Protein AF-A0A916MTS3-F1 (afdb_monomer_lite)

Sequence (561 aa):
MRMVRFGIGLVCAVTLMAALLPLQSATAQEANACLALAAEAISVASEACAGLESGKACLGYGTVADVEGLQNPGDKVALEALTSITSAGAAPAEGTWGVVSLNIHTAEGDLTGILFGAAKVQSLLRPELLAVQTLPVTPNDILAVLLRTGASTNFPQVIRLNPGKEGAADARNEAGTWVRVRYEEWVGWANADQLTITGDAQSLPVLAETDIIPLYRFPAPMQAFSFATGDEAACAEAGSGLLLESLAENPVRVLVNGVEIVLSKGITLLRGALKTNLEVHNLSGTVTVKALGKAQEIAVGEMVRVRLGGADGMTAAAAPRAPELYGFAALQGIPAGLLPEPLSCVVGITAGDARTAAKATPGAARNLFYLQPAAIYPVVGAYTDSSEVKWWKLADASERWVEQAGVRTAGACETVAVVEPSETTPAKASSGGTGGGSSSAGGVPGGGGFAPASRTIWNAEISSDQMSGTCSAALNYCAHLVALSPQGNAVTWKGQELKTYTLARIRENTYSYVGRNGLGDGKIEMLLVFTSPTTFTMTQTVTYDAEPGCQHTHTLAGTIR

Foldseek 3Di:
DDDDDDDDDDDDDDDPPPPPDPDPPPPVVLQVLLQVLLVVLLVQLLVLCPPPDAQKKFWRFFDKPPDPQHGDRNTMDGLVRHQKIFAAADDSVVSGKTWMWHWWQDPQGTKIKIFIHGKMKGWPADLVQLPFDWWKKFFPDQDWWFFFLFADPPGDGLDTRGHPHIWTFAAAAPVNQWTWTHDPPWIGITGVVRMDTHDDSVSHHHDHRNDGQPCNNQNTRSLEIEMAGDDNVSHLLLPGWMKMFDQGCGWRWGHYLNKIKTFRGFIWTWHHHQQAWTKIAGQDHWIWIFHSHDIAIADHQKIWIFGADDPRSRHGPDTIDHIDGAFPSVQRSDSQVSDPDWRAKKKADAPPADWWFKDQAPPDPAGQDTGDRSGIFGFQAWEQDPVRFIWTFTDDPGGIITTPVRIDMGIDPVPHYHDDRPPPVPPPPPDDDPDDDPDDADDPPDDPFLQDPAKFKKFKQKDWKDKDFDDPDTDDDHTWIWIWGDDRQWIWIDTPFQDIFTFGHPDRQKTKDWDAGSVNQWIKIKIWGAPHNFKIKMWIWIAGPVHNRMIIIMIIIIGTD

Structure (mmCIF, N/CA/C/O backbone):
data_AF-A0A916MTS3-F1
#
_entry.id   AF-A0A916MTS3-F1
#
loop_
_atom_site.group_PDB
_atom_site.id
_atom_site.type_symbol
_atom_site.label_atom_id
_atom_site.label_alt_id
_atom_site.label_comp_id
_atom_site.label_asym_id
_atom_site.label_entity_id
_atom_site.label_seq_id
_atom_site.pdbx_PDB_ins_code
_atom_site.Cartn_x
_atom_site.Cartn_y
_atom_site.Cartn_z
_atom_site.occupancy
_atom_site.B_iso_or_equiv
_atom_site.auth_seq_id
_atom_site.auth_comp_id
_atom_site.auth_asym_id
_atom_site.auth_atom_id
_atom_site.pdbx_PDB_model_num
ATOM 1 N N . MET A 1 1 ? 4.113 -83.463 -64.786 1.00 36.47 1 MET A N 1
ATOM 2 C CA . MET A 1 1 ? 4.799 -82.604 -65.776 1.00 36.47 1 MET A CA 1
ATOM 3 C C . MET A 1 1 ? 4.416 -81.154 -65.476 1.00 36.47 1 MET A C 1
ATOM 5 O O . MET A 1 1 ? 3.225 -80.897 -65.449 1.00 36.47 1 MET A O 1
ATOM 9 N N . ARG A 1 2 ? 5.418 -80.282 -65.243 1.00 36.34 2 ARG A N 1
ATOM 10 C CA . ARG A 1 2 ? 5.408 -78.796 -65.081 1.00 36.34 2 ARG A CA 1
ATOM 11 C C . ARG A 1 2 ? 4.625 -78.206 -63.881 1.00 36.34 2 ARG A C 1
ATOM 13 O O . ARG A 1 2 ? 3.431 -78.418 -63.791 1.00 36.34 2 ARG A O 1
ATOM 20 N N . MET A 1 3 ? 5.234 -77.613 -62.840 1.00 37.78 3 MET A N 1
ATOM 21 C CA . MET A 1 3 ? 6.131 -76.434 -62.663 1.00 37.78 3 MET A CA 1
ATOM 22 C C . MET A 1 3 ? 5.445 -75.043 -62.612 1.00 37.78 3 MET A C 1
ATOM 24 O O . MET A 1 3 ? 4.978 -74.584 -63.647 1.00 37.78 3 MET A O 1
ATOM 28 N N . VAL A 1 4 ? 5.638 -74.354 -61.457 1.00 41.88 4 VAL A N 1
ATOM 29 C CA . VAL A 1 4 ? 6.032 -72.917 -61.275 1.00 41.88 4 VAL A CA 1
ATOM 30 C C . VAL A 1 4 ? 4.871 -71.874 -61.383 1.00 41.88 4 VAL A C 1
ATOM 32 O O . VAL A 1 4 ? 4.037 -72.026 -62.258 1.00 41.88 4 VAL A O 1
ATOM 35 N N . ARG A 1 5 ? 4.673 -70.814 -60.553 1.00 44.12 5 ARG A N 1
ATOM 36 C CA . ARG A 1 5 ? 5.566 -69.779 -59.953 1.00 44.12 5 ARG A CA 1
ATOM 37 C C . ARG A 1 5 ? 4.888 -68.945 -58.819 1.00 44.12 5 ARG A C 1
ATOM 39 O O . ARG A 1 5 ? 3.671 -68.914 -58.711 1.00 44.12 5 ARG A O 1
ATOM 46 N N . PHE A 1 6 ? 5.737 -68.239 -58.062 1.00 47.56 6 PHE A N 1
ATOM 47 C CA . PHE A 1 6 ? 5.577 -67.307 -56.919 1.00 47.56 6 PHE A CA 1
ATOM 48 C C . PHE A 1 6 ? 4.893 -65.935 -57.169 1.00 47.56 6 PHE A C 1
ATOM 50 O O . PHE A 1 6 ? 4.952 -65.424 -58.284 1.00 47.56 6 PHE A O 1
ATOM 57 N N . GLY A 1 7 ? 4.457 -65.283 -56.069 1.00 36.62 7 GLY A N 1
ATOM 58 C CA . GLY A 1 7 ? 4.324 -63.815 -55.869 1.00 36.62 7 GLY A CA 1
ATOM 59 C C . GLY A 1 7 ? 3.498 -63.478 -54.606 1.00 36.62 7 GLY A C 1
ATOM 60 O O . GLY A 1 7 ? 2.292 -63.671 -54.618 1.00 36.62 7 GLY A O 1
ATOM 61 N N . ILE A 1 8 ? 4.078 -63.295 -53.408 1.00 48.06 8 ILE A N 1
ATOM 62 C CA . ILE A 1 8 ? 4.564 -62.050 -52.754 1.00 48.06 8 ILE A CA 1
ATOM 63 C C . ILE A 1 8 ? 3.635 -60.828 -52.902 1.00 48.06 8 ILE A C 1
ATOM 65 O O . ILE A 1 8 ? 3.600 -60.192 -53.949 1.00 48.06 8 ILE A O 1
ATOM 69 N N . GLY A 1 9 ? 2.988 -60.453 -51.792 1.00 41.19 9 GLY A N 1
ATOM 70 C CA . GLY A 1 9 ? 2.339 -59.161 -51.558 1.00 41.19 9 GLY A CA 1
ATOM 71 C C . GLY A 1 9 ? 2.316 -58.852 -50.056 1.00 41.19 9 GLY A C 1
ATOM 72 O O . GLY A 1 9 ? 1.409 -59.274 -49.349 1.00 41.19 9 GLY A O 1
ATOM 73 N N . LEU A 1 10 ? 3.362 -58.177 -49.570 1.00 50.16 10 LEU A N 1
ATOM 74 C CA . LEU A 1 10 ? 3.529 -57.698 -48.195 1.00 50.16 10 LEU A CA 1
ATOM 75 C C . LEU A 1 10 ? 2.939 -56.279 -48.105 1.00 50.16 10 LEU A C 1
ATOM 77 O O . LEU A 1 10 ? 3.483 -55.355 -48.703 1.00 50.16 10 LEU A O 1
ATOM 81 N N . VAL A 1 11 ? 1.834 -56.104 -47.377 1.00 51.91 11 VAL A N 1
ATOM 82 C CA . VAL A 1 11 ? 1.250 -54.788 -47.071 1.00 51.91 11 VAL A CA 1
ATOM 83 C C . VAL A 1 11 ? 1.647 -54.416 -45.642 1.00 51.91 11 VAL A C 1
ATOM 85 O O . VAL A 1 11 ? 1.085 -54.930 -44.678 1.00 51.91 11 VAL A O 1
ATOM 88 N N . CYS A 1 12 ? 2.650 -53.545 -45.510 1.00 42.88 12 CYS A N 1
ATOM 89 C CA . CYS A 1 12 ? 3.012 -52.891 -44.253 1.00 42.88 12 CYS A CA 1
ATOM 90 C C . CYS A 1 12 ? 2.013 -51.765 -43.956 1.00 42.88 12 CYS A C 1
ATOM 92 O O . CYS A 1 12 ? 2.027 -50.730 -44.620 1.00 42.88 12 CYS A O 1
ATOM 94 N N . ALA A 1 13 ? 1.170 -51.951 -42.942 1.00 48.66 13 ALA A N 1
ATOM 95 C CA . ALA A 1 13 ? 0.385 -50.878 -42.346 1.00 48.66 13 ALA A CA 1
ATOM 96 C C . ALA A 1 13 ? 1.274 -50.088 -41.369 1.00 48.66 13 ALA A C 1
ATOM 98 O O . ALA A 1 13 ? 1.593 -50.562 -40.281 1.00 48.66 13 ALA A O 1
ATOM 99 N N . VAL A 1 14 ? 1.702 -48.893 -41.778 1.00 50.41 14 VAL A N 1
ATOM 100 C CA . VAL A 1 14 ? 2.376 -47.911 -40.918 1.00 50.41 14 VAL A CA 1
ATOM 101 C C . VAL A 1 14 ? 1.296 -47.032 -40.286 1.00 50.41 14 VAL A C 1
ATOM 103 O O . VAL A 1 14 ? 0.770 -46.121 -40.919 1.00 50.41 14 VAL A O 1
ATOM 106 N N . THR A 1 15 ? 0.930 -47.323 -39.039 1.00 49.16 15 THR A N 1
ATOM 107 C CA . THR A 1 15 ? 0.119 -46.437 -38.193 1.00 49.16 15 THR A CA 1
ATOM 108 C C . THR A 1 15 ? 0.961 -45.237 -37.760 1.00 49.16 15 THR A C 1
ATOM 110 O O . THR A 1 15 ? 1.838 -45.354 -36.905 1.00 49.16 15 THR A O 1
ATOM 113 N N . LEU A 1 16 ? 0.696 -44.084 -38.377 1.00 47.53 16 LEU A N 1
ATOM 114 C CA . LEU A 1 16 ? 1.285 -42.785 -38.061 1.00 47.53 16 LEU A CA 1
ATOM 115 C C . LEU A 1 16 ? 0.687 -42.268 -36.736 1.00 47.53 16 LEU A C 1
ATOM 117 O O . LEU A 1 16 ? -0.396 -41.689 -36.709 1.00 47.53 16 LEU A O 1
ATOM 121 N N . MET A 1 17 ? 1.370 -42.521 -35.620 1.00 46.97 17 MET A N 1
ATOM 122 C CA . MET A 1 17 ? 1.031 -41.966 -34.306 1.00 46.97 17 MET A CA 1
ATOM 123 C C . MET A 1 17 ? 1.534 -40.515 -34.258 1.00 46.97 17 MET A C 1
ATOM 125 O O . MET A 1 17 ? 2.657 -40.238 -33.842 1.00 46.97 17 MET A O 1
ATOM 129 N N . ALA A 1 18 ? 0.726 -39.583 -34.767 1.00 50.16 18 ALA A N 1
ATOM 130 C CA . ALA A 1 18 ? 0.946 -38.153 -34.585 1.00 50.16 18 ALA A CA 1
ATOM 131 C C . ALA A 1 18 ? 0.706 -37.812 -33.106 1.00 50.16 18 ALA A C 1
ATOM 133 O O . ALA A 1 18 ? -0.430 -37.646 -32.665 1.00 50.16 18 ALA A O 1
ATOM 134 N N . ALA A 1 19 ? 1.784 -37.776 -32.324 1.00 47.06 19 ALA A N 1
ATOM 135 C CA . ALA A 1 19 ? 1.767 -37.271 -30.962 1.00 47.06 19 ALA A CA 1
ATOM 136 C C . ALA A 1 19 ? 1.402 -35.777 -30.992 1.00 47.06 19 ALA A C 1
ATOM 138 O O . ALA A 1 19 ? 2.213 -34.931 -31.366 1.00 47.06 19 ALA A O 1
ATOM 139 N N . LEU A 1 20 ? 0.155 -35.474 -30.628 1.00 46.41 20 LEU A N 1
ATOM 140 C CA . LEU A 1 20 ? -0.325 -34.137 -30.290 1.00 46.41 20 LEU A CA 1
ATOM 141 C C . LEU A 1 20 ? 0.437 -33.653 -29.050 1.00 46.41 20 LEU A C 1
ATOM 143 O O . LEU A 1 20 ? 0.039 -33.920 -27.919 1.00 46.41 20 LEU A O 1
ATOM 147 N N . LEU A 1 21 ? 1.562 -32.976 -29.264 1.00 50.41 21 LEU A N 1
ATOM 148 C CA . LEU A 1 21 ? 2.186 -32.158 -28.232 1.00 50.41 21 LEU A CA 1
ATOM 149 C C . LEU A 1 21 ? 1.272 -30.943 -27.997 1.00 50.41 21 LEU A C 1
ATOM 151 O O . LEU A 1 21 ? 1.005 -30.210 -28.954 1.00 50.41 21 LEU A O 1
ATOM 155 N N . PRO A 1 22 ? 0.757 -30.717 -26.775 1.00 49.16 22 PRO A N 1
ATOM 156 C CA . PRO A 1 22 ? -0.013 -29.518 -26.481 1.00 49.16 22 PRO A CA 1
ATOM 157 C C . PRO A 1 22 ? 0.893 -28.288 -26.635 1.00 49.16 22 PRO A C 1
ATOM 159 O O . PRO A 1 22 ? 1.917 -28.163 -25.965 1.00 49.16 22 PRO A O 1
ATOM 162 N N . LEU A 1 23 ? 0.521 -27.394 -27.552 1.00 45.94 23 LEU A N 1
ATOM 163 C CA . LEU A 1 23 ? 1.147 -26.088 -27.752 1.00 45.94 23 LEU A CA 1
ATOM 164 C C . LEU A 1 23 ? 0.997 -25.256 -26.466 1.00 45.94 23 LEU A C 1
ATOM 166 O O . LEU A 1 23 ? -0.110 -24.878 -26.097 1.00 45.94 23 LEU A O 1
ATOM 170 N N . GLN A 1 24 ? 2.107 -24.955 -25.789 1.00 49.25 24 GLN A N 1
ATOM 171 C CA . GLN A 1 24 ? 2.160 -24.165 -24.546 1.00 49.25 24 GLN A CA 1
ATOM 172 C C . GLN A 1 24 ? 2.021 -22.639 -24.769 1.00 49.25 24 GLN A C 1
ATOM 174 O O . GLN A 1 24 ? 2.553 -21.845 -24.002 1.00 49.25 24 GLN A O 1
ATOM 179 N N . SER A 1 25 ? 1.318 -22.195 -25.812 1.00 55.47 25 SER A N 1
ATOM 180 C CA . SER A 1 25 ? 1.255 -20.773 -26.199 1.00 55.47 25 SER A CA 1
ATOM 181 C C . SER A 1 25 ? 0.133 -19.962 -25.525 1.00 55.47 25 SER A C 1
ATOM 183 O O . SER A 1 25 ? -0.049 -18.800 -25.870 1.00 55.47 25 SER A O 1
ATOM 185 N N . ALA A 1 26 ? -0.623 -20.537 -24.582 1.00 61.31 26 ALA A N 1
ATOM 186 C CA . ALA A 1 26 ? -1.824 -19.897 -24.029 1.00 61.31 26 ALA A CA 1
ATOM 187 C C . ALA A 1 26 ? -1.549 -18.753 -23.025 1.00 61.31 26 ALA A C 1
ATOM 189 O O . ALA A 1 26 ? -2.324 -17.805 -22.961 1.00 61.31 26 ALA A O 1
ATOM 190 N N . THR A 1 27 ? -0.434 -18.776 -22.288 1.00 65.94 27 THR A N 1
ATOM 191 C CA . THR A 1 27 ? -0.238 -17.870 -21.135 1.00 65.94 27 THR A CA 1
ATOM 192 C C . THR A 1 27 ? 0.041 -16.411 -21.513 1.00 65.94 27 THR A C 1
ATOM 194 O O . THR A 1 27 ? -0.362 -15.500 -20.797 1.00 65.94 27 THR A O 1
ATOM 197 N N . ALA A 1 28 ? 0.695 -16.151 -22.650 1.00 65.06 28 ALA A N 1
ATOM 198 C CA . ALA A 1 28 ? 1.026 -14.782 -23.066 1.00 65.06 28 ALA A CA 1
ATOM 199 C C . ALA A 1 28 ? -0.182 -14.012 -23.632 1.00 65.06 28 ALA A C 1
ATOM 201 O O . ALA A 1 28 ? -0.237 -12.785 -23.545 1.00 65.06 28 ALA A O 1
ATOM 202 N N . GLN A 1 29 ? -1.151 -14.717 -24.225 1.00 72.38 29 GLN A N 1
ATOM 203 C CA . GLN A 1 29 ? -2.351 -14.090 -24.778 1.00 72.38 29 GLN A CA 1
ATOM 204 C C . GLN A 1 29 ? -3.316 -13.650 -23.668 1.00 72.38 29 GLN A C 1
ATOM 206 O O . GLN A 1 29 ? -3.936 -12.595 -23.788 1.00 72.38 29 GLN A O 1
ATOM 211 N N . GLU A 1 30 ? -3.395 -14.416 -22.577 1.00 78.38 30 GLU A N 1
ATOM 212 C CA . GLU A 1 30 ? -4.234 -14.094 -21.417 1.00 78.38 30 GLU A CA 1
ATOM 213 C C . GLU A 1 30 ? -3.740 -12.841 -20.680 1.00 78.38 30 GLU A C 1
ATOM 215 O O . GLU A 1 30 ? -4.534 -11.931 -20.449 1.00 78.38 30 GLU A O 1
ATOM 220 N N . ALA A 1 31 ? -2.431 -12.711 -20.429 1.00 80.12 31 ALA A N 1
ATOM 221 C CA . ALA A 1 31 ? -1.864 -11.533 -19.759 1.00 80.12 31 ALA A CA 1
ATOM 222 C C . ALA A 1 31 ? -2.170 -10.215 -20.502 1.00 80.12 31 ALA A C 1
ATOM 224 O O . ALA A 1 31 ? -2.521 -9.201 -19.893 1.00 80.12 31 ALA A O 1
ATOM 225 N N . ASN A 1 32 ? -2.099 -10.231 -21.839 1.00 86.44 32 ASN A N 1
ATOM 226 C CA . ASN A 1 32 ? -2.455 -9.069 -22.657 1.00 86.44 32 ASN A CA 1
ATOM 227 C C . ASN A 1 32 ? -3.955 -8.746 -22.586 1.00 86.44 32 ASN A C 1
ATOM 229 O O . ASN A 1 32 ? -4.322 -7.571 -22.584 1.00 86.44 32 ASN A O 1
ATOM 233 N N . ALA A 1 33 ? -4.819 -9.762 -22.501 1.00 92.06 33 ALA A N 1
ATOM 234 C CA . ALA A 1 33 ? -6.258 -9.565 -22.348 1.00 92.06 33 ALA A CA 1
ATOM 235 C C . ALA A 1 33 ? -6.612 -8.961 -20.977 1.00 92.06 33 ALA A C 1
ATOM 237 O O . ALA A 1 33 ? -7.448 -8.063 -20.915 1.00 92.06 33 ALA A O 1
ATOM 238 N N . CYS A 1 34 ? -5.942 -9.383 -19.898 1.00 92.12 34 CYS A N 1
ATOM 239 C CA . CYS A 1 34 ? -6.130 -8.811 -18.560 1.00 92.12 34 CYS A CA 1
ATOM 240 C C . CYS A 1 34 ? -5.757 -7.319 -18.517 1.00 92.12 34 CYS A C 1
ATOM 242 O O . CYS A 1 34 ? -6.510 -6.505 -17.986 1.00 92.12 34 CYS A O 1
ATOM 244 N N . LEU A 1 35 ? -4.615 -6.946 -19.107 1.00 89.94 35 LEU A N 1
ATOM 245 C CA . LEU A 1 35 ? -4.176 -5.548 -19.166 1.00 89.94 35 LEU A CA 1
ATOM 246 C C . LEU A 1 35 ? -5.106 -4.682 -20.025 1.00 89.94 35 LEU A C 1
ATOM 248 O O . LEU A 1 35 ? -5.401 -3.550 -19.649 1.00 89.94 35 LEU A O 1
ATOM 252 N N . ALA A 1 36 ? -5.584 -5.213 -21.154 1.00 92.94 36 ALA A N 1
ATOM 253 C CA . ALA A 1 36 ? -6.549 -4.518 -22.003 1.00 92.94 36 ALA A CA 1
ATOM 254 C C . ALA A 1 36 ? -7.881 -4.280 -21.273 1.00 92.94 36 ALA A C 1
ATOM 256 O O . ALA A 1 36 ? -8.393 -3.163 -21.301 1.00 92.94 36 ALA A O 1
ATOM 257 N N . LEU A 1 37 ? -8.389 -5.295 -20.565 1.00 94.94 37 LEU A N 1
ATOM 258 C CA . LEU A 1 37 ? -9.598 -5.184 -19.748 1.00 94.94 37 LEU A CA 1
ATOM 259 C C . LEU A 1 37 ? -9.444 -4.125 -18.648 1.00 94.94 37 LEU A C 1
ATOM 261 O O . LEU A 1 37 ? -10.324 -3.286 -18.481 1.00 94.94 37 LEU A O 1
ATOM 265 N N . ALA A 1 38 ? -8.325 -4.139 -17.918 1.00 94.44 38 ALA A N 1
ATOM 266 C CA . ALA A 1 38 ? -8.072 -3.156 -16.868 1.00 94.44 38 ALA A CA 1
ATOM 267 C C . ALA A 1 38 ? -8.020 -1.725 -17.433 1.00 94.44 38 ALA A C 1
ATOM 269 O O . ALA A 1 38 ? -8.620 -0.813 -16.866 1.00 94.44 38 ALA A O 1
ATOM 270 N N . ALA A 1 39 ? -7.360 -1.526 -18.578 1.00 93.50 39 ALA A N 1
ATOM 271 C CA . ALA A 1 39 ? -7.293 -0.223 -19.237 1.00 93.50 39 ALA A CA 1
ATOM 272 C C . ALA A 1 39 ? -8.675 0.283 -19.693 1.00 93.50 39 ALA A C 1
ATOM 274 O O . ALA A 1 39 ? -9.002 1.449 -19.466 1.00 93.50 39 ALA A O 1
ATOM 275 N N . GLU A 1 40 ? -9.499 -0.585 -20.290 1.00 95.75 40 GLU A N 1
ATOM 276 C CA . GLU A 1 40 ? -10.878 -0.258 -20.676 1.00 95.75 40 GLU A CA 1
ATOM 277 C C . GLU A 1 40 ? -11.713 0.142 -19.456 1.00 95.75 40 GLU A C 1
ATOM 279 O O . GLU A 1 40 ? -12.338 1.203 -19.441 1.00 95.75 40 GLU A O 1
ATOM 284 N N . ALA A 1 41 ? -11.673 -0.676 -18.408 1.00 96.69 41 ALA A N 1
ATOM 285 C CA . ALA A 1 41 ? -12.427 -0.445 -17.190 1.00 96.69 41 ALA A CA 1
ATOM 286 C C . ALA A 1 41 ? -12.036 0.858 -16.481 1.00 96.69 41 ALA A C 1
ATOM 288 O O . ALA A 1 41 ? -12.915 1.582 -16.019 1.00 96.69 41 ALA A O 1
ATOM 289 N N . ILE A 1 42 ? -10.739 1.195 -16.434 1.00 96.00 42 ILE A N 1
ATOM 290 C CA . ILE A 1 42 ? -10.257 2.482 -15.907 1.00 96.00 42 ILE A CA 1
ATOM 291 C C . ILE A 1 42 ? -10.818 3.637 -16.737 1.00 96.00 42 ILE A C 1
ATOM 293 O O . ILE A 1 42 ? -11.320 4.606 -16.171 1.00 96.00 42 ILE A O 1
ATOM 297 N N . SER A 1 43 ? -10.767 3.534 -18.067 1.00 95.75 43 SER A N 1
ATOM 298 C CA . SER A 1 43 ? -11.298 4.571 -18.955 1.00 95.75 43 SER A CA 1
ATOM 299 C C . SER A 1 43 ? -12.789 4.804 -18.704 1.00 95.75 43 SER A C 1
ATOM 301 O O . SER A 1 43 ? -13.195 5.937 -18.454 1.00 95.75 43 SER A O 1
ATOM 303 N N . VAL A 1 44 ? -13.597 3.740 -18.693 1.00 97.56 44 VAL A N 1
ATOM 304 C CA . VAL A 1 44 ? -15.047 3.828 -18.459 1.00 97.56 44 VAL A CA 1
ATOM 305 C C . VAL A 1 44 ? -15.356 4.359 -17.057 1.00 97.56 44 VAL A C 1
ATOM 307 O O . VAL A 1 44 ? -16.185 5.256 -16.910 1.00 97.56 44 VAL A O 1
ATOM 310 N N . ALA A 1 45 ? -14.664 3.866 -16.027 1.00 97.94 45 ALA A N 1
ATOM 311 C CA . ALA A 1 45 ? -14.866 4.304 -14.650 1.00 97.94 45 ALA A CA 1
ATOM 312 C C . ALA A 1 45 ? -14.537 5.795 -14.451 1.00 97.94 45 ALA A C 1
ATOM 314 O O . ALA A 1 45 ? -15.225 6.470 -13.682 1.00 97.94 45 ALA A O 1
ATOM 315 N N . SER A 1 46 ? -13.524 6.317 -15.157 1.00 96.38 46 SER A N 1
ATOM 316 C CA . SER A 1 46 ? -13.119 7.729 -15.080 1.00 96.38 46 SER A CA 1
ATOM 317 C C . SER A 1 46 ? -14.228 8.667 -15.551 1.00 96.38 46 SER A C 1
ATOM 319 O O . SER A 1 46 ? -14.492 9.687 -14.916 1.00 96.38 46 SER A O 1
ATOM 321 N N . GLU A 1 47 ? -14.937 8.281 -16.612 1.00 97.25 47 GLU A N 1
ATOM 322 C CA . GLU A 1 47 ? -16.062 9.036 -17.155 1.00 97.25 47 GLU A CA 1
ATOM 323 C C . GLU A 1 47 ? -17.311 8.851 -16.288 1.00 97.25 47 GLU A C 1
ATOM 325 O O . GLU A 1 47 ? -17.969 9.824 -15.916 1.00 97.25 47 GLU A O 1
ATOM 330 N N . ALA A 1 48 ? -17.616 7.604 -15.919 1.00 98.06 48 ALA A N 1
ATOM 331 C CA . ALA A 1 48 ? -18.823 7.244 -15.184 1.00 98.06 48 ALA A CA 1
ATOM 332 C C . ALA A 1 48 ? -18.866 7.845 -13.769 1.00 98.06 48 ALA A C 1
ATOM 334 O O . ALA A 1 48 ? -19.916 8.306 -13.314 1.00 98.06 48 ALA A O 1
ATOM 335 N N . CYS A 1 49 ? -17.723 7.875 -13.079 1.00 98.12 49 CYS A N 1
ATOM 336 C CA . CYS A 1 49 ? -17.618 8.356 -11.703 1.00 98.12 49 CYS A CA 1
ATOM 337 C C . CYS A 1 49 ? -17.012 9.758 -11.576 1.00 98.12 49 CYS A C 1
ATOM 339 O O . CYS A 1 49 ? -16.693 10.186 -10.463 1.00 98.12 49 CYS A O 1
ATOM 341 N N . ALA A 1 50 ? -16.906 10.505 -12.679 1.00 96.75 50 ALA A N 1
ATOM 342 C CA . ALA A 1 50 ? -16.481 11.899 -12.652 1.00 96.75 50 ALA A CA 1
ATOM 343 C C . ALA A 1 50 ? -17.355 12.737 -11.695 1.00 96.75 50 ALA A C 1
ATOM 345 O O . ALA A 1 50 ? -18.588 12.620 -11.661 1.00 96.75 50 ALA A O 1
ATOM 346 N N . GLY A 1 51 ? -16.708 13.596 -10.901 1.00 95.25 51 GLY A N 1
ATOM 347 C CA . GLY A 1 51 ? -17.394 14.479 -9.953 1.00 95.25 51 GLY A CA 1
ATOM 348 C C . GLY A 1 51 ? -18.171 13.729 -8.867 1.00 95.25 51 GLY A C 1
ATOM 349 O O . GLY A 1 51 ? -19.302 14.100 -8.549 1.00 95.25 51 GLY A O 1
ATOM 350 N N . LEU A 1 52 ? -17.616 12.635 -8.336 1.00 98.00 52 LEU A N 1
ATOM 351 C CA . LEU A 1 52 ? -18.208 11.928 -7.202 1.00 98.00 52 LEU A CA 1
ATOM 352 C C . LEU A 1 52 ? -18.301 12.848 -5.974 1.00 98.00 52 LEU A C 1
ATOM 354 O O . LEU A 1 52 ? -17.291 13.297 -5.435 1.00 98.00 52 LEU A O 1
ATOM 358 N N . GLU A 1 53 ? -19.529 13.114 -5.534 1.00 98.00 53 GLU A N 1
ATOM 359 C CA . GLU A 1 53 ? -19.806 13.942 -4.359 1.00 98.00 53 GLU A CA 1
ATOM 360 C C . GLU A 1 53 ? -19.284 13.284 -3.075 1.00 98.00 53 GLU A C 1
ATOM 362 O O . GLU A 1 53 ? -19.267 12.057 -2.952 1.00 98.00 53 GLU A O 1
ATOM 367 N N . SER A 1 54 ? -18.912 14.117 -2.104 1.00 97.69 54 SER A N 1
ATOM 368 C CA . SER A 1 54 ? -18.500 13.671 -0.773 1.00 97.69 54 SER A CA 1
ATOM 369 C C . SER A 1 54 ? -19.601 12.846 -0.092 1.00 97.69 54 SER A C 1
ATOM 371 O O . SER A 1 54 ? -20.791 13.154 -0.199 1.00 97.69 54 SER A O 1
ATOM 373 N N . GLY A 1 55 ? -19.213 11.755 0.570 1.00 97.94 55 GLY A N 1
ATOM 374 C CA . GLY A 1 55 ? -20.123 10.821 1.234 1.00 97.94 55 GLY A CA 1
ATOM 375 C C . GLY A 1 55 ? -20.813 9.809 0.310 1.00 97.94 55 GLY A C 1
ATOM 376 O O . GLY A 1 55 ? -21.787 9.179 0.735 1.00 97.94 55 GLY A O 1
ATOM 377 N N . LYS A 1 56 ? -20.354 9.623 -0.936 1.00 98.56 56 LYS A N 1
ATOM 378 C CA . LYS A 1 56 ? -20.951 8.673 -1.898 1.00 98.56 56 LYS A CA 1
ATOM 379 C C . LYS A 1 56 ? -19.969 7.619 -2.413 1.00 98.56 56 LYS A C 1
ATOM 381 O O . LYS A 1 56 ? -18.758 7.815 -2.419 1.00 98.56 56 LYS A O 1
ATOM 386 N N . ALA A 1 57 ? -20.528 6.502 -2.870 1.00 98.50 57 ALA A N 1
ATOM 387 C CA . ALA A 1 57 ? -19.870 5.506 -3.708 1.00 98.50 57 ALA A CA 1
ATOM 388 C C . ALA A 1 57 ? -20.431 5.565 -5.133 1.00 98.50 57 ALA A C 1
ATOM 390 O O . ALA A 1 57 ? -21.594 5.928 -5.319 1.00 98.50 57 ALA A O 1
ATOM 391 N N . CYS A 1 58 ? -19.624 5.178 -6.116 1.00 98.69 58 CYS A N 1
ATOM 392 C CA . CYS A 1 58 ? -19.997 5.075 -7.519 1.00 98.69 58 CYS A CA 1
ATOM 393 C C . CYS A 1 58 ? -19.443 3.790 -8.133 1.00 98.69 58 CYS A C 1
ATOM 395 O O . CYS A 1 58 ? -18.253 3.504 -7.990 1.00 98.69 58 CYS A O 1
ATOM 397 N N . LEU A 1 59 ? -20.288 3.030 -8.830 1.00 98.62 59 LEU A N 1
ATOM 398 C CA . LEU A 1 59 ? -19.836 1.893 -9.629 1.00 98.62 59 LEU A CA 1
ATOM 399 C C . LEU A 1 59 ? -19.199 2.420 -10.917 1.00 98.62 59 LEU A C 1
ATOM 401 O O . LEU A 1 59 ? -19.872 3.057 -11.717 1.00 98.62 59 LEU A O 1
ATOM 405 N N . GLY A 1 60 ? -17.909 2.167 -11.119 1.00 98.25 60 GLY A N 1
ATOM 406 C CA . GLY A 1 60 ? -17.178 2.612 -12.304 1.00 98.25 60 GLY A CA 1
ATOM 407 C C . GLY A 1 60 ? -17.219 1.600 -13.445 1.00 98.25 60 GLY A C 1
ATOM 408 O O . GLY A 1 60 ? -17.494 1.965 -14.583 1.00 98.25 60 GLY A O 1
ATOM 409 N N . TYR A 1 61 ? -16.962 0.325 -13.147 1.00 98.06 61 TYR A N 1
ATOM 410 C CA . TYR A 1 61 ? -16.971 -0.760 -14.133 1.00 98.06 61 TYR A CA 1
ATOM 411 C C . TYR A 1 61 ? -17.247 -2.116 -13.473 1.00 98.06 61 TYR A C 1
ATOM 413 O O . TYR A 1 61 ? -17.020 -2.301 -12.273 1.00 98.06 61 TYR A O 1
ATOM 421 N N . GLY A 1 62 ? -17.702 -3.078 -14.276 1.00 95.75 62 GLY A N 1
ATOM 422 C CA . GLY A 1 62 ? -17.928 -4.456 -13.854 1.00 95.75 62 GLY A CA 1
ATOM 423 C C . GLY A 1 62 ? -19.147 -4.611 -12.946 1.00 95.75 62 GLY A C 1
ATOM 424 O O . GLY A 1 62 ? -20.120 -3.868 -13.043 1.00 95.75 62 GLY A O 1
ATOM 425 N N . THR A 1 63 ? -19.099 -5.616 -12.075 1.00 95.12 63 THR A N 1
ATOM 426 C CA . THR A 1 63 ? -20.194 -5.955 -11.160 1.00 95.12 63 THR A CA 1
ATOM 427 C C . THR A 1 63 ? -19.739 -5.887 -9.712 1.00 95.12 63 THR A C 1
ATOM 429 O O . THR A 1 63 ? -18.600 -6.243 -9.388 1.00 95.12 63 THR A O 1
ATOM 432 N N . VAL A 1 64 ? -20.663 -5.504 -8.836 1.00 96.50 64 VAL A N 1
ATOM 433 C CA . VAL A 1 64 ? -20.490 -5.529 -7.383 1.00 96.50 64 VAL A CA 1
ATOM 434 C C . VAL A 1 64 ? -21.573 -6.379 -6.727 1.00 96.50 64 VAL A C 1
ATOM 436 O O . VAL A 1 64 ? -22.667 -6.537 -7.265 1.00 96.50 64 VAL A O 1
ATOM 439 N N . ALA A 1 65 ? -21.260 -6.928 -5.559 1.00 96.81 65 ALA A N 1
ATOM 440 C CA . ALA A 1 65 ? -22.198 -7.628 -4.691 1.00 96.81 65 ALA A CA 1
ATOM 441 C C . ALA A 1 65 ? -22.343 -6.903 -3.343 1.00 96.81 65 ALA A C 1
ATOM 443 O O . ALA A 1 65 ? -21.548 -6.020 -3.009 1.00 96.81 65 ALA A O 1
ATOM 444 N N . ASP A 1 66 ? -23.350 -7.315 -2.568 1.00 93.56 66 ASP A N 1
ATOM 445 C CA . ASP A 1 66 ? -23.670 -6.821 -1.217 1.00 93.56 66 ASP A CA 1
ATOM 446 C C . ASP A 1 66 ? -24.188 -5.369 -1.141 1.00 93.56 66 ASP A C 1
ATOM 448 O O . ASP A 1 66 ? -24.263 -4.792 -0.057 1.00 93.56 66 ASP A O 1
ATOM 452 N N . VAL A 1 67 ? -24.593 -4.789 -2.276 1.00 94.69 67 VAL A N 1
ATOM 453 C CA . VAL A 1 67 ? -25.083 -3.408 -2.373 1.00 94.69 67 VAL A CA 1
ATOM 454 C C . VAL A 1 67 ? -26.260 -3.293 -3.343 1.00 94.69 67 VAL A C 1
ATOM 456 O O . VAL A 1 67 ? -26.197 -3.747 -4.485 1.00 94.69 67 VAL A O 1
ATOM 459 N N . GLU A 1 68 ? -27.344 -2.659 -2.897 1.00 95.88 68 GLU A N 1
ATOM 460 C CA . GLU A 1 68 ? -28.454 -2.266 -3.766 1.00 95.88 68 GLU A CA 1
ATOM 461 C C . GLU A 1 68 ? -28.191 -0.886 -4.383 1.00 95.88 68 GLU A C 1
ATOM 463 O O . GLU A 1 68 ? -27.655 0.009 -3.730 1.00 95.88 68 GLU A O 1
ATOM 468 N N . GLY A 1 69 ? -28.593 -0.701 -5.643 1.00 95.69 69 GLY A N 1
ATOM 469 C CA . GLY A 1 69 ? -28.489 0.588 -6.334 1.00 95.69 69 GLY A CA 1
ATOM 470 C C . GLY A 1 69 ? -27.138 0.864 -6.997 1.00 95.69 69 GLY A C 1
ATOM 471 O O . GLY A 1 69 ? -26.920 1.993 -7.415 1.00 95.69 69 GLY A O 1
ATOM 472 N N . LEU A 1 70 ? -26.252 -0.136 -7.090 1.00 97.62 70 LEU A N 1
ATOM 473 C CA . LEU A 1 70 ? -25.032 -0.113 -7.907 1.00 97.62 70 LEU A CA 1
ATOM 474 C C . LEU A 1 70 ? -25.084 -1.254 -8.934 1.00 97.62 70 LEU A C 1
ATOM 476 O O . LEU A 1 70 ? -24.446 -2.289 -8.746 1.00 97.62 70 LEU A O 1
ATOM 480 N N . GLN A 1 71 ? -25.896 -1.109 -9.985 1.00 96.69 71 GLN A N 1
ATOM 481 C CA . GLN A 1 71 ? -26.057 -2.146 -11.014 1.00 96.69 71 GLN A CA 1
ATOM 482 C C . GLN A 1 71 ? -25.341 -1.812 -12.325 1.00 96.69 71 GLN A C 1
ATOM 484 O O . GLN A 1 71 ? -24.914 -2.725 -13.029 1.00 96.69 71 GLN A O 1
ATOM 489 N N . ASN A 1 72 ? -25.209 -0.527 -12.651 1.00 97.38 72 ASN A N 1
ATOM 490 C CA . ASN A 1 72 ? -24.619 -0.034 -13.889 1.00 97.38 72 ASN A CA 1
ATOM 491 C C . ASN A 1 72 ? -23.495 0.976 -13.600 1.00 97.38 72 ASN A C 1
ATOM 493 O O . ASN A 1 72 ? -23.561 1.704 -12.606 1.00 97.38 72 ASN A O 1
ATOM 497 N N . PRO A 1 73 ? -22.482 1.076 -14.480 1.00 98.06 73 PRO A N 1
ATOM 498 C CA . PRO A 1 73 ? -21.510 2.161 -14.440 1.00 98.06 73 PRO A CA 1
ATOM 499 C C . PRO A 1 73 ? -22.172 3.542 -14.318 1.00 98.06 73 PRO A C 1
ATOM 501 O O . PRO A 1 73 ? -23.057 3.887 -15.100 1.00 98.06 73 PRO A O 1
ATOM 504 N N . GLY A 1 74 ? -21.732 4.331 -13.339 1.00 98.12 74 GLY A N 1
ATOM 505 C CA . GLY A 1 74 ? -22.236 5.670 -13.033 1.00 98.12 74 GLY A CA 1
ATOM 506 C C . GLY A 1 74 ? -23.330 5.705 -11.966 1.00 98.12 74 GLY A C 1
ATOM 507 O O . GLY A 1 74 ? -23.650 6.793 -11.479 1.00 98.12 74 GLY A O 1
ATOM 508 N N . ASP A 1 75 ? -23.872 4.553 -11.561 1.00 98.50 75 ASP A N 1
ATOM 509 C CA . ASP A 1 75 ? -24.782 4.468 -10.422 1.00 98.50 75 ASP A CA 1
ATOM 510 C C . ASP A 1 75 ? -24.073 4.940 -9.144 1.00 98.50 75 ASP A C 1
ATOM 512 O O . ASP A 1 75 ? -22.904 4.618 -8.912 1.00 98.50 75 ASP A O 1
ATOM 516 N N . LYS A 1 76 ? -24.783 5.712 -8.308 1.00 98.31 76 LYS A N 1
ATOM 517 C CA . LYS A 1 76 ? -24.249 6.312 -7.076 1.00 98.31 76 LYS A CA 1
ATOM 518 C C . LYS A 1 76 ? -25.135 5.990 -5.880 1.00 98.31 76 LYS A C 1
ATOM 520 O O . LYS A 1 76 ? -26.355 6.118 -5.954 1.00 98.31 76 LYS A O 1
ATOM 525 N N . VAL A 1 77 ? -24.516 5.687 -4.744 1.00 98.38 77 VAL A N 1
ATOM 526 C CA . VAL A 1 77 ? -25.201 5.404 -3.472 1.00 98.38 77 VAL A CA 1
ATOM 527 C C . VAL A 1 77 ? -24.507 6.127 -2.319 1.00 98.38 77 VAL A C 1
ATOM 529 O O . VAL A 1 77 ? -23.304 6.376 -2.368 1.00 98.38 77 VAL A O 1
ATOM 532 N N . ALA A 1 78 ? -25.258 6.515 -1.288 1.00 98.12 78 ALA A N 1
ATOM 533 C CA . ALA A 1 78 ? -24.686 7.135 -0.094 1.00 98.12 78 ALA A CA 1
ATOM 534 C C . ALA A 1 78 ? -23.870 6.113 0.712 1.00 98.12 78 ALA A C 1
ATOM 536 O O . ALA A 1 78 ? -24.339 4.998 0.942 1.00 98.12 78 ALA A O 1
ATOM 537 N N . LEU A 1 79 ? -22.688 6.503 1.202 1.00 97.69 79 LEU A N 1
ATOM 538 C CA . LEU A 1 79 ? -21.842 5.635 2.033 1.00 97.69 79 LEU A CA 1
ATOM 539 C C . LEU A 1 79 ? -22.525 5.241 3.350 1.00 97.69 79 LEU A C 1
ATOM 541 O O . LEU A 1 79 ? -22.266 4.162 3.870 1.00 97.69 79 LEU A O 1
ATOM 545 N N . GLU A 1 80 ? -23.429 6.078 3.862 1.00 96.69 80 GLU A N 1
ATOM 546 C CA . GLU A 1 80 ? -24.255 5.787 5.044 1.00 96.69 80 GLU A CA 1
ATOM 547 C C . GLU A 1 80 ? -25.162 4.564 4.862 1.00 96.69 80 GLU A C 1
ATOM 549 O O . GLU A 1 80 ? -25.459 3.870 5.831 1.00 96.69 80 GLU A O 1
ATOM 554 N N . ALA A 1 81 ? -25.592 4.286 3.628 1.00 96.12 81 ALA A N 1
ATOM 555 C CA . ALA A 1 81 ? -26.429 3.132 3.312 1.00 96.12 81 ALA A CA 1
ATOM 556 C C . ALA A 1 81 ? -25.607 1.849 3.093 1.00 96.12 81 ALA A C 1
ATOM 558 O O . ALA A 1 81 ? -26.174 0.760 2.997 1.00 96.12 81 ALA A O 1
ATOM 559 N N . LEU A 1 82 ? -24.276 1.954 3.009 1.00 97.00 82 LEU A N 1
ATOM 560 C CA . LEU A 1 82 ? -23.408 0.821 2.720 1.00 97.00 82 LEU A CA 1
ATOM 561 C C . LEU A 1 82 ? -22.976 0.105 3.995 1.00 97.00 82 LEU A C 1
ATOM 563 O O . LEU A 1 82 ? -22.250 0.638 4.833 1.00 97.00 82 LEU A O 1
ATOM 567 N N . THR A 1 83 ? -23.349 -1.170 4.087 1.00 97.06 83 THR A N 1
ATOM 568 C CA . THR A 1 83 ? -22.781 -2.081 5.090 1.00 97.06 83 THR A CA 1
ATOM 569 C C . THR A 1 83 ? -21.540 -2.779 4.544 1.00 97.06 83 THR A C 1
ATOM 571 O O . THR A 1 83 ? -20.532 -2.898 5.239 1.00 97.06 83 THR A O 1
ATOM 574 N N . SER A 1 84 ? -21.581 -3.221 3.287 1.00 97.81 84 SER A N 1
ATOM 575 C CA . SER A 1 84 ? -20.457 -3.852 2.605 1.00 97.81 84 SER A CA 1
ATOM 576 C C . SER A 1 84 ? -20.539 -3.621 1.102 1.00 97.81 84 SER A C 1
ATOM 578 O O . SER A 1 84 ? -21.600 -3.300 0.578 1.00 97.81 84 SER A O 1
ATOM 580 N N . ILE A 1 85 ? -19.408 -3.767 0.425 1.00 98.19 85 ILE A N 1
ATOM 581 C CA . ILE A 1 85 ? -19.314 -3.807 -1.024 1.00 98.19 85 ILE A CA 1
ATOM 582 C C . ILE A 1 85 ? -18.214 -4.788 -1.420 1.00 98.19 85 ILE A C 1
ATOM 584 O O . ILE A 1 85 ? -17.110 -4.747 -0.868 1.00 98.19 85 ILE A O 1
ATOM 588 N N . THR A 1 86 ? -18.527 -5.671 -2.364 1.00 98.06 86 THR A N 1
ATOM 589 C CA . THR A 1 86 ? -17.589 -6.660 -2.904 1.00 98.06 86 THR A CA 1
ATOM 590 C C . THR A 1 86 ? -17.471 -6.455 -4.412 1.00 98.06 86 THR A C 1
ATOM 592 O O . THR A 1 86 ? -18.459 -6.615 -5.125 1.00 98.06 86 THR A O 1
ATOM 595 N N . SER A 1 87 ? -16.288 -6.096 -4.908 1.00 97.50 87 SER A N 1
ATOM 596 C CA . SER A 1 87 ? -15.993 -5.955 -6.336 1.00 97.50 87 SER A CA 1
ATOM 597 C C . SER A 1 87 ? -15.540 -7.286 -6.946 1.00 97.50 87 SER A C 1
ATOM 599 O O . SER A 1 87 ? -14.900 -8.111 -6.287 1.00 97.50 87 SER A O 1
ATOM 601 N N . ALA A 1 88 ? -15.907 -7.519 -8.209 1.00 96.31 88 ALA A N 1
ATOM 602 C CA . ALA A 1 88 ? -15.540 -8.731 -8.936 1.00 96.31 88 ALA A CA 1
ATOM 603 C C . ALA A 1 88 ? -14.059 -8.744 -9.361 1.00 96.31 88 ALA A C 1
ATOM 605 O O . ALA A 1 88 ? -13.503 -7.727 -9.773 1.00 96.31 88 ALA A O 1
ATOM 606 N N . GLY A 1 89 ? -13.437 -9.924 -9.321 1.00 95.44 89 GLY A N 1
ATOM 607 C CA . GLY A 1 89 ? -12.112 -10.152 -9.905 1.00 95.44 89 GLY A CA 1
ATOM 608 C C . GLY A 1 89 ? -12.097 -9.994 -11.425 1.00 95.44 89 GLY A C 1
ATOM 609 O O . GLY A 1 89 ? -13.147 -9.948 -12.060 1.00 95.44 89 GLY A O 1
ATOM 610 N N . ALA A 1 90 ? -10.898 -9.915 -12.003 1.00 94.81 90 ALA A N 1
ATOM 611 C CA . ALA A 1 90 ? -10.737 -9.853 -13.451 1.00 94.81 90 ALA A CA 1
ATOM 612 C C . ALA A 1 90 ? -11.052 -11.214 -14.098 1.00 94.81 90 ALA A C 1
ATOM 614 O O . ALA A 1 90 ? -10.388 -12.211 -13.808 1.00 94.81 90 ALA A O 1
ATOM 615 N N . ALA A 1 91 ? -12.027 -11.237 -15.007 1.00 94.62 91 ALA A N 1
ATOM 616 C CA . ALA A 1 91 ? -12.355 -12.365 -15.870 1.00 94.62 91 ALA A CA 1
ATOM 617 C C . ALA A 1 91 ? -12.514 -11.875 -17.327 1.00 94.62 91 ALA A C 1
ATOM 619 O O . ALA A 1 91 ? -13.611 -11.510 -17.752 1.00 94.62 91 ALA A O 1
ATOM 620 N N . PRO A 1 92 ? -11.433 -11.882 -18.134 1.00 93.44 92 PRO A N 1
ATOM 621 C CA . PRO A 1 92 ? -11.445 -11.375 -19.511 1.00 93.44 92 PRO A CA 1
ATOM 622 C C . PRO A 1 92 ? -12.451 -12.061 -20.429 1.00 93.44 92 PRO A C 1
ATOM 624 O O . PRO A 1 92 ? -13.003 -11.418 -21.313 1.00 93.44 92 PRO A O 1
ATOM 627 N N . ALA A 1 93 ? -12.727 -13.349 -20.205 1.00 92.75 93 ALA A N 1
ATOM 628 C CA . ALA A 1 93 ? -13.737 -14.081 -20.967 1.00 92.75 93 ALA A CA 1
ATOM 629 C C . ALA A 1 93 ? -15.165 -13.558 -20.726 1.00 92.75 93 ALA A C 1
ATOM 631 O O . ALA A 1 93 ? -16.019 -13.679 -21.601 1.00 92.75 93 ALA A O 1
ATOM 632 N N . GLU A 1 94 ? -15.411 -12.977 -19.553 1.00 93.50 94 GLU A N 1
ATOM 633 C CA . GLU A 1 94 ? -16.697 -12.400 -19.155 1.00 93.50 94 GLU A CA 1
ATOM 634 C C . GLU A 1 94 ? -16.715 -10.871 -19.313 1.00 93.50 94 GLU A C 1
ATOM 636 O O . GLU A 1 94 ? -17.773 -10.259 -19.197 1.00 93.50 94 GLU A O 1
ATOM 641 N N . GLY A 1 95 ? -15.558 -10.252 -19.581 1.00 93.94 95 GLY A N 1
ATOM 642 C CA . GLY A 1 95 ? -15.404 -8.798 -19.621 1.00 93.94 95 GLY A CA 1
ATOM 643 C C . GLY A 1 95 ? -15.623 -8.136 -18.258 1.00 93.94 95 GLY A C 1
ATOM 644 O O . GLY A 1 95 ? -16.071 -6.996 -18.197 1.00 93.94 95 GLY A O 1
ATOM 645 N N . THR A 1 96 ? -15.366 -8.841 -17.153 1.00 94.31 96 THR A N 1
ATOM 646 C CA . THR A 1 96 ? -15.643 -8.336 -15.801 1.00 94.31 96 THR A CA 1
ATOM 647 C C . THR A 1 96 ? -14.354 -8.022 -15.049 1.00 94.31 96 THR A C 1
ATOM 649 O O . THR A 1 96 ? -13.432 -8.827 -15.009 1.00 94.31 96 THR A O 1
ATOM 652 N N . TRP A 1 97 ? -14.277 -6.836 -14.447 1.00 96.00 97 TRP A N 1
ATOM 653 C CA . TRP A 1 97 ? -13.288 -6.456 -13.432 1.00 96.00 97 TRP A CA 1
ATOM 654 C C . TRP A 1 97 ? -13.896 -5.308 -12.629 1.00 96.00 97 TRP A C 1
ATOM 656 O O . TRP A 1 97 ? -14.151 -4.236 -13.165 1.00 96.00 97 TRP A O 1
ATOM 666 N N . GLY A 1 98 ? -14.258 -5.552 -11.375 1.00 96.94 98 GLY A N 1
ATOM 667 C CA . GLY A 1 98 ? -15.012 -4.584 -10.586 1.00 96.94 98 GLY A CA 1
ATOM 668 C C . GLY A 1 98 ? -14.158 -3.373 -10.229 1.00 96.94 98 GLY A C 1
ATOM 669 O O . GLY A 1 98 ? -13.058 -3.541 -9.710 1.00 96.94 98 GLY A O 1
ATOM 670 N N . VAL A 1 99 ? -14.683 -2.169 -10.465 1.00 98.31 99 VAL A N 1
ATOM 671 C CA . VAL A 1 99 ? -14.066 -0.899 -10.059 1.00 98.31 99 VAL A CA 1
ATOM 672 C C . VAL A 1 99 ? -15.125 -0.014 -9.413 1.00 98.31 99 VAL A C 1
ATOM 674 O O . VAL A 1 99 ? -16.157 0.265 -10.024 1.00 98.31 99 VAL A O 1
ATOM 677 N N . VAL A 1 100 ? -14.874 0.444 -8.187 1.00 98.62 100 VAL A N 1
ATOM 678 C CA . VAL A 1 100 ? -15.779 1.315 -7.426 1.00 98.62 100 VAL A CA 1
ATOM 679 C C . VAL A 1 100 ? -15.004 2.493 -6.858 1.00 98.62 100 VAL A C 1
ATOM 681 O O . VAL A 1 100 ? -14.021 2.302 -6.142 1.00 98.62 100 VAL A O 1
ATOM 684 N N . SER A 1 101 ? -15.494 3.703 -7.108 1.00 98.62 101 SER A N 1
ATOM 685 C CA . SER A 1 101 ? -14.984 4.922 -6.482 1.00 98.62 101 SER A CA 1
ATOM 686 C C . SER A 1 101 ? -15.779 5.252 -5.218 1.00 98.62 101 SER A C 1
ATOM 688 O O . SER A 1 101 ? -17.002 5.152 -5.192 1.00 98.62 101 SER A O 1
ATOM 690 N N . LEU A 1 102 ? -15.089 5.672 -4.168 1.00 98.69 102 LEU A N 1
ATOM 691 C CA . LEU A 1 102 ? -15.602 6.052 -2.856 1.00 98.69 102 LEU A CA 1
ATOM 692 C C . LEU A 1 102 ? -15.100 7.468 -2.561 1.00 98.69 102 LEU A C 1
ATOM 694 O O . LEU A 1 102 ? -13.926 7.754 -2.780 1.00 98.69 102 LEU A O 1
ATOM 698 N N . ASN A 1 103 ? -15.951 8.339 -2.032 1.00 98.50 103 ASN A N 1
ATOM 699 C CA . ASN A 1 103 ? -15.534 9.630 -1.493 1.00 98.50 103 ASN A CA 1
ATOM 700 C C . ASN A 1 103 ? -15.964 9.706 -0.023 1.00 98.50 103 ASN A C 1
ATOM 702 O O . ASN A 1 103 ? -17.133 9.935 0.285 1.00 98.50 103 ASN A O 1
ATOM 706 N N . ILE A 1 104 ? -15.032 9.410 0.882 1.00 98.31 104 ILE A N 1
ATOM 707 C CA . ILE A 1 104 ? -15.255 9.312 2.325 1.00 98.31 104 ILE A CA 1
ATOM 708 C C . ILE A 1 104 ? -15.044 10.694 2.942 1.00 98.31 104 ILE A C 1
ATOM 710 O O . ILE A 1 104 ? -13.932 11.214 2.939 1.00 98.31 104 ILE A O 1
ATOM 714 N N . HIS A 1 105 ? -16.097 11.267 3.518 1.00 97.62 105 HIS A N 1
ATOM 715 C CA . HIS A 1 105 ? -16.014 12.546 4.220 1.00 97.62 105 HIS A CA 1
ATOM 716 C C . HIS A 1 105 ? -15.523 12.346 5.655 1.00 97.62 105 HIS A C 1
ATOM 718 O O . HIS A 1 105 ? -16.220 11.702 6.435 1.00 97.62 105 HIS A O 1
ATOM 724 N N . THR A 1 106 ? -14.375 12.901 6.044 1.00 96.56 106 THR A N 1
ATOM 725 C CA . THR A 1 106 ? -13.925 12.910 7.448 1.00 96.56 106 THR A CA 1
ATOM 726 C C . THR A 1 106 ? -13.913 14.326 8.019 1.00 96.56 106 THR A C 1
ATOM 728 O O . THR A 1 106 ? -14.066 15.313 7.304 1.00 96.56 106 THR A O 1
ATOM 731 N N . ALA A 1 107 ? -13.720 14.446 9.336 1.00 95.62 107 ALA A N 1
ATOM 732 C CA . ALA A 1 107 ? -13.588 15.752 9.983 1.00 95.62 107 ALA A CA 1
ATOM 733 C C . ALA A 1 107 ? -12.339 16.524 9.509 1.00 95.62 107 ALA A C 1
ATOM 735 O O . ALA A 1 107 ? -12.298 17.750 9.589 1.00 95.62 107 ALA A O 1
ATOM 736 N N . GLU A 1 108 ? -11.315 15.806 9.046 1.00 96.81 108 GLU A N 1
ATOM 737 C CA . GLU A 1 108 ? -10.053 16.359 8.557 1.00 96.81 108 GLU A CA 1
ATOM 738 C C . GLU A 1 108 ? -10.090 16.718 7.064 1.00 96.81 108 GLU A C 1
ATOM 740 O O . GLU A 1 108 ? -9.309 17.570 6.635 1.00 96.81 108 GLU A O 1
ATOM 745 N N . GLY A 1 109 ? -10.997 16.110 6.295 1.00 96.88 109 GLY A N 1
ATOM 746 C CA . GLY A 1 109 ? -11.202 16.364 4.872 1.00 96.88 109 GLY A CA 1
ATOM 747 C C . GLY A 1 109 ? -11.786 15.158 4.135 1.00 96.88 109 GLY A C 1
ATOM 748 O O . GLY A 1 109 ? -12.120 14.141 4.738 1.00 96.88 109 GLY A O 1
ATOM 749 N N . ASP A 1 110 ? -11.906 15.276 2.815 1.00 97.69 110 ASP A N 1
ATOM 750 C CA . ASP A 1 110 ? -12.348 14.172 1.963 1.00 97.69 110 ASP A CA 1
ATOM 751 C C . ASP A 1 110 ? -11.190 13.199 1.677 1.00 97.69 110 ASP A C 1
ATOM 753 O O . ASP A 1 110 ? -10.047 13.605 1.443 1.00 97.69 110 ASP A O 1
ATOM 757 N N . LEU A 1 111 ? -11.507 11.905 1.668 1.00 98.25 111 LEU A N 1
ATOM 758 C CA . LEU A 1 111 ? -10.621 10.813 1.281 1.00 98.25 111 LEU A CA 1
ATOM 759 C C . LEU A 1 111 ? -11.227 10.075 0.091 1.00 98.25 111 LEU A C 1
ATOM 761 O O . LEU A 1 111 ? -12.295 9.470 0.196 1.00 98.25 111 LEU A O 1
ATOM 765 N N . THR A 1 112 ? -10.517 10.072 -1.030 1.00 98.62 112 THR A N 1
ATOM 766 C CA . THR A 1 112 ? -10.923 9.290 -2.198 1.00 98.62 112 THR A CA 1
ATOM 767 C C . THR A 1 112 ? -10.434 7.858 -2.043 1.00 98.62 112 THR A C 1
ATOM 769 O O . THR A 1 112 ? -9.272 7.632 -1.718 1.00 98.62 112 THR A O 1
ATOM 772 N N . GLY A 1 113 ? -11.308 6.882 -2.274 1.00 98.50 113 GLY A N 1
ATOM 773 C CA . GLY A 1 113 ? -10.969 5.465 -2.292 1.00 98.50 113 GLY A CA 1
ATOM 774 C C . GLY A 1 113 ? -11.357 4.813 -3.613 1.00 98.50 113 GLY A C 1
ATOM 775 O O . GLY A 1 113 ? -12.460 5.037 -4.090 1.00 98.50 113 GLY A O 1
ATOM 776 N N . ILE A 1 114 ? -10.494 3.985 -4.197 1.00 98.62 114 ILE A N 1
ATOM 777 C CA . ILE A 1 114 ? -10.810 3.201 -5.398 1.00 98.62 114 ILE A CA 1
ATOM 778 C C . ILE A 1 114 ? -10.663 1.723 -5.060 1.00 98.62 114 ILE A C 1
ATOM 780 O O . ILE A 1 114 ? -9.544 1.235 -4.898 1.00 98.62 114 ILE A O 1
ATOM 784 N N . LEU A 1 115 ? -11.786 1.021 -4.926 1.00 98.56 115 LEU A N 1
ATOM 785 C CA . LEU A 1 115 ? -11.831 -0.427 -4.736 1.00 98.56 115 LEU A CA 1
ATOM 786 C C . LEU A 1 115 ? -11.801 -1.100 -6.108 1.00 98.56 115 LEU A C 1
ATOM 788 O O . LEU A 1 115 ? -12.622 -0.769 -6.963 1.00 98.56 115 LEU A O 1
ATOM 792 N N . PHE A 1 116 ? -10.876 -2.031 -6.327 1.00 98.06 116 PHE A N 1
ATOM 793 C CA . PHE A 1 116 ? -10.725 -2.680 -7.627 1.00 98.06 116 PHE A CA 1
ATOM 794 C C . PHE A 1 116 ? -10.354 -4.157 -7.523 1.00 98.06 116 PHE A C 1
ATOM 796 O O . PHE A 1 116 ? -9.766 -4.606 -6.534 1.00 98.06 116 PHE A O 1
ATOM 803 N N . GLY A 1 117 ? -10.685 -4.905 -8.575 1.00 96.75 117 GLY A N 1
ATOM 804 C CA . GLY A 1 117 ? -10.457 -6.343 -8.652 1.00 96.75 117 GLY A CA 1
ATOM 805 C C . GLY A 1 117 ? -11.295 -7.120 -7.645 1.00 96.75 117 GLY A C 1
ATOM 806 O O . GLY A 1 117 ? -12.346 -6.659 -7.202 1.00 96.75 117 GLY A O 1
ATOM 807 N N . ALA A 1 118 ? -10.841 -8.317 -7.278 1.00 96.62 118 ALA A N 1
ATOM 808 C CA . ALA A 1 118 ? -11.509 -9.131 -6.274 1.00 96.62 118 ALA A CA 1
ATOM 809 C C . ALA A 1 118 ? -11.217 -8.522 -4.903 1.00 96.62 118 ALA A C 1
ATOM 811 O O . ALA A 1 118 ? -10.202 -8.834 -4.283 1.00 96.62 118 ALA A O 1
ATOM 812 N N . ALA A 1 119 ? -12.070 -7.622 -4.432 1.00 97.50 119 ALA A N 1
ATOM 813 C CA . ALA A 1 119 ? -11.845 -6.919 -3.182 1.00 97.50 119 ALA A CA 1
ATOM 814 C C . ALA A 1 119 ? -13.161 -6.658 -2.454 1.00 97.50 119 ALA A C 1
ATOM 816 O O . ALA A 1 119 ? -14.224 -6.538 -3.057 1.00 97.50 119 ALA A O 1
ATOM 817 N N . LYS A 1 120 ? -13.094 -6.602 -1.128 1.00 98.12 120 LYS A N 1
ATOM 818 C CA . LYS A 1 120 ? -14.246 -6.397 -0.259 1.00 98.12 120 LYS A CA 1
ATOM 819 C C . LYS A 1 120 ? -13.930 -5.347 0.781 1.00 98.12 120 LYS A C 1
ATOM 821 O O . LYS A 1 120 ? -12.909 -5.440 1.458 1.00 98.12 120 LYS A O 1
ATOM 826 N N . VAL A 1 121 ? -14.852 -4.407 0.949 1.00 98.12 121 VAL A N 1
ATOM 827 C CA . VAL A 1 121 ? -14.881 -3.459 2.062 1.00 98.12 121 VAL A CA 1
ATOM 828 C C . VAL A 1 121 ? -16.163 -3.689 2.854 1.00 98.12 121 VAL A C 1
ATOM 830 O O . VAL A 1 121 ? -17.243 -3.866 2.287 1.00 98.12 121 VAL A O 1
ATOM 833 N N . GLN A 1 122 ? -16.062 -3.711 4.177 1.00 97.88 122 GLN A N 1
ATOM 834 C CA . GLN A 1 122 ? -17.217 -3.791 5.067 1.00 97.88 122 GLN A CA 1
ATOM 835 C C . GLN A 1 122 ? -17.079 -2.758 6.174 1.00 97.88 122 GLN A C 1
ATOM 837 O O . GLN A 1 122 ? -16.104 -2.780 6.925 1.00 97.88 122 GLN A O 1
ATOM 842 N N . SER A 1 123 ? -18.073 -1.882 6.282 1.00 97.25 123 SER A N 1
ATOM 843 C CA . SER A 1 123 ? -18.126 -0.841 7.301 1.00 97.25 123 SER A CA 1
ATOM 844 C C . SER A 1 123 ? -18.073 -1.458 8.698 1.00 97.25 123 SER A C 1
ATOM 846 O O . SER A 1 123 ? -18.768 -2.430 8.995 1.00 97.25 123 SER A O 1
ATOM 848 N N . LEU A 1 124 ? -17.242 -0.880 9.564 1.00 95.75 124 LEU A N 1
ATOM 849 C CA . LEU A 1 124 ? -17.218 -1.172 11.000 1.00 95.75 124 LEU A CA 1
ATOM 850 C C . LEU A 1 124 ? -18.027 -0.140 11.795 1.00 95.75 124 LEU A C 1
ATOM 852 O O . LEU A 1 124 ? -18.034 -0.186 13.029 1.00 95.75 124 LEU A O 1
ATOM 856 N N . LEU A 1 125 ? -18.679 0.804 11.108 1.00 94.12 125 LEU A N 1
ATOM 857 C CA . LEU A 1 125 ? -19.482 1.831 11.747 1.00 94.12 125 LEU A CA 1
ATOM 858 C C . LEU A 1 125 ? -20.650 1.187 12.497 1.00 94.12 125 LEU A C 1
ATOM 860 O O . LEU A 1 125 ? -21.435 0.426 11.938 1.00 94.12 125 LEU A O 1
ATOM 864 N N . ARG A 1 126 ? -20.764 1.546 13.772 1.00 91.19 126 ARG A N 1
ATOM 865 C CA . ARG A 1 126 ? -21.860 1.173 14.665 1.00 91.19 126 ARG A CA 1
ATOM 866 C C . ARG A 1 126 ? -22.484 2.463 15.184 1.00 91.19 126 ARG A C 1
ATOM 868 O O . ARG A 1 126 ? -21.967 3.006 16.167 1.00 91.19 126 ARG A O 1
ATOM 875 N N . PRO A 1 127 ? -23.504 3.021 14.501 1.00 89.44 127 PRO A N 1
ATOM 876 C CA . PRO A 1 127 ? -24.108 4.300 14.876 1.00 89.44 127 PRO A CA 1
ATOM 877 C C . PRO A 1 127 ? -24.566 4.333 16.338 1.00 89.44 127 PRO A C 1
ATOM 879 O O . PRO A 1 127 ? -24.421 5.347 17.020 1.00 89.44 127 PRO A O 1
ATOM 882 N N . GLU A 1 128 ? -25.027 3.194 16.852 1.00 88.06 128 GLU A N 1
ATOM 883 C CA . GLU A 1 128 ? -25.425 3.011 18.241 1.00 88.06 128 GLU A CA 1
ATOM 884 C C . GLU A 1 128 ? -24.285 3.257 19.234 1.00 88.06 128 GLU A C 1
ATOM 886 O O . GLU A 1 128 ? -24.561 3.673 20.353 1.00 88.06 128 GLU A O 1
ATOM 891 N N . LEU A 1 129 ? -23.019 3.063 18.836 1.00 86.69 129 LEU A N 1
ATOM 892 C CA . LEU A 1 129 ? -21.842 3.302 19.680 1.00 86.69 129 LEU A CA 1
ATOM 893 C C . LEU A 1 129 ? -21.309 4.736 19.617 1.00 86.69 129 LEU A C 1
ATOM 895 O O . LEU A 1 129 ? -20.563 5.152 20.510 1.00 86.69 129 LEU A O 1
ATOM 899 N N . LEU A 1 130 ? -21.683 5.498 18.588 1.00 87.38 130 LEU A N 1
ATOM 900 C CA . LEU A 1 130 ? -21.294 6.903 18.457 1.00 87.38 130 LEU A CA 1
ATOM 901 C C . LEU A 1 130 ? -22.100 7.813 19.384 1.00 87.38 130 LEU A C 1
ATOM 903 O O . LEU A 1 130 ? -21.568 8.799 19.886 1.00 87.38 130 LEU A O 1
ATOM 907 N N . ALA A 1 131 ? -23.359 7.457 19.645 1.00 87.75 131 ALA A N 1
ATOM 908 C CA . ALA A 1 131 ? -24.256 8.210 20.518 1.00 87.75 131 ALA A CA 1
ATOM 909 C C . ALA A 1 131 ? -24.194 7.775 21.997 1.00 87.75 131 ALA A C 1
ATOM 911 O O . ALA A 1 131 ? -24.970 8.273 22.813 1.00 87.75 131 ALA A O 1
ATOM 912 N N . VAL A 1 132 ? -23.303 6.843 22.360 1.00 89.19 132 VAL A N 1
ATOM 913 C CA . VAL A 1 132 ? -23.225 6.323 23.734 1.00 89.19 132 VAL A CA 1
ATOM 914 C C . VAL A 1 132 ? -22.778 7.418 24.687 1.00 89.19 132 VAL A C 1
ATOM 916 O O . VAL A 1 132 ? -21.703 8.002 24.534 1.00 89.19 132 VAL A O 1
ATOM 919 N N . GLN A 1 133 ? -23.586 7.636 25.722 1.00 92.38 133 GLN A N 1
ATOM 920 C CA . GLN A 1 133 ? -23.184 8.428 26.870 1.00 92.38 133 GLN A CA 1
ATOM 921 C C . GLN A 1 133 ? -22.025 7.727 27.581 1.00 92.38 133 GLN A C 1
ATOM 923 O O . GLN A 1 133 ? -22.164 6.609 28.073 1.00 92.38 133 GLN A O 1
ATOM 928 N N . THR A 1 134 ? -20.879 8.393 27.650 1.00 96.81 134 THR A N 1
ATOM 929 C CA . THR A 1 134 ? -19.738 7.885 28.407 1.00 96.81 134 THR A CA 1
ATOM 930 C C . THR A 1 134 ? -19.866 8.228 29.886 1.00 96.81 134 THR A C 1
ATOM 932 O O . THR A 1 134 ? -20.316 9.324 30.229 1.00 96.81 134 THR A O 1
ATOM 935 N N . LEU A 1 135 ? -19.402 7.337 30.759 1.00 98.12 135 LEU A N 1
ATOM 936 C CA . LEU A 1 135 ? -19.326 7.572 32.201 1.00 98.12 135 LEU A CA 1
ATOM 937 C C . LEU A 1 135 ? -17.889 7.937 32.603 1.00 98.12 135 LEU A C 1
ATOM 939 O O . LEU A 1 135 ? -16.970 7.204 32.232 1.00 98.12 135 LEU A O 1
ATOM 943 N N . PRO A 1 136 ? -17.658 9.021 33.366 1.00 98.25 136 PRO A N 1
ATOM 944 C CA . PRO A 1 136 ? -16.333 9.332 33.895 1.00 98.25 136 PRO A CA 1
ATOM 945 C C . PRO A 1 136 ? -15.813 8.198 34.779 1.00 98.25 136 PRO A C 1
ATOM 947 O O . PRO A 1 136 ? -16.541 7.706 35.651 1.00 98.25 136 PRO A O 1
ATOM 950 N N . VAL A 1 137 ? -14.554 7.800 34.578 1.00 98.38 137 VAL A N 1
ATOM 951 C CA . VAL A 1 137 ? -13.884 6.792 35.407 1.00 98.38 137 VAL A CA 1
ATOM 952 C C . VAL A 1 137 ? -12.522 7.257 35.895 1.00 98.38 137 VAL A C 1
ATOM 954 O O . VAL A 1 137 ? -11.740 7.845 35.149 1.00 98.38 137 VAL A O 1
ATOM 957 N N . THR A 1 138 ? -12.206 6.933 37.144 1.00 98.06 138 THR A N 1
ATOM 958 C CA . THR A 1 138 ? -10.881 7.135 37.745 1.00 98.06 138 THR A CA 1
ATOM 959 C C . THR A 1 138 ? -10.451 5.871 38.489 1.00 98.06 138 THR A C 1
ATOM 961 O O . THR A 1 138 ? -11.311 5.119 38.947 1.00 98.06 138 THR A O 1
ATOM 964 N N . PRO A 1 139 ? -9.145 5.588 38.635 1.00 98.25 139 PRO A N 1
ATOM 965 C CA . PRO A 1 139 ? -8.679 4.558 39.563 1.00 98.25 139 PRO A CA 1
ATOM 966 C C . PRO A 1 139 ? -9.217 4.816 40.976 1.00 98.25 139 PRO A C 1
ATOM 968 O O . PRO A 1 139 ? -9.165 5.952 41.450 1.00 98.25 139 PRO A O 1
ATOM 971 N N . ASN A 1 140 ? -9.739 3.788 41.650 1.00 96.44 140 ASN A N 1
ATOM 972 C CA . ASN A 1 140 ? -10.281 3.932 43.010 1.00 96.44 140 ASN A CA 1
ATOM 973 C C . ASN A 1 140 ? -9.218 3.902 44.126 1.00 96.44 140 ASN A C 1
ATOM 975 O O . ASN A 1 140 ? -9.551 4.134 45.287 1.00 96.44 140 ASN A O 1
ATOM 979 N N . ASP A 1 141 ? -7.954 3.654 43.778 1.00 93.81 141 ASP A N 1
ATOM 980 C CA . ASP A 1 141 ? -6.814 3.592 44.695 1.00 93.81 141 ASP A CA 1
ATOM 981 C C . ASP A 1 141 ? -5.601 4.364 44.126 1.00 93.81 141 ASP A C 1
ATOM 983 O O . ASP A 1 141 ? -5.613 4.871 43.002 1.00 93.81 141 ASP A O 1
ATOM 987 N N . ILE A 1 142 ? -4.512 4.435 44.893 1.00 93.31 142 ILE A N 1
ATOM 988 C CA . ILE A 1 142 ? -3.218 5.016 44.512 1.00 93.31 142 ILE A CA 1
ATOM 989 C C . ILE A 1 142 ? -2.451 4.181 43.476 1.00 93.31 142 ILE A C 1
ATOM 991 O O . ILE A 1 142 ? -1.334 4.539 43.098 1.00 93.31 142 ILE A O 1
ATOM 995 N N . LEU A 1 143 ? -3.005 3.051 43.036 1.00 95.19 143 LEU A N 1
ATOM 996 C CA . LEU A 1 143 ? -2.401 2.180 42.036 1.00 95.19 143 LEU A CA 1
ATOM 997 C C . LEU A 1 143 ? -2.998 2.447 40.655 1.00 95.19 143 LEU A C 1
ATOM 999 O O . LEU A 1 143 ? -4.191 2.689 40.499 1.00 95.19 143 LEU A O 1
ATOM 1003 N N . ALA A 1 144 ? -2.152 2.381 39.630 1.00 96.94 144 ALA A N 1
ATOM 1004 C CA . ALA A 1 144 ? -2.606 2.514 38.254 1.00 96.94 144 ALA A CA 1
ATOM 1005 C C . ALA A 1 144 ? -3.440 1.296 37.826 1.00 96.94 144 ALA A C 1
ATOM 1007 O O . ALA A 1 144 ? -3.067 0.151 38.099 1.00 96.94 144 ALA A O 1
ATOM 1008 N N . VAL A 1 145 ? -4.520 1.541 37.083 1.00 98.12 145 VAL A N 1
ATOM 1009 C CA . VAL A 1 145 ? -5.360 0.487 36.500 1.00 98.12 145 VAL A CA 1
ATOM 1010 C C . VAL A 1 145 ? -4.816 0.099 35.133 1.00 98.12 145 VAL A C 1
ATOM 1012 O O . VAL A 1 145 ? -4.471 0.950 34.312 1.00 98.12 145 VAL A O 1
ATOM 1015 N N . LEU A 1 146 ? -4.716 -1.204 34.877 1.00 97.69 146 LEU A N 1
ATOM 1016 C CA . LEU A 1 146 ? -4.222 -1.726 33.606 1.00 97.69 146 LEU A CA 1
ATOM 1017 C C . LEU A 1 146 ? -5.370 -1.793 32.597 1.00 97.69 146 LEU A C 1
ATOM 1019 O O . LEU A 1 146 ? -6.303 -2.568 32.797 1.00 97.69 146 LEU A O 1
ATOM 1023 N N . LEU A 1 147 ? -5.272 -1.039 31.500 1.00 97.19 147 LEU A N 1
ATOM 1024 C CA . LEU A 1 147 ? -6.181 -1.181 30.363 1.00 97.19 147 LEU A CA 1
ATOM 1025 C C . LEU A 1 147 ? -5.666 -2.303 29.463 1.00 97.19 147 LEU A C 1
ATOM 1027 O O . LEU A 1 147 ? -4.488 -2.317 29.097 1.00 97.19 147 LEU A O 1
ATOM 1031 N N . ARG A 1 148 ? -6.527 -3.260 29.119 1.00 95.50 148 ARG A N 1
ATOM 1032 C CA . ARG A 1 148 ? -6.153 -4.499 28.419 1.00 95.50 148 ARG A CA 1
ATOM 1033 C C . ARG A 1 148 ? -6.810 -4.618 27.052 1.00 95.50 148 ARG A C 1
ATOM 1035 O O . ARG A 1 148 ? -7.833 -3.998 26.785 1.00 95.50 148 ARG A O 1
ATOM 1042 N N . THR A 1 149 ? -6.237 -5.471 26.208 1.00 90.75 149 THR A N 1
ATOM 1043 C CA . THR A 1 149 ? -6.800 -5.814 24.886 1.00 90.75 149 THR A CA 1
ATOM 1044 C C . THR A 1 149 ? -8.081 -6.655 24.960 1.00 90.75 149 THR A C 1
ATOM 1046 O O . THR A 1 149 ? -8.706 -6.899 23.934 1.00 90.75 149 THR A O 1
ATOM 1049 N N . GLY A 1 150 ? -8.490 -7.074 26.161 1.00 94.88 150 GLY A N 1
ATOM 1050 C CA . GLY A 1 150 ? -9.773 -7.720 26.391 1.00 94.88 150 GLY A CA 1
ATOM 1051 C C . GLY A 1 150 ? -10.170 -7.795 27.867 1.00 94.88 150 GLY A C 1
ATOM 1052 O O . GLY A 1 150 ? -9.353 -7.516 28.750 1.00 94.88 150 GLY A O 1
ATOM 1053 N N . ALA A 1 151 ? -11.421 -8.174 28.129 1.00 97.44 151 ALA A N 1
ATOM 1054 C CA . ALA A 1 151 ? -12.080 -8.194 29.440 1.00 97.44 151 ALA A CA 1
ATOM 1055 C C . ALA A 1 151 ? -11.645 -9.369 30.346 1.00 97.44 151 ALA A C 1
ATOM 1057 O O . ALA A 1 151 ? -12.458 -10.095 30.910 1.00 97.44 151 ALA A O 1
ATOM 1058 N N . SER A 1 152 ? -10.337 -9.590 30.482 1.00 96.94 152 SER A N 1
ATOM 1059 C CA . SER A 1 152 ? -9.763 -10.606 31.370 1.00 96.94 152 SER A CA 1
ATOM 1060 C C . SER A 1 152 ? -8.317 -10.268 31.724 1.00 96.94 152 SER A C 1
ATOM 1062 O O . SER A 1 152 ? -7.595 -9.622 30.964 1.00 96.94 152 SER A O 1
ATOM 1064 N N . THR A 1 153 ? -7.841 -10.763 32.867 1.00 96.19 153 THR A N 1
ATOM 1065 C CA . THR A 1 153 ? -6.440 -10.624 33.295 1.00 96.19 153 THR A CA 1
ATOM 1066 C C . THR A 1 153 ? -5.450 -11.371 32.395 1.00 96.19 153 THR A C 1
ATOM 1068 O O . THR A 1 153 ? -4.255 -11.072 32.447 1.00 96.19 153 THR A O 1
ATOM 1071 N N . ASN A 1 154 ? -5.936 -12.279 31.542 1.00 94.69 154 ASN A N 1
ATOM 1072 C CA . ASN A 1 154 ? -5.132 -13.027 30.572 1.00 94.69 154 ASN A CA 1
ATOM 1073 C C . ASN A 1 154 ? -4.802 -12.227 29.301 1.00 94.69 154 ASN A C 1
ATOM 1075 O O . ASN A 1 154 ? -3.890 -12.601 28.566 1.00 94.69 154 ASN A O 1
ATOM 1079 N N . PHE A 1 155 ? -5.514 -11.128 29.034 1.00 91.81 155 PHE A N 1
ATOM 1080 C CA . PHE A 1 155 ? -5.216 -10.274 27.887 1.00 91.81 155 PHE A CA 1
ATOM 1081 C C . PHE A 1 155 ? -4.027 -9.349 28.176 1.00 91.81 155 PHE A C 1
ATOM 1083 O O . PHE A 1 155 ? -3.918 -8.814 29.290 1.00 91.81 155 PHE A O 1
ATOM 1090 N N . PRO A 1 156 ? -3.142 -9.110 27.188 1.00 88.88 156 PRO A N 1
ATOM 1091 C CA . PRO A 1 156 ? -2.029 -8.187 27.351 1.00 88.88 156 PRO A CA 1
ATOM 1092 C C . PRO A 1 156 ? -2.516 -6.759 27.622 1.00 88.88 156 PRO A C 1
ATOM 1094 O O . PRO A 1 156 ? -3.574 -6.333 27.144 1.00 88.88 156 PRO A O 1
ATOM 1097 N N . GLN A 1 157 ? -1.715 -6.028 28.397 1.00 93.12 157 GLN A N 1
ATOM 1098 C CA . GLN A 1 157 ? -1.914 -4.614 28.704 1.00 93.12 157 GLN A CA 1
ATOM 1099 C C . GLN A 1 157 ? -1.647 -3.756 27.456 1.00 93.12 157 GLN A C 1
ATOM 1101 O O . GLN A 1 157 ? -0.641 -3.953 26.779 1.00 93.12 157 GLN A O 1
ATOM 1106 N N . VAL A 1 158 ? -2.518 -2.780 27.203 1.00 88.62 158 VAL A N 1
ATOM 1107 C CA . VAL A 1 158 ? -2.351 -1.724 26.194 1.00 88.62 158 VAL A CA 1
ATOM 1108 C C . VAL A 1 158 ? -1.668 -0.508 26.824 1.00 88.62 158 VAL A C 1
ATOM 1110 O O . VAL A 1 158 ? -0.588 -0.110 26.404 1.00 88.62 158 VAL A O 1
ATOM 1113 N N . ILE A 1 159 ? -2.266 0.044 27.886 1.00 94.69 159 ILE A N 1
ATOM 1114 C CA . ILE A 1 159 ? -1.797 1.244 28.597 1.00 94.69 159 ILE A CA 1
ATOM 1115 C C . ILE A 1 159 ? -2.195 1.176 30.083 1.00 94.69 159 ILE A C 1
ATOM 1117 O O . ILE A 1 159 ? -2.841 0.220 30.519 1.00 94.69 159 ILE A O 1
ATOM 1121 N N . ARG A 1 160 ? -1.768 2.155 30.886 1.00 96.88 160 ARG A N 1
ATOM 1122 C CA . ARG A 1 160 ? -2.151 2.309 32.294 1.00 96.88 160 ARG A CA 1
ATOM 1123 C C . ARG A 1 160 ? -2.922 3.607 32.495 1.00 96.88 160 ARG A C 1
ATOM 1125 O O . ARG A 1 160 ? -2.446 4.659 32.080 1.00 96.88 160 ARG A O 1
ATOM 1132 N N . LEU A 1 161 ? -4.050 3.527 33.190 1.00 97.81 161 LEU A N 1
ATOM 1133 C CA . LEU A 1 161 ? -4.753 4.687 33.720 1.00 97.81 161 LEU A CA 1
ATOM 1134 C C . LEU A 1 161 ? -4.162 5.008 35.098 1.00 97.81 161 LEU A C 1
ATOM 1136 O O . LEU A 1 161 ? -4.393 4.285 36.068 1.00 97.81 161 LEU A O 1
ATOM 1140 N N . ASN A 1 162 ? -3.326 6.044 35.163 1.00 97.69 162 ASN A N 1
ATOM 1141 C CA . ASN A 1 162 ? -2.628 6.419 36.394 1.00 97.69 162 ASN A CA 1
ATOM 1142 C C . ASN A 1 162 ? -3.578 7.085 37.412 1.00 97.69 162 ASN A C 1
ATOM 1144 O O . ASN A 1 162 ? -4.548 7.726 37.005 1.00 97.69 162 ASN A O 1
ATOM 1148 N N . PRO A 1 163 ? -3.291 6.999 38.724 1.00 97.31 163 PRO A N 1
ATOM 1149 C CA . PRO A 1 163 ? -4.075 7.684 39.752 1.00 97.31 163 PRO A CA 1
ATOM 1150 C C . PRO A 1 163 ? -4.197 9.186 39.478 1.00 97.31 163 PRO A C 1
ATOM 1152 O O . PRO A 1 163 ? -3.236 9.834 39.056 1.00 97.31 163 PRO A O 1
ATOM 1155 N N . GLY A 1 164 ? -5.387 9.740 39.710 1.00 95.31 164 GLY A N 1
ATOM 1156 C CA . GLY A 1 164 ? -5.694 11.147 39.430 1.00 95.31 164 GLY A CA 1
ATOM 1157 C C . GLY A 1 164 ? -5.863 11.487 37.944 1.00 95.31 164 GLY A C 1
ATOM 1158 O O . GLY A 1 164 ? -6.094 12.650 37.618 1.00 95.31 164 GLY A O 1
ATOM 1159 N N . LYS A 1 165 ? -5.752 10.506 37.038 1.00 98.06 165 LYS A N 1
ATOM 1160 C CA . LYS A 1 165 ? -6.164 10.643 35.637 1.00 98.06 165 LYS A CA 1
ATOM 1161 C C . LYS A 1 165 ? -7.573 10.100 35.452 1.00 98.06 165 LYS A C 1
ATOM 1163 O O . LYS A 1 165 ? -7.972 9.136 36.103 1.00 98.06 165 LYS A O 1
ATOM 1168 N N . GLU A 1 166 ? -8.299 10.739 34.548 1.00 97.94 166 GLU A N 1
ATOM 1169 C CA . GLU A 1 166 ? -9.676 10.408 34.209 1.00 97.94 166 GLU A CA 1
ATOM 1170 C C . GLU A 1 166 ? -9.726 9.778 32.816 1.00 97.94 166 GLU A C 1
ATOM 1172 O O . GLU A 1 166 ? -9.031 10.218 31.897 1.00 97.94 166 GLU A O 1
ATOM 1177 N N . GLY A 1 167 ? -10.527 8.726 32.679 1.00 97.62 167 GLY A N 1
ATOM 1178 C CA . GLY A 1 167 ? -10.936 8.150 31.404 1.00 97.62 167 GLY A CA 1
ATOM 1179 C C . GLY A 1 167 ? -12.457 8.174 31.273 1.00 97.62 167 GLY A C 1
ATOM 1180 O O . GLY A 1 167 ? -13.166 8.622 32.173 1.00 97.62 167 GLY A O 1
ATOM 1181 N N . ALA A 1 168 ? -12.970 7.651 30.165 1.00 98.00 168 ALA A N 1
ATOM 1182 C CA . ALA A 1 168 ? -14.403 7.599 29.904 1.00 98.00 168 ALA A CA 1
ATOM 1183 C C . ALA A 1 168 ? -14.829 6.161 29.577 1.00 98.00 168 ALA A C 1
ATOM 1185 O O . ALA A 1 168 ? -14.414 5.611 28.557 1.00 98.00 168 ALA A O 1
ATOM 1186 N N . ALA A 1 169 ? -15.629 5.537 30.442 1.00 98.00 169 ALA A N 1
ATOM 1187 C CA . ALA A 1 169 ? -16.196 4.222 30.174 1.00 98.00 169 ALA A CA 1
ATOM 1188 C C . ALA A 1 169 ? -17.341 4.329 29.166 1.00 98.00 169 ALA A C 1
ATOM 1190 O O . ALA A 1 169 ? -18.220 5.176 29.315 1.00 98.00 169 ALA A O 1
ATOM 1191 N N . ASP A 1 170 ? -17.328 3.479 28.144 1.00 97.00 170 ASP A N 1
ATOM 1192 C CA . ASP A 1 170 ? -18.276 3.550 27.027 1.00 97.00 170 ASP A CA 1
ATOM 1193 C C . ASP A 1 170 ? -18.919 2.208 26.658 1.00 97.00 170 ASP A C 1
ATOM 1195 O O . ASP A 1 170 ? -19.764 2.155 25.771 1.00 97.00 170 ASP A O 1
ATOM 1199 N N . ALA A 1 171 ? -18.520 1.128 27.322 1.00 97.19 171 ALA A N 1
ATOM 1200 C CA . ALA A 1 171 ? -19.137 -0.184 27.205 1.00 97.19 171 ALA A CA 1
ATOM 1201 C C . ALA A 1 171 ? -18.797 -1.043 28.427 1.00 97.19 171 ALA A C 1
ATOM 1203 O O . ALA A 1 171 ? -17.919 -0.706 29.226 1.00 97.19 171 ALA A O 1
ATOM 1204 N N . ARG A 1 172 ? -19.463 -2.190 28.541 1.00 98.06 172 ARG A N 1
ATOM 1205 C CA . ARG A 1 172 ? -19.169 -3.235 29.525 1.00 98.06 172 ARG A CA 1
ATOM 1206 C C . ARG A 1 172 ? -19.193 -4.618 28.888 1.00 98.06 172 ARG A C 1
ATOM 1208 O O . ARG A 1 172 ? -19.736 -4.794 27.799 1.00 98.06 172 ARG A O 1
ATOM 1215 N N . ASN A 1 173 ? -18.619 -5.606 29.565 1.00 98.06 173 ASN A N 1
ATOM 1216 C CA . ASN A 1 173 ? -18.859 -6.997 29.200 1.00 98.06 173 ASN A CA 1
ATOM 1217 C C . ASN A 1 173 ? -20.232 -7.442 29.734 1.00 98.06 173 ASN A C 1
ATOM 1219 O O . ASN A 1 173 ? -20.878 -6.741 30.524 1.00 98.06 173 ASN A O 1
ATOM 1223 N N . GLU A 1 174 ? -20.685 -8.621 29.316 1.00 97.69 174 GLU A N 1
ATOM 1224 C CA . GLU A 1 174 ? -22.015 -9.138 29.663 1.00 97.69 174 GLU A CA 1
ATOM 1225 C C . GLU A 1 174 ? -22.234 -9.223 31.183 1.00 97.69 174 GLU A C 1
ATOM 1227 O O . GLU A 1 174 ? -23.272 -8.792 31.688 1.00 97.69 174 GLU A O 1
ATOM 1232 N N . ALA A 1 175 ? -21.212 -9.663 31.923 1.00 97.75 175 ALA A N 1
ATOM 1233 C CA . ALA A 1 175 ? -21.242 -9.768 33.381 1.00 97.75 175 ALA A CA 1
ATOM 1234 C C . ALA A 1 175 ? -21.131 -8.418 34.119 1.00 97.75 175 ALA A C 1
ATOM 1236 O O . ALA A 1 175 ? -21.361 -8.365 35.324 1.00 97.75 175 ALA A O 1
ATOM 1237 N N . GLY A 1 176 ? -20.740 -7.336 33.436 1.00 97.81 176 GLY A N 1
ATOM 1238 C CA . GLY A 1 176 ? -20.494 -6.026 34.049 1.00 97.81 176 GLY A CA 1
ATOM 1239 C C . GLY A 1 176 ? -19.269 -5.967 34.971 1.00 97.81 176 GLY A C 1
ATOM 1240 O O . GLY A 1 176 ? -19.080 -4.973 35.663 1.00 97.81 176 GLY A O 1
ATOM 1241 N N . THR A 1 177 ? -18.432 -7.008 34.984 1.00 98.25 177 THR A N 1
ATOM 1242 C CA . THR A 1 177 ? -17.196 -7.081 35.784 1.00 98.25 177 THR A CA 1
ATOM 1243 C C . THR A 1 177 ? -16.029 -6.337 35.134 1.00 98.25 177 THR A C 1
ATOM 1245 O O . THR A 1 177 ? -15.031 -6.033 35.791 1.00 98.25 177 THR A O 1
ATOM 1248 N N . TRP A 1 178 ? -16.153 -6.015 33.846 1.00 98.62 178 TRP A N 1
ATOM 1249 C CA . TRP A 1 178 ? -15.198 -5.214 33.094 1.00 98.62 178 TRP A CA 1
ATOM 1250 C C . TRP A 1 178 ? -15.913 -4.102 32.338 1.00 98.62 178 TRP A C 1
ATOM 1252 O O . TRP A 1 178 ? -16.986 -4.310 31.768 1.00 98.62 178 TRP A O 1
ATOM 1262 N N . VAL A 1 179 ? -15.269 -2.941 32.280 1.00 98.50 179 VAL A N 1
ATOM 1263 C CA . VAL A 1 179 ? -15.706 -1.799 31.475 1.00 98.50 179 VAL A CA 1
ATOM 1264 C C . VAL A 1 179 ? -14.653 -1.455 30.436 1.00 98.50 179 VAL A C 1
ATOM 1266 O O . VAL A 1 179 ? -13.448 -1.543 30.690 1.00 98.50 179 VAL A O 1
ATOM 1269 N N . ARG A 1 180 ? -15.107 -1.074 29.246 1.00 97.94 180 ARG A N 1
ATOM 1270 C CA . ARG A 1 180 ? -14.246 -0.542 28.198 1.00 97.94 180 ARG A CA 1
ATOM 1271 C C . ARG A 1 180 ? -14.045 0.941 28.463 1.00 97.94 180 ARG A C 1
ATOM 1273 O O . ARG A 1 180 ? -15.016 1.672 28.626 1.00 97.94 180 ARG A O 1
ATOM 1280 N N . VAL A 1 181 ? -12.789 1.362 28.538 1.00 97.81 181 VAL A N 1
ATOM 1281 C CA . VAL A 1 181 ? -12.378 2.720 28.896 1.00 97.81 181 VAL A CA 1
ATOM 1282 C C . VAL A 1 181 ? -11.664 3.361 27.714 1.00 97.81 181 VAL A C 1
ATOM 1284 O O . VAL A 1 181 ? -10.688 2.811 27.197 1.00 97.81 181 VAL A O 1
ATOM 1287 N N . ARG A 1 182 ? -12.137 4.545 27.322 1.00 96.38 182 ARG A N 1
ATOM 1288 C CA . ARG A 1 182 ? -11.446 5.493 26.443 1.00 96.38 182 ARG A CA 1
ATOM 1289 C C . ARG A 1 182 ? -10.480 6.315 27.293 1.00 96.38 182 ARG A C 1
ATOM 1291 O O . ARG A 1 182 ? -10.898 6.943 28.268 1.00 96.38 182 ARG A O 1
ATOM 1298 N N . TYR A 1 183 ? -9.204 6.319 26.937 1.00 96.12 183 TYR A N 1
ATOM 1299 C CA . TYR A 1 183 ? -8.187 7.124 27.607 1.00 96.12 183 TYR A CA 1
ATOM 1300 C C . TYR A 1 183 ? -7.201 7.662 26.572 1.00 96.12 183 TYR A C 1
ATOM 1302 O O . TYR A 1 183 ? -6.456 6.896 25.962 1.00 96.12 183 TYR A O 1
ATOM 1310 N N . GLU A 1 184 ? -7.211 8.982 26.371 1.00 92.38 184 GLU A N 1
ATOM 1311 C CA . GLU A 1 184 ? -6.456 9.650 25.303 1.00 92.38 184 GLU A CA 1
ATOM 1312 C C . GLU A 1 184 ? -6.799 9.039 23.921 1.00 92.38 184 GLU A C 1
ATOM 1314 O O . GLU A 1 184 ? -7.964 9.022 23.514 1.00 92.38 184 GLU A O 1
ATOM 1319 N N . GLU A 1 185 ? -5.804 8.523 23.197 1.00 89.06 185 GLU A N 1
ATOM 1320 C CA . GLU A 1 185 ? -5.976 7.848 21.902 1.00 89.06 185 GLU A CA 1
ATOM 1321 C C . GLU A 1 185 ? -6.251 6.337 22.019 1.00 89.06 185 GLU A C 1
ATOM 1323 O O . GLU A 1 185 ? -6.427 5.664 20.999 1.00 89.06 185 GLU A O 1
ATOM 1328 N N . TRP A 1 186 ? -6.295 5.805 23.245 1.00 91.19 186 TRP A N 1
ATOM 1329 C CA . TRP A 1 186 ? -6.356 4.376 23.529 1.00 91.19 186 TRP A CA 1
ATOM 1330 C C . TRP A 1 186 ? -7.731 3.930 24.004 1.00 91.19 186 TRP A C 1
ATOM 1332 O O . TRP A 1 186 ? -8.451 4.639 24.708 1.00 91.19 186 TRP A O 1
ATOM 1342 N N . VAL A 1 187 ? -8.043 2.679 23.679 1.00 94.69 187 VAL A N 1
ATOM 1343 C CA . VAL A 1 187 ? -9.196 1.954 24.201 1.00 94.69 187 VAL A CA 1
ATOM 1344 C C . VAL A 1 187 ? -8.709 0.648 24.794 1.00 94.69 187 VAL A C 1
ATOM 1346 O O . VAL A 1 187 ? -7.899 -0.059 24.193 1.00 94.69 187 VAL A O 1
ATOM 1349 N N . GLY A 1 188 ? -9.205 0.319 25.979 1.00 96.12 188 GLY A N 1
ATOM 1350 C CA . GLY A 1 188 ? -8.946 -0.976 26.582 1.00 96.12 188 GLY A CA 1
ATOM 1351 C C . GLY A 1 188 ? -9.938 -1.315 27.676 1.00 96.12 188 GLY A C 1
ATOM 1352 O O . GLY A 1 188 ? -10.710 -0.478 28.134 1.00 96.12 188 GLY A O 1
ATOM 1353 N N . TRP A 1 189 ? -9.904 -2.569 28.094 1.00 98.31 189 TRP A N 1
ATOM 1354 C CA . TRP A 1 189 ? -10.762 -3.103 29.137 1.00 98.31 189 TRP A CA 1
ATOM 1355 C C . TRP A 1 189 ? -10.098 -2.971 30.503 1.00 98.31 189 TRP A C 1
ATOM 1357 O O . TRP A 1 189 ? -8.938 -3.352 30.675 1.00 98.31 189 TRP A O 1
ATOM 1367 N N . ALA A 1 190 ? -10.845 -2.449 31.469 1.00 98.38 190 ALA A N 1
ATOM 1368 C CA . ALA A 1 190 ? -10.455 -2.322 32.865 1.00 98.38 190 ALA A CA 1
ATOM 1369 C C . ALA A 1 190 ? -11.413 -3.119 33.750 1.00 98.38 190 ALA A C 1
ATOM 1371 O O . ALA A 1 190 ? -12.611 -3.196 33.471 1.00 98.38 190 ALA A O 1
ATOM 1372 N N . ASN A 1 191 ? -10.887 -3.704 34.823 1.00 98.25 191 ASN A N 1
ATOM 1373 C CA . ASN A 1 191 ? -11.720 -4.363 35.817 1.00 98.25 191 ASN A CA 1
ATOM 1374 C C . ASN A 1 191 ? -12.516 -3.290 36.579 1.00 98.25 191 ASN A C 1
ATOM 1376 O O . ASN A 1 191 ? -11.928 -2.325 37.075 1.00 98.25 191 ASN A O 1
ATOM 1380 N N . ALA A 1 192 ? -13.839 -3.450 36.640 1.00 98.12 192 ALA A N 1
ATOM 1381 C CA . ALA A 1 192 ? -14.735 -2.450 37.213 1.00 98.12 192 ALA A CA 1
ATOM 1382 C C . ALA A 1 192 ? -14.465 -2.206 38.710 1.00 98.12 192 ALA A C 1
ATOM 1384 O O . ALA A 1 192 ? -14.552 -1.066 39.157 1.00 98.12 192 ALA A O 1
ATOM 1385 N N . ASP A 1 193 ? -14.031 -3.228 39.457 1.00 97.69 193 ASP A N 1
ATOM 1386 C CA . ASP A 1 193 ? -13.732 -3.134 40.895 1.00 97.69 193 ASP A CA 1
ATOM 1387 C C . ASP A 1 193 ? -12.473 -2.304 41.197 1.00 97.69 193 ASP A C 1
ATOM 1389 O O . ASP A 1 193 ? -12.203 -1.983 42.353 1.00 97.69 193 ASP A O 1
ATOM 1393 N N . GLN A 1 194 ? -11.679 -1.960 40.178 1.00 97.94 194 GLN A N 1
ATOM 1394 C CA . GLN A 1 194 ? -10.496 -1.098 40.308 1.00 97.94 194 GLN A CA 1
ATOM 1395 C C . GLN A 1 194 ? -10.790 0.365 39.944 1.00 97.94 194 GLN A C 1
ATOM 1397 O O . GLN A 1 194 ? -9.891 1.209 39.960 1.00 97.94 194 GLN A O 1
ATOM 1402 N N . LEU A 1 195 ? -12.035 0.672 39.577 1.00 98.38 195 LEU A N 1
ATOM 1403 C CA . LEU A 1 195 ? -12.452 1.983 39.107 1.00 98.38 195 LEU A CA 1
ATOM 1404 C C . LEU A 1 195 ? -13.529 2.578 40.011 1.00 98.38 195 LEU A C 1
ATOM 1406 O O . LEU A 1 195 ? -14.416 1.894 40.514 1.00 98.38 195 LEU A O 1
ATOM 1410 N N . THR A 1 196 ? -13.479 3.893 40.160 1.00 98.19 196 THR A N 1
ATOM 1411 C CA . THR A 1 196 ? -14.617 4.707 40.572 1.00 98.19 196 THR A CA 1
ATOM 1412 C C . THR A 1 196 ? -15.336 5.146 39.303 1.00 98.19 196 THR A C 1
ATOM 1414 O O . THR A 1 196 ? -14.776 5.908 38.516 1.00 98.19 196 THR A O 1
ATOM 1417 N N . ILE A 1 197 ? -16.561 4.661 39.089 1.00 98.38 197 ILE A N 1
ATOM 1418 C CA . ILE A 1 197 ? -17.389 4.994 37.921 1.00 98.38 197 ILE A CA 1
ATOM 1419 C C . ILE A 1 197 ? -18.478 5.975 38.355 1.00 98.38 197 ILE A C 1
ATOM 1421 O O . ILE A 1 197 ? -19.265 5.677 39.253 1.00 98.38 197 ILE A O 1
ATOM 1425 N N . THR A 1 198 ? -18.539 7.144 37.719 1.00 98.19 198 THR A N 1
ATOM 1426 C CA . THR A 1 198 ? -19.568 8.150 38.016 1.00 98.19 198 THR A CA 1
ATOM 1427 C C . THR A 1 198 ? -20.795 7.923 37.133 1.00 98.19 198 THR A C 1
ATOM 1429 O O . THR A 1 198 ? -20.814 8.334 35.976 1.00 98.19 198 THR A O 1
ATOM 1432 N N . GLY A 1 199 ? -21.821 7.267 37.682 1.00 97.19 199 GLY A N 1
ATOM 1433 C CA . GLY A 1 199 ? -23.087 6.960 37.003 1.00 97.19 199 GLY A CA 1
ATOM 1434 C C . GLY A 1 199 ? -23.496 5.491 37.146 1.00 97.19 199 GLY A C 1
ATOM 1435 O O . GLY A 1 199 ? -22.913 4.756 37.941 1.00 97.19 199 GLY A O 1
ATOM 1436 N N . ASP A 1 200 ? -24.504 5.059 36.382 1.00 97.12 200 ASP A N 1
ATOM 1437 C CA . ASP A 1 200 ? -24.939 3.658 36.356 1.00 97.12 200 ASP A CA 1
ATOM 1438 C C . ASP A 1 200 ? -24.178 2.865 35.287 1.00 97.12 200 ASP A C 1
ATOM 1440 O O . ASP A 1 200 ? -24.507 2.919 34.101 1.00 97.12 200 ASP A O 1
ATOM 1444 N N . ALA A 1 201 ? -23.182 2.082 35.704 1.00 96.81 201 ALA A N 1
ATOM 1445 C CA . ALA A 1 201 ? -22.407 1.235 34.801 1.00 96.81 201 ALA A CA 1
ATOM 1446 C C . ALA A 1 201 ? -23.271 0.215 34.038 1.00 96.81 201 ALA A C 1
ATOM 1448 O O . ALA A 1 201 ? -22.880 -0.202 32.951 1.00 96.81 201 ALA A O 1
ATOM 1449 N N . GLN A 1 202 ? -24.446 -0.172 34.553 1.00 96.38 202 GLN A N 1
ATOM 1450 C CA . GLN A 1 202 ? -25.334 -1.114 33.864 1.00 96.38 202 GLN A CA 1
ATOM 1451 C C . GLN A 1 202 ? -26.022 -0.501 32.642 1.00 96.38 202 GLN A C 1
ATOM 1453 O O . GLN A 1 202 ? -26.447 -1.251 31.763 1.00 96.38 202 GLN A O 1
ATOM 1458 N N . SER A 1 203 ? -26.074 0.833 32.557 1.00 95.6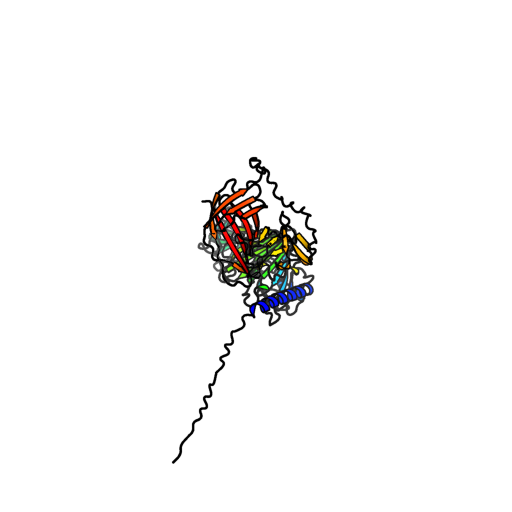9 203 SER A N 1
ATOM 1459 C CA . SER A 1 203 ? -26.587 1.559 31.390 1.00 95.69 203 SER A CA 1
ATOM 1460 C C . SER A 1 203 ? -25.635 1.540 30.185 1.00 95.69 203 SER A C 1
ATOM 1462 O O . SER A 1 203 ? -26.054 1.856 29.072 1.00 95.69 203 SER A O 1
ATOM 1464 N N . LEU A 1 204 ? -24.368 1.151 30.384 1.00 96.56 204 LEU A N 1
ATOM 1465 C CA . LEU A 1 204 ? -23.396 1.021 29.299 1.00 96.56 204 LEU A CA 1
ATOM 1466 C C . LEU A 1 204 ? -23.751 -0.158 28.373 1.00 96.56 204 LEU A C 1
ATOM 1468 O O . LEU A 1 204 ? -24.171 -1.216 28.859 1.00 96.56 204 LEU A O 1
ATOM 1472 N N . PRO A 1 205 ? -23.530 -0.026 27.051 1.00 96.31 205 PRO A N 1
ATOM 1473 C CA . PRO A 1 205 ? -23.783 -1.103 26.101 1.00 96.31 205 PRO A CA 1
ATOM 1474 C C . PRO A 1 205 ? -22.880 -2.310 26.373 1.00 96.31 205 PRO A C 1
ATOM 1476 O O . PRO A 1 205 ? -21.723 -2.169 26.779 1.00 96.31 205 PRO A O 1
ATOM 1479 N N . VAL A 1 206 ? -23.404 -3.508 26.111 1.00 96.25 206 VAL A N 1
ATOM 1480 C CA . VAL A 1 206 ? -22.638 -4.755 26.205 1.00 96.25 206 VAL A CA 1
ATOM 1481 C C . VAL A 1 206 ? -21.886 -4.987 24.898 1.00 96.25 206 VAL A C 1
ATOM 1483 O O . VAL A 1 206 ? -22.503 -5.023 23.836 1.00 96.25 206 VAL A O 1
ATOM 1486 N N . LEU A 1 207 ? -20.568 -5.171 24.973 1.00 95.44 207 LEU A N 1
ATOM 1487 C CA . LEU A 1 207 ? -19.717 -5.490 23.823 1.00 95.44 207 LEU A CA 1
ATOM 1488 C C . LEU A 1 207 ? -18.940 -6.788 24.033 1.00 95.44 207 LEU A C 1
ATOM 1490 O O . LEU A 1 207 ? -18.775 -7.264 25.157 1.00 95.44 207 LEU A O 1
ATOM 1494 N N . ALA A 1 208 ? -18.446 -7.348 22.926 1.00 94.38 208 ALA A N 1
ATOM 1495 C CA . ALA A 1 208 ? -17.575 -8.513 22.958 1.00 94.38 208 ALA A CA 1
ATOM 1496 C C . ALA A 1 208 ? -16.310 -8.216 23.774 1.00 94.38 208 ALA A C 1
ATOM 1498 O O . ALA A 1 208 ? -15.723 -7.141 23.662 1.00 94.38 208 ALA A O 1
ATOM 1499 N N . GLU A 1 209 ? -15.848 -9.202 24.542 1.00 95.31 209 GLU A N 1
ATOM 1500 C CA . GLU A 1 209 ? -14.723 -9.046 25.472 1.00 95.31 209 GLU A CA 1
ATOM 1501 C C . GLU A 1 209 ? -13.396 -8.676 24.801 1.00 95.31 209 GLU A C 1
ATOM 1503 O O . GLU A 1 209 ? -12.467 -8.290 25.496 1.00 95.31 209 GLU A O 1
ATOM 1508 N N . THR A 1 210 ? -13.287 -8.783 23.477 1.00 91.81 210 THR A N 1
ATOM 1509 C CA . THR A 1 210 ? -12.100 -8.418 22.688 1.00 91.81 210 THR A CA 1
ATOM 1510 C C . THR A 1 210 ? -12.283 -7.128 21.885 1.00 91.81 210 THR A C 1
ATOM 1512 O O . THR A 1 210 ? -11.434 -6.791 21.063 1.00 91.81 210 THR A O 1
ATOM 1515 N N . ASP A 1 211 ? -13.396 -6.414 22.065 1.00 92.06 211 ASP A N 1
ATOM 1516 C CA . ASP A 1 211 ? -13.675 -5.187 21.323 1.00 92.06 211 ASP A CA 1
ATOM 1517 C C . ASP A 1 211 ? -12.859 -4.022 21.890 1.00 92.06 211 ASP A C 1
ATOM 1519 O O . ASP A 1 211 ? -13.164 -3.474 22.951 1.00 92.06 211 ASP A O 1
ATOM 1523 N N . ILE A 1 212 ? -11.812 -3.644 21.165 1.00 92.25 212 ILE A N 1
ATOM 1524 C CA . ILE A 1 212 ? -10.953 -2.493 21.467 1.00 92.25 212 ILE A CA 1
ATOM 1525 C C . ILE A 1 212 ? -10.916 -1.490 20.313 1.00 92.25 212 ILE A C 1
ATOM 1527 O O . ILE A 1 212 ? -9.991 -0.688 20.213 1.00 92.25 212 ILE A O 1
ATOM 1531 N N . ILE A 1 213 ? -11.900 -1.549 19.413 1.00 91.62 213 ILE A N 1
ATOM 1532 C CA . ILE A 1 213 ? -11.929 -0.723 18.207 1.00 91.62 213 ILE A CA 1
ATOM 1533 C C . ILE A 1 213 ? -12.352 0.703 18.603 1.00 91.62 213 ILE A C 1
ATOM 1535 O O . ILE A 1 213 ? -13.474 0.892 19.085 1.00 91.62 213 ILE A O 1
ATOM 1539 N N . PRO A 1 214 ? -11.508 1.732 18.394 1.00 93.06 214 PRO A N 1
ATOM 1540 C CA . PRO A 1 214 ? -11.788 3.100 18.830 1.00 93.06 214 PRO A CA 1
ATOM 1541 C C . PRO A 1 214 ? -12.725 3.843 17.859 1.00 93.06 214 PRO A C 1
ATOM 1543 O O . PRO A 1 214 ? -12.387 4.913 17.360 1.00 93.06 214 PRO A O 1
ATOM 1546 N N . LEU A 1 215 ? -13.918 3.297 17.587 1.00 90.88 215 LEU A N 1
ATOM 1547 C CA . LEU A 1 215 ? -14.860 3.832 16.585 1.00 90.88 215 LEU A CA 1
ATOM 1548 C C . LEU A 1 215 ? -15.276 5.291 16.824 1.00 90.88 215 LEU A C 1
ATOM 1550 O O . LEU A 1 215 ? -15.579 5.996 15.872 1.00 90.88 215 LEU A O 1
ATOM 1554 N N . TYR A 1 216 ? -15.229 5.780 18.066 1.00 91.75 216 TYR A N 1
ATOM 1555 C CA . TYR A 1 216 ? -15.499 7.190 18.377 1.00 91.75 216 TYR A CA 1
ATOM 1556 C C . TYR A 1 216 ? -14.513 8.167 17.711 1.00 91.75 216 TYR A C 1
ATOM 1558 O O . TYR A 1 216 ? -14.824 9.347 17.587 1.00 91.75 216 TYR A O 1
ATOM 1566 N N . ARG A 1 217 ? -13.329 7.693 17.295 1.00 93.56 217 ARG A N 1
ATOM 1567 C CA . ARG A 1 217 ? -12.343 8.473 16.527 1.00 93.56 217 ARG A CA 1
ATOM 1568 C C . ARG A 1 217 ? -12.594 8.427 15.018 1.00 93.56 217 ARG A C 1
ATOM 1570 O O . ARG A 1 217 ? -11.961 9.182 14.292 1.00 93.56 217 ARG A O 1
ATOM 1577 N N . PHE A 1 218 ? -13.489 7.552 14.566 1.00 95.75 218 PHE A N 1
ATOM 1578 C CA . PHE A 1 218 ? -13.799 7.321 13.158 1.00 95.75 218 PHE A CA 1
ATOM 1579 C C . PHE A 1 218 ? -15.320 7.360 12.929 1.00 95.75 218 PHE A C 1
ATOM 1581 O O . PHE A 1 218 ? -15.907 6.349 12.536 1.00 95.75 218 PHE A O 1
ATOM 1588 N N . PRO A 1 219 ? -15.991 8.484 13.256 1.00 95.19 219 PRO A N 1
ATOM 1589 C CA . PRO A 1 219 ? -17.448 8.553 13.248 1.00 95.19 219 PRO A CA 1
ATOM 1590 C C . PRO A 1 219 ? -18.052 8.577 11.841 1.00 95.19 219 PRO A C 1
ATOM 1592 O O . PRO A 1 219 ? -19.256 8.369 11.704 1.00 95.19 219 PRO A O 1
ATOM 1595 N N . ALA A 1 220 ? -17.257 8.860 10.806 1.00 95.94 220 ALA A N 1
ATOM 1596 C CA . ALA A 1 220 ? -17.787 8.985 9.462 1.00 95.94 220 ALA A CA 1
ATOM 1597 C C . ALA A 1 220 ? -18.068 7.618 8.799 1.00 95.94 220 ALA A C 1
ATOM 1599 O O . ALA A 1 220 ? -17.353 6.636 9.042 1.00 95.94 220 ALA A O 1
ATOM 1600 N N . PRO A 1 221 ? -19.086 7.541 7.922 1.00 96.44 221 PRO A N 1
ATOM 1601 C CA . PRO A 1 221 ? -19.369 6.358 7.111 1.00 96.44 221 PRO A CA 1
ATOM 1602 C C . PRO A 1 221 ? -18.138 5.891 6.338 1.00 96.44 221 PRO A C 1
ATOM 1604 O O . PRO A 1 221 ? -17.470 6.691 5.692 1.00 96.44 221 PRO A O 1
ATOM 1607 N N . MET A 1 222 ? -17.837 4.591 6.407 1.00 97.19 222 MET A N 1
ATOM 1608 C CA . MET A 1 222 ? -16.660 3.980 5.771 1.00 97.19 222 MET A CA 1
ATOM 1609 C C . MET A 1 222 ? -15.304 4.591 6.178 1.00 97.19 222 MET A C 1
ATOM 1611 O O . MET A 1 222 ? -14.297 4.322 5.533 1.00 97.19 222 MET A O 1
ATOM 1615 N N . GLN A 1 223 ? -15.220 5.351 7.277 1.00 97.56 223 GLN A N 1
ATOM 1616 C CA . GLN A 1 223 ? -13.933 5.793 7.831 1.00 97.56 223 GLN A CA 1
ATOM 1617 C C . GLN A 1 223 ? -13.234 4.673 8.624 1.00 97.56 223 GLN A C 1
ATOM 1619 O O . GLN A 1 223 ? -12.006 4.624 8.712 1.00 97.56 223 GLN A O 1
ATOM 1624 N N . ALA A 1 224 ? -14.022 3.751 9.182 1.00 97.75 224 ALA A N 1
ATOM 1625 C CA . ALA A 1 224 ? -13.559 2.504 9.775 1.00 97.75 224 ALA A CA 1
ATOM 1626 C C . ALA A 1 224 ? -14.191 1.316 9.046 1.00 97.75 224 ALA A C 1
ATOM 1628 O O . ALA A 1 224 ? -15.416 1.219 8.960 1.00 97.75 224 ALA A O 1
ATOM 1629 N N . PHE A 1 225 ? -13.369 0.400 8.540 1.00 98.12 225 PHE A N 1
ATOM 1630 C CA . PHE A 1 225 ? -13.825 -0.750 7.768 1.00 98.12 225 PHE A CA 1
ATOM 1631 C C . PHE A 1 225 ? -12.882 -1.953 7.890 1.00 98.12 225 PHE A C 1
ATOM 1633 O O . PHE A 1 225 ? -11.712 -1.841 8.261 1.00 98.12 225 PHE A O 1
ATOM 1640 N N . SER A 1 226 ? -13.405 -3.132 7.570 1.00 97.62 226 SER A N 1
ATOM 1641 C CA . SER A 1 226 ? -12.586 -4.292 7.232 1.00 97.62 226 SER A CA 1
ATOM 1642 C C . SER A 1 226 ? -12.385 -4.359 5.720 1.00 97.62 226 SER A C 1
ATOM 1644 O O . SER A 1 226 ? -13.256 -3.940 4.956 1.00 97.62 226 SER A O 1
ATOM 1646 N N . PHE A 1 227 ? -11.222 -4.841 5.295 1.00 98.19 227 PHE A N 1
ATOM 1647 C CA . PHE A 1 227 ? -10.795 -4.853 3.901 1.00 98.19 227 PHE A CA 1
ATOM 1648 C C . PHE A 1 227 ? -10.033 -6.126 3.560 1.00 98.19 227 PHE A C 1
ATOM 1650 O O . PHE A 1 227 ? -8.998 -6.381 4.177 1.00 98.19 227 PHE A O 1
ATOM 1657 N N . ALA A 1 228 ? -10.500 -6.865 2.554 1.00 97.75 228 ALA A N 1
ATOM 1658 C CA . ALA A 1 228 ? -9.835 -8.048 2.012 1.00 97.75 228 ALA A CA 1
ATOM 1659 C C . ALA A 1 228 ? -9.717 -7.975 0.486 1.00 97.75 228 ALA A C 1
ATOM 1661 O O . ALA A 1 228 ? -10.616 -7.474 -0.182 1.00 97.75 228 ALA A O 1
ATOM 1662 N N . THR A 1 229 ? -8.664 -8.571 -0.059 1.00 96.75 229 THR A N 1
ATOM 1663 C CA . THR A 1 229 ? -8.522 -8.949 -1.465 1.00 96.75 229 THR A CA 1
ATOM 1664 C C . THR A 1 229 ? -8.715 -10.463 -1.601 1.00 96.75 229 THR A C 1
ATOM 1666 O O . THR A 1 229 ? -8.271 -11.227 -0.740 1.00 96.75 229 THR A O 1
ATOM 1669 N N . GLY A 1 230 ? -9.402 -10.894 -2.655 1.00 92.31 230 GLY A N 1
ATOM 1670 C CA . GLY A 1 230 ? -9.573 -12.295 -3.036 1.00 92.31 230 GLY A CA 1
ATOM 1671 C C . GLY A 1 230 ? -8.397 -12.831 -3.857 1.00 92.31 230 GLY A C 1
ATOM 1672 O O . GLY A 1 230 ? -7.429 -12.119 -4.116 1.00 92.31 230 GLY A O 1
ATOM 1673 N N . ASP A 1 231 ? -8.493 -14.096 -4.267 1.00 85.19 231 ASP A N 1
ATOM 1674 C CA . ASP A 1 231 ? -7.472 -14.752 -5.089 1.00 85.19 231 ASP A CA 1
ATOM 1675 C C . ASP A 1 231 ? -7.526 -14.265 -6.550 1.00 85.19 231 ASP A C 1
ATOM 1677 O O . ASP A 1 231 ? -8.583 -14.252 -7.180 1.00 85.19 231 ASP A O 1
ATOM 1681 N N . GLU A 1 232 ? -6.371 -13.920 -7.121 1.00 73.25 232 GLU A N 1
ATOM 1682 C CA . GLU A 1 232 ? -6.236 -13.328 -8.467 1.00 73.25 232 GLU A CA 1
ATOM 1683 C C . GLU A 1 232 ? -5.997 -14.370 -9.578 1.00 73.25 232 GLU A C 1
ATOM 1685 O O . GLU A 1 232 ? -5.309 -14.104 -10.561 1.00 73.25 232 GLU A O 1
ATOM 1690 N N . ALA A 1 233 ? -6.527 -15.587 -9.427 1.00 64.81 233 ALA A N 1
ATOM 1691 C CA . ALA A 1 233 ? -6.025 -16.767 -10.141 1.00 64.81 233 ALA A CA 1
ATOM 1692 C C . ALA A 1 233 ? -6.062 -16.699 -11.686 1.00 64.81 233 ALA A C 1
ATOM 1694 O O . ALA A 1 233 ? -5.305 -17.429 -12.321 1.00 64.81 233 ALA A O 1
ATOM 1695 N N . ALA A 1 234 ? -6.905 -15.855 -12.289 1.00 79.56 234 ALA A N 1
ATOM 1696 C CA . ALA A 1 234 ? -7.013 -15.730 -13.747 1.00 79.56 234 ALA A CA 1
ATOM 1697 C C . ALA A 1 234 ? -6.267 -14.518 -14.345 1.00 79.56 234 ALA A C 1
ATOM 1699 O O . ALA A 1 234 ? -5.961 -14.541 -15.531 1.00 79.56 234 ALA A O 1
ATOM 1700 N N . CYS A 1 235 ? -5.988 -13.471 -13.556 1.00 88.25 235 CYS A N 1
ATOM 1701 C CA . CYS A 1 235 ? -5.473 -12.185 -14.050 1.00 88.25 235 CYS A CA 1
ATOM 1702 C C . CYS A 1 235 ? -4.706 -11.422 -12.960 1.00 88.25 235 CYS A C 1
ATOM 1704 O O . CYS A 1 235 ? -5.166 -10.393 -12.456 1.00 88.25 235 CYS A O 1
ATOM 1706 N N . ALA A 1 236 ? -3.519 -11.910 -12.606 1.00 87.38 236 ALA A N 1
ATOM 1707 C CA . ALA A 1 236 ? -2.667 -11.248 -11.618 1.00 87.38 236 ALA A CA 1
ATOM 1708 C C . ALA A 1 236 ? -2.228 -9.839 -12.071 1.00 87.38 236 ALA A C 1
ATOM 1710 O O . ALA A 1 236 ? -2.021 -8.950 -11.251 1.00 87.38 236 ALA A O 1
ATOM 1711 N N . GLU A 1 237 ? -2.120 -9.600 -13.381 1.00 87.25 237 GLU A N 1
ATOM 1712 C CA . GLU A 1 237 ? -1.684 -8.320 -13.949 1.00 87.25 237 GLU A CA 1
ATOM 1713 C C . GLU A 1 237 ? -2.714 -7.195 -13.795 1.00 87.25 237 GLU A C 1
ATOM 1715 O O . GLU A 1 237 ? -2.330 -6.025 -13.788 1.00 87.25 237 GLU A O 1
ATOM 1720 N N . ALA A 1 238 ? -4.005 -7.533 -13.693 1.00 91.44 238 ALA A N 1
ATOM 1721 C CA . ALA A 1 238 ? -5.063 -6.559 -13.416 1.00 91.44 238 ALA A CA 1
ATOM 1722 C C . ALA A 1 238 ? -5.081 -6.164 -11.930 1.00 91.44 238 ALA A C 1
ATOM 1724 O O . ALA A 1 238 ? -5.429 -5.036 -11.591 1.00 91.44 238 ALA A O 1
ATOM 1725 N N . GLY A 1 239 ? -4.662 -7.080 -11.053 1.00 92.94 239 GLY A N 1
ATOM 1726 C CA . GLY A 1 239 ? -4.561 -6.858 -9.620 1.00 92.94 239 GLY A CA 1
ATOM 1727 C C . GLY A 1 239 ? -5.903 -6.617 -8.918 1.00 92.94 239 GLY A C 1
ATOM 1728 O O . GLY A 1 239 ? -6.966 -6.439 -9.521 1.00 92.94 239 GLY A O 1
ATOM 1729 N N . SER A 1 240 ? -5.831 -6.611 -7.593 1.00 96.25 240 SER A N 1
ATOM 1730 C CA . SER A 1 240 ? -6.919 -6.294 -6.674 1.00 96.25 240 SER A CA 1
ATOM 1731 C C . SER A 1 240 ? -6.390 -5.440 -5.529 1.00 96.25 240 SER A C 1
ATOM 1733 O O . SER A 1 240 ? -5.242 -5.579 -5.091 1.00 96.25 240 SER A O 1
ATOM 1735 N N . GLY A 1 241 ? -7.223 -4.541 -5.019 1.00 97.44 241 GLY A N 1
ATOM 1736 C CA . GLY A 1 241 ? -6.796 -3.657 -3.949 1.00 97.44 241 GLY A CA 1
ATOM 1737 C C . GLY A 1 241 ? -7.774 -2.543 -3.627 1.00 97.44 241 GLY A C 1
ATOM 1738 O O . GLY A 1 241 ? -8.884 -2.468 -4.153 1.00 97.44 241 GLY A O 1
ATOM 1739 N N . LEU A 1 242 ? -7.318 -1.662 -2.743 1.00 98.62 242 LEU A N 1
ATOM 1740 C CA . LEU A 1 242 ? -7.957 -0.389 -2.443 1.00 98.62 242 LEU A CA 1
ATOM 1741 C C . LEU A 1 242 ? -6.898 0.710 -2.516 1.00 98.62 242 LEU A C 1
ATOM 1743 O O . LEU A 1 242 ? -5.966 0.719 -1.712 1.00 98.62 242 LEU A O 1
ATOM 1747 N N . LEU A 1 243 ? -7.020 1.618 -3.483 1.00 98.56 243 LEU A N 1
ATOM 1748 C CA . LEU A 1 243 ? -6.262 2.870 -3.468 1.00 98.56 243 LEU A CA 1
ATOM 1749 C C . LEU A 1 243 ? -6.964 3.853 -2.542 1.00 98.56 243 LEU A C 1
ATOM 1751 O O . LEU A 1 243 ? -8.187 3.933 -2.568 1.00 98.56 243 LEU A O 1
ATOM 1755 N N . LEU A 1 244 ? -6.201 4.602 -1.760 1.00 98.69 244 LEU A N 1
ATOM 1756 C CA . LEU A 1 244 ? -6.688 5.714 -0.956 1.00 98.69 244 LEU A CA 1
ATOM 1757 C C . LEU A 1 244 ? -5.854 6.952 -1.268 1.00 98.69 244 LEU A C 1
ATOM 1759 O O . LEU A 1 244 ? -4.627 6.869 -1.289 1.00 98.69 244 LEU A O 1
ATOM 1763 N N . GLU A 1 245 ? -6.509 8.089 -1.454 1.00 98.44 245 GLU A N 1
ATOM 1764 C CA . GLU A 1 245 ? -5.873 9.386 -1.640 1.00 98.44 245 GLU A CA 1
ATOM 1765 C C . GLU A 1 245 ? -6.504 10.430 -0.725 1.00 98.44 245 GLU A C 1
ATOM 1767 O O . GLU A 1 245 ? -7.724 10.595 -0.689 1.00 98.44 245 GLU A O 1
ATOM 1772 N N . SER A 1 246 ? -5.650 11.167 -0.019 1.00 98.12 246 SER A N 1
ATOM 1773 C CA . SER A 1 246 ? -6.037 12.387 0.684 1.00 98.12 246 SER A CA 1
ATOM 1774 C C . SER A 1 246 ? -5.365 13.585 0.027 1.00 98.12 246 SER A C 1
ATOM 1776 O O . SER A 1 246 ? -4.141 13.603 -0.106 1.00 98.12 246 SER A O 1
ATOM 1778 N N . LEU A 1 247 ? -6.163 14.599 -0.316 1.00 97.19 247 LEU A N 1
ATOM 1779 C CA . LEU A 1 247 ? -5.692 15.929 -0.722 1.00 97.19 247 LEU A CA 1
ATOM 1780 C C . LEU A 1 247 ? -5.846 16.970 0.391 1.00 97.19 247 LEU A C 1
ATOM 1782 O O . LEU A 1 247 ? -5.584 18.153 0.178 1.00 97.19 247 LEU A O 1
ATOM 1786 N N . ALA A 1 248 ? -6.308 16.550 1.569 1.00 96.88 248 ALA A N 1
ATOM 1787 C CA . ALA A 1 248 ? -6.541 17.451 2.679 1.00 96.88 248 ALA A CA 1
ATOM 1788 C C . ALA A 1 248 ? -5.217 18.001 3.231 1.00 96.88 248 ALA A C 1
ATOM 1790 O O . ALA A 1 248 ? -4.221 17.286 3.350 1.00 96.88 248 ALA A O 1
ATOM 1791 N N . GLU A 1 249 ? -5.237 19.272 3.631 1.00 96.00 249 GLU A N 1
ATOM 1792 C CA . GLU A 1 249 ? -4.107 19.926 4.305 1.00 96.00 249 GLU A CA 1
ATOM 1793 C C . GLU A 1 249 ? -3.832 19.309 5.687 1.00 96.00 249 GLU A C 1
ATOM 1795 O O . GLU A 1 249 ? -2.696 19.290 6.163 1.00 96.00 249 GLU A O 1
ATOM 1800 N N . ASN A 1 250 ? -4.877 18.788 6.340 1.00 96.81 250 ASN A N 1
ATOM 1801 C CA . ASN A 1 250 ? -4.763 18.085 7.612 1.00 96.81 250 ASN A CA 1
ATOM 1802 C C . ASN A 1 250 ? -4.647 16.570 7.387 1.00 96.81 250 ASN A C 1
ATOM 1804 O O . ASN A 1 250 ? -5.312 16.038 6.496 1.00 96.81 250 ASN A O 1
ATOM 1808 N N . PRO A 1 251 ? -3.877 15.844 8.221 1.00 97.75 251 PRO A N 1
ATOM 1809 C CA . PRO A 1 251 ? -3.758 14.399 8.080 1.00 97.75 251 PRO A CA 1
ATOM 1810 C C . PRO A 1 251 ? -5.101 13.687 8.270 1.00 97.75 251 PRO A C 1
ATOM 1812 O O . PRO A 1 251 ? -5.691 13.754 9.350 1.00 97.75 251 PRO A O 1
ATOM 1815 N N . VAL A 1 252 ? -5.546 12.957 7.249 1.00 98.12 252 VAL A N 1
ATOM 1816 C CA . VAL A 1 252 ? -6.783 12.166 7.296 1.00 98.12 252 VAL A CA 1
ATOM 1817 C C . VAL A 1 252 ? -6.493 10.805 7.911 1.00 98.12 252 VAL A C 1
ATOM 1819 O O . VAL A 1 252 ? -5.458 10.192 7.639 1.00 98.12 252 VAL A O 1
ATOM 1822 N N . ARG A 1 253 ? -7.405 10.324 8.760 1.00 98.00 253 ARG A N 1
ATOM 1823 C CA . ARG A 1 253 ? -7.266 9.053 9.476 1.00 98.00 253 ARG A CA 1
ATOM 1824 C C . ARG A 1 253 ? -8.367 8.089 9.071 1.00 98.00 253 ARG A C 1
ATOM 1826 O O . ARG A 1 253 ? -9.544 8.446 9.105 1.00 98.00 253 ARG A O 1
ATOM 1833 N N . VAL A 1 254 ? -7.983 6.847 8.805 1.00 98.31 254 VAL A N 1
ATOM 1834 C CA . VAL A 1 254 ? -8.909 5.725 8.618 1.00 98.31 254 VAL A CA 1
ATOM 1835 C C . VAL A 1 254 ? -8.480 4.522 9.437 1.00 98.31 254 VAL A C 1
ATOM 1837 O O . VAL A 1 254 ? -7.302 4.360 9.760 1.00 98.31 254 VAL A O 1
ATOM 1840 N N . LEU A 1 255 ? -9.444 3.671 9.775 1.00 98.06 255 LEU A N 1
ATOM 1841 C CA . LEU A 1 255 ? -9.205 2.426 10.491 1.00 98.06 255 LEU A CA 1
ATOM 1842 C C . LEU A 1 255 ? -9.510 1.246 9.577 1.00 98.06 255 LEU A C 1
ATOM 1844 O O . LEU A 1 255 ? -10.670 0.963 9.295 1.00 98.06 255 LEU A O 1
ATOM 1848 N N . VAL A 1 256 ? -8.474 0.530 9.158 1.00 98.38 256 VAL A N 1
ATOM 1849 C CA . VAL A 1 256 ? -8.600 -0.621 8.263 1.00 98.38 256 VAL A CA 1
ATOM 1850 C C . VAL A 1 256 ? -8.172 -1.863 9.014 1.00 98.38 256 VAL A C 1
ATOM 1852 O O . VAL A 1 256 ? -7.026 -1.942 9.440 1.00 98.38 256 VAL A O 1
ATOM 1855 N N . ASN A 1 257 ? -9.053 -2.848 9.196 1.00 97.50 257 ASN A N 1
ATOM 1856 C CA . ASN A 1 257 ? -8.673 -4.118 9.841 1.00 97.50 257 ASN A CA 1
ATOM 1857 C C . ASN A 1 257 ? -8.084 -3.940 11.266 1.00 97.50 257 ASN A C 1
ATOM 1859 O O . ASN A 1 257 ? -7.240 -4.715 11.719 1.00 97.50 257 ASN A O 1
ATOM 1863 N N . GLY A 1 258 ? -8.487 -2.880 11.980 1.00 95.31 258 GLY A N 1
ATOM 1864 C CA . GLY A 1 258 ? -7.916 -2.501 13.282 1.00 95.31 258 GLY A CA 1
ATOM 1865 C C . GLY A 1 258 ? -6.543 -1.809 13.216 1.00 95.31 258 GLY A C 1
ATOM 1866 O O . GLY A 1 258 ? -5.906 -1.617 14.250 1.00 95.31 258 GLY A O 1
ATOM 1867 N N . VAL A 1 259 ? -6.088 -1.434 12.020 1.00 97.50 259 VAL A N 1
ATOM 1868 C CA . VAL A 1 259 ? -4.868 -0.664 11.748 1.00 97.50 259 VAL A CA 1
ATOM 1869 C C . VAL A 1 259 ? -5.252 0.780 11.437 1.00 97.50 259 VAL A C 1
ATOM 1871 O O . VAL A 1 259 ? -5.999 1.033 10.495 1.00 97.50 259 VAL A O 1
ATOM 1874 N N . GLU A 1 260 ? -4.761 1.735 12.224 1.00 98.00 260 GLU A N 1
ATOM 1875 C CA . GLU A 1 260 ? -4.952 3.161 11.937 1.00 98.00 260 GLU A CA 1
ATOM 1876 C C . GLU A 1 260 ? -3.947 3.580 10.856 1.00 98.00 260 GLU A C 1
ATOM 1878 O O . GLU A 1 260 ? -2.734 3.462 11.046 1.00 98.00 260 GLU A O 1
ATOM 1883 N N . ILE A 1 261 ? -4.456 4.061 9.724 1.00 98.50 261 ILE A N 1
ATOM 1884 C CA . ILE A 1 261 ? -3.670 4.617 8.623 1.00 98.50 261 ILE A CA 1
ATOM 1885 C C . ILE A 1 261 ? -3.895 6.126 8.619 1.00 98.50 261 ILE A C 1
ATOM 1887 O O . ILE A 1 261 ? -5.034 6.594 8.600 1.00 98.50 261 ILE A O 1
ATOM 1891 N N . VAL A 1 262 ? -2.802 6.882 8.668 1.00 98.38 262 VAL A N 1
ATOM 1892 C CA . VAL A 1 262 ? -2.802 8.347 8.659 1.00 98.38 262 VAL A CA 1
ATOM 1893 C C . VAL A 1 262 ? -2.128 8.820 7.379 1.00 98.38 262 VAL A C 1
ATOM 1895 O O . VAL A 1 262 ? -0.959 8.497 7.157 1.00 98.38 262 VAL A O 1
ATOM 1898 N N . LEU A 1 263 ? -2.856 9.572 6.555 1.00 98.31 263 LEU A N 1
ATOM 1899 C CA . LEU A 1 263 ? -2.387 10.102 5.277 1.00 98.31 263 LEU A CA 1
ATOM 1900 C C . LEU A 1 263 ? -2.197 11.616 5.385 1.00 98.31 263 LEU A C 1
ATOM 1902 O O . LEU A 1 263 ? -3.163 12.340 5.627 1.00 98.31 263 LEU A O 1
ATOM 1906 N N . SER A 1 264 ? -0.973 12.092 5.167 1.00 97.00 264 SER A N 1
ATOM 1907 C CA . SER A 1 264 ? -0.640 13.520 5.089 1.00 97.00 264 SER A CA 1
ATOM 1908 C C . SER A 1 264 ? -0.359 13.883 3.634 1.00 97.00 264 SER A C 1
ATOM 1910 O O . SER A 1 264 ? 0.776 13.720 3.188 1.00 97.00 264 SER A O 1
ATOM 1912 N N . LYS A 1 265 ? -1.401 14.317 2.910 1.00 95.56 265 LYS A N 1
ATOM 1913 C CA . LYS A 1 265 ? -1.417 14.556 1.457 1.00 95.56 265 LYS A CA 1
ATOM 1914 C C . LYS A 1 265 ? -0.680 13.473 0.655 1.00 95.56 265 LYS A C 1
ATOM 1916 O O . LYS A 1 265 ? 0.515 13.596 0.390 1.00 95.56 265 LYS A O 1
ATOM 1921 N N . GLY A 1 266 ? -1.374 12.412 0.261 1.00 96.44 266 GLY A N 1
ATOM 1922 C CA . GLY A 1 266 ? -0.708 11.293 -0.398 1.00 96.44 266 GLY A CA 1
ATOM 1923 C C . GLY A 1 266 ? -1.628 10.179 -0.857 1.00 96.44 266 GLY A C 1
ATOM 1924 O O . GLY A 1 266 ? -2.814 10.160 -0.525 1.00 96.44 266 GLY A O 1
ATOM 1925 N N . ILE A 1 267 ? -1.032 9.245 -1.594 1.00 98.44 267 ILE A N 1
ATOM 1926 C CA . ILE A 1 267 ? -1.678 8.088 -2.205 1.00 98.44 267 ILE A CA 1
ATOM 1927 C C . ILE A 1 267 ? -1.088 6.819 -1.590 1.00 98.44 267 ILE A C 1
ATOM 1929 O O . ILE A 1 267 ? 0.130 6.622 -1.575 1.00 98.44 267 ILE A O 1
ATOM 1933 N N . THR A 1 268 ? -1.947 5.912 -1.132 1.00 98.62 268 THR A N 1
ATOM 1934 C CA . THR A 1 268 ? -1.541 4.588 -0.657 1.00 98.62 268 THR A CA 1
ATOM 1935 C C . THR A 1 268 ? -2.353 3.484 -1.316 1.00 98.62 268 THR A C 1
ATOM 1937 O O . THR A 1 268 ? -3.541 3.645 -1.582 1.00 98.62 268 THR A O 1
ATOM 1940 N N . LEU A 1 269 ? -1.706 2.352 -1.582 1.00 98.62 269 LEU A N 1
ATOM 1941 C CA . LEU A 1 269 ? -2.355 1.127 -2.035 1.00 98.62 269 LEU A CA 1
ATOM 1942 C C . LEU A 1 269 ? -2.428 0.133 -0.877 1.00 98.62 269 LEU A C 1
ATOM 1944 O O . LEU A 1 269 ? -1.413 -0.182 -0.254 1.00 98.62 269 LEU A O 1
ATOM 1948 N N . LEU A 1 270 ? -3.621 -0.403 -0.637 1.00 98.56 270 LEU A N 1
ATOM 1949 C CA . LEU A 1 270 ? -3.867 -1.471 0.320 1.00 98.56 270 LEU A CA 1
ATOM 1950 C C . LEU A 1 270 ? -4.088 -2.798 -0.404 1.00 98.56 270 LEU A C 1
ATOM 1952 O O . LEU A 1 270 ? -4.870 -2.880 -1.355 1.00 98.56 270 LEU A O 1
ATOM 1956 N N . ARG A 1 271 ? -3.446 -3.854 0.098 1.00 97.75 271 ARG A N 1
ATOM 1957 C CA . ARG A 1 271 ? -3.708 -5.254 -0.273 1.00 97.75 271 ARG A CA 1
ATOM 1958 C C . ARG A 1 271 ? -3.792 -6.093 0.991 1.00 97.75 271 ARG A C 1
ATOM 1960 O O . ARG A 1 271 ? -3.075 -5.820 1.949 1.00 97.75 271 ARG A O 1
ATOM 1967 N N . GLY A 1 272 ? -4.654 -7.102 1.040 1.00 94.81 272 GLY A N 1
ATOM 1968 C CA . GLY A 1 272 ? -4.733 -7.909 2.252 1.00 94.81 272 GLY A CA 1
ATOM 1969 C C . GLY A 1 272 ? -5.551 -9.169 2.099 1.00 94.81 272 GLY A C 1
ATOM 1970 O O . GLY A 1 272 ? -6.736 -9.101 1.814 1.00 94.81 272 GLY A O 1
ATOM 1971 N N . ALA A 1 273 ? -4.944 -10.322 2.360 1.00 93.31 273 ALA A N 1
ATOM 1972 C CA . ALA A 1 273 ? -5.652 -11.596 2.358 1.00 93.31 273 ALA A CA 1
ATOM 1973 C C . ALA A 1 273 ? -5.948 -12.076 3.789 1.00 93.31 273 ALA A C 1
ATOM 1975 O O . ALA A 1 273 ? -5.185 -11.829 4.733 1.00 93.31 273 ALA A O 1
ATOM 1976 N N . LEU A 1 274 ? -7.045 -12.818 3.940 1.00 93.31 274 LEU A N 1
ATOM 1977 C CA . LEU A 1 274 ? -7.487 -13.412 5.205 1.00 93.31 274 LEU A CA 1
ATOM 1978 C C . LEU A 1 274 ? -6.354 -14.183 5.898 1.00 93.31 274 LEU A C 1
ATOM 1980 O O . LEU A 1 274 ? -5.709 -15.035 5.293 1.00 93.31 274 LEU A O 1
ATOM 1984 N N . LYS A 1 275 ? -6.140 -13.924 7.194 1.00 92.44 275 LYS A N 1
ATOM 1985 C CA . LYS A 1 275 ? -5.128 -14.579 8.054 1.00 92.44 275 LYS A CA 1
ATOM 1986 C C . LYS A 1 275 ? -3.676 -14.409 7.578 1.00 92.44 275 LYS A C 1
ATOM 1988 O O . LYS A 1 275 ? -2.794 -15.128 8.052 1.00 92.44 275 LYS A O 1
ATOM 1993 N N . THR A 1 276 ? -3.419 -13.471 6.665 1.00 95.94 276 THR A N 1
ATOM 1994 C CA . THR A 1 276 ? -2.073 -13.166 6.162 1.00 95.94 276 THR A CA 1
ATOM 1995 C C . THR A 1 276 ? -1.591 -11.812 6.688 1.00 95.94 276 THR A C 1
ATOM 1997 O O . THR A 1 276 ? -1.427 -11.651 7.898 1.00 95.94 276 THR A O 1
ATOM 2000 N N . ASN A 1 277 ? -1.348 -10.835 5.816 1.00 97.50 277 ASN A N 1
ATOM 2001 C CA . ASN A 1 277 ? -0.967 -9.477 6.162 1.00 97.50 277 ASN A CA 1
ATOM 2002 C C . ASN A 1 277 ? -1.890 -8.482 5.455 1.00 97.50 277 ASN A C 1
ATOM 2004 O O . ASN A 1 277 ? -2.295 -8.720 4.323 1.00 97.50 277 ASN A O 1
ATOM 2008 N N . LEU A 1 278 ? -2.147 -7.352 6.108 1.00 98.44 278 LEU A N 1
ATOM 2009 C CA . LEU A 1 278 ? -2.472 -6.104 5.436 1.00 98.44 278 LEU A CA 1
ATOM 2010 C C . LEU A 1 278 ? -1.148 -5.480 4.988 1.00 98.44 278 LEU A C 1
ATOM 2012 O O . LEU A 1 278 ? -0.275 -5.211 5.818 1.00 98.44 278 LEU A O 1
ATOM 2016 N N . GLU A 1 279 ? -0.996 -5.291 3.688 1.00 98.50 279 GLU A N 1
ATOM 2017 C CA . GLU A 1 279 ? 0.102 -4.564 3.066 1.00 98.50 279 GLU A CA 1
ATOM 2018 C C . GLU A 1 279 ? -0.354 -3.138 2.762 1.00 98.50 279 GLU A C 1
ATOM 2020 O O . GLU A 1 279 ? -1.398 -2.936 2.140 1.00 98.50 279 GLU A O 1
ATOM 2025 N N . VAL A 1 280 ? 0.432 -2.159 3.206 1.00 98.62 280 VAL A N 1
ATOM 2026 C CA . VAL A 1 280 ? 0.193 -0.732 2.965 1.00 98.62 280 VAL A CA 1
ATOM 2027 C C . VAL A 1 280 ? 1.386 -0.195 2.188 1.00 98.62 280 VAL A C 1
ATOM 2029 O O . VAL A 1 280 ? 2.489 -0.149 2.729 1.00 98.62 280 VAL A O 1
ATOM 2032 N N . HIS A 1 281 ? 1.176 0.169 0.927 1.00 98.50 281 HIS A N 1
ATOM 2033 C CA . HIS A 1 281 ? 2.204 0.673 0.011 1.00 98.50 281 HIS A CA 1
ATOM 2034 C C . HIS A 1 281 ? 2.078 2.192 -0.091 1.00 98.50 281 HIS A C 1
ATOM 2036 O O . HIS A 1 281 ? 0.992 2.685 -0.399 1.00 98.50 281 HIS A O 1
ATOM 2042 N N . ASN A 1 282 ? 3.149 2.947 0.155 1.00 98.12 282 ASN A N 1
ATOM 2043 C CA . ASN A 1 282 ? 3.133 4.399 -0.029 1.00 98.12 282 ASN A CA 1
ATOM 2044 C C . ASN A 1 282 ? 3.549 4.756 -1.469 1.00 98.12 282 ASN A C 1
ATOM 2046 O O . ASN A 1 282 ? 4.673 4.472 -1.900 1.00 98.12 282 ASN A O 1
ATOM 2050 N N . LEU A 1 283 ? 2.627 5.360 -2.220 1.00 97.69 283 LEU A N 1
ATOM 2051 C CA . LEU A 1 283 ? 2.832 5.755 -3.615 1.00 97.69 283 LEU A CA 1
ATOM 2052 C C . LEU A 1 283 ? 3.186 7.244 -3.742 1.00 97.69 283 LEU A C 1
ATOM 2054 O O . LEU A 1 283 ? 3.907 7.624 -4.663 1.00 97.69 283 LEU A O 1
ATOM 2058 N N . SER A 1 284 ? 2.709 8.086 -2.821 1.00 97.44 284 SER A N 1
ATOM 2059 C CA . SER A 1 284 ? 3.043 9.511 -2.748 1.00 97.44 284 SER A CA 1
ATOM 2060 C C . SER A 1 284 ? 2.761 10.082 -1.352 1.00 97.44 284 SER A C 1
ATOM 2062 O O . SER A 1 284 ? 1.918 9.573 -0.614 1.00 97.44 284 SER A O 1
ATOM 2064 N N . GLY A 1 285 ? 3.436 11.178 -1.001 1.00 96.38 285 GLY A N 1
ATOM 2065 C CA . GLY A 1 285 ? 3.234 11.846 0.285 1.00 96.38 285 GLY A CA 1
ATOM 2066 C C . GLY A 1 285 ? 3.793 11.067 1.475 1.00 96.38 285 GLY A C 1
ATOM 2067 O O . GLY A 1 285 ? 4.729 10.273 1.338 1.00 96.38 285 GLY A O 1
ATOM 2068 N N . THR A 1 286 ? 3.214 11.300 2.653 1.00 95.00 286 THR A N 1
ATOM 2069 C CA . THR A 1 286 ? 3.608 10.620 3.895 1.00 95.00 286 THR A CA 1
ATOM 2070 C C . THR A 1 286 ? 2.453 9.790 4.437 1.00 95.00 286 THR A C 1
ATOM 2072 O O . THR A 1 286 ? 1.357 10.301 4.678 1.00 95.00 286 THR A O 1
ATOM 2075 N N . VAL A 1 287 ? 2.728 8.510 4.690 1.00 98.38 287 VAL A N 1
ATOM 2076 C CA . VAL A 1 287 ? 1.773 7.562 5.269 1.00 98.38 287 VAL A CA 1
ATOM 2077 C C . VAL A 1 287 ? 2.332 7.041 6.587 1.00 98.38 287 VAL A C 1
ATOM 2079 O O . VAL A 1 287 ? 3.463 6.564 6.648 1.00 98.38 287 VAL A O 1
ATOM 2082 N N . THR A 1 288 ? 1.540 7.118 7.655 1.00 98.44 288 THR A N 1
ATOM 2083 C CA . THR A 1 288 ? 1.856 6.479 8.939 1.00 98.44 288 THR A CA 1
ATOM 2084 C C . THR A 1 288 ? 0.878 5.350 9.215 1.00 98.44 288 THR A C 1
ATOM 2086 O O . THR A 1 288 ? -0.334 5.548 9.179 1.00 98.44 288 THR A O 1
ATOM 2089 N N . VAL A 1 289 ? 1.403 4.180 9.562 1.00 98.44 289 VAL A N 1
ATOM 2090 C CA . VAL A 1 289 ? 0.624 2.991 9.911 1.00 98.44 289 VAL A CA 1
ATOM 2091 C C . VAL A 1 289 ? 0.806 2.684 11.388 1.00 98.44 289 VAL A C 1
ATOM 2093 O O . VAL A 1 289 ? 1.931 2.519 11.865 1.00 98.44 289 VAL A O 1
ATOM 2096 N N . LYS A 1 290 ? -0.302 2.592 12.127 1.00 97.38 290 LYS A N 1
ATOM 2097 C CA . LYS A 1 290 ? -0.313 2.302 13.561 1.00 97.38 290 LYS A CA 1
ATOM 2098 C C . LYS A 1 290 ? -1.139 1.058 13.867 1.00 97.38 290 LYS A C 1
ATOM 2100 O O . LYS A 1 290 ? -2.308 0.970 13.506 1.00 97.38 290 LYS A O 1
ATOM 2105 N N . ALA A 1 291 ? -0.552 0.115 14.597 1.00 94.88 291 ALA A N 1
ATOM 2106 C CA . ALA A 1 291 ? -1.282 -1.022 15.157 1.00 94.88 291 ALA A CA 1
ATOM 2107 C C . ALA A 1 291 ? -0.618 -1.512 16.444 1.00 94.88 291 ALA A C 1
ATOM 2109 O O . ALA A 1 291 ? 0.608 -1.482 16.577 1.00 94.88 291 ALA A O 1
ATOM 2110 N N . LEU A 1 292 ? -1.439 -1.968 17.398 1.00 89.19 292 LEU A N 1
ATOM 2111 C CA . LEU A 1 292 ? -0.997 -2.503 18.695 1.00 89.19 292 LEU A CA 1
ATOM 2112 C C . LEU A 1 292 ? 0.056 -1.615 19.385 1.00 89.19 292 LEU A C 1
ATOM 2114 O O . LEU A 1 292 ? 1.058 -2.089 19.920 1.00 89.19 292 LEU A O 1
ATOM 2118 N N . GLY A 1 293 ? -0.173 -0.305 19.313 1.00 86.44 293 GLY A N 1
ATOM 2119 C CA . GLY A 1 293 ? 0.626 0.718 19.967 1.00 86.44 293 GLY A CA 1
ATOM 2120 C C . GLY A 1 293 ? 2.006 1.011 19.390 1.00 86.44 293 GLY A C 1
ATOM 2121 O O . GLY A 1 293 ? 2.776 1.739 20.012 1.00 86.44 293 GLY A O 1
ATOM 2122 N N . LYS A 1 294 ? 2.326 0.489 18.204 1.00 92.19 294 LYS A N 1
ATOM 2123 C CA . LYS A 1 294 ? 3.498 0.921 17.437 1.00 92.19 294 LYS A CA 1
ATOM 2124 C C . LYS A 1 294 ? 3.066 1.654 16.179 1.00 92.19 294 LYS A C 1
ATOM 2126 O O . LYS A 1 294 ? 2.091 1.259 15.544 1.00 92.19 294 LYS A O 1
ATOM 2131 N N . ALA A 1 295 ? 3.832 2.679 15.828 1.00 96.81 295 ALA A N 1
ATOM 2132 C CA . ALA A 1 295 ? 3.693 3.445 14.600 1.00 96.81 295 ALA A CA 1
ATOM 2133 C C . ALA A 1 295 ? 4.905 3.199 13.695 1.00 96.81 295 ALA A C 1
ATOM 2135 O O . ALA A 1 295 ? 6.022 3.057 14.195 1.00 96.81 295 ALA A O 1
ATOM 2136 N N . GLN A 1 296 ? 4.673 3.158 12.388 1.00 98.25 296 GLN A N 1
ATOM 2137 C CA . GLN A 1 296 ? 5.704 3.161 11.356 1.00 98.25 296 GLN A CA 1
ATOM 2138 C C . GLN A 1 296 ? 5.341 4.211 10.318 1.00 98.25 296 GLN A C 1
ATOM 2140 O O . GLN A 1 296 ? 4.220 4.216 9.810 1.00 98.25 296 GLN A O 1
ATOM 2145 N N . GLU A 1 297 ? 6.279 5.100 10.034 1.00 98.19 297 GLU A N 1
ATOM 2146 C CA . GLU A 1 297 ? 6.197 6.004 8.894 1.00 98.19 297 GLU A CA 1
ATOM 2147 C C . GLU A 1 297 ? 6.762 5.284 7.668 1.00 98.19 297 GLU A C 1
ATOM 2149 O O . GLU A 1 297 ? 7.742 4.548 7.785 1.00 98.19 297 GLU A O 1
ATOM 2154 N N . ILE A 1 298 ? 6.115 5.450 6.518 1.00 97.44 298 ILE A N 1
ATOM 2155 C CA . ILE A 1 298 ? 6.458 4.774 5.267 1.00 97.44 298 ILE A CA 1
ATOM 2156 C C . ILE A 1 298 ? 6.881 5.844 4.267 1.00 97.44 298 ILE A C 1
ATOM 2158 O O . ILE A 1 298 ? 6.099 6.760 3.997 1.00 97.44 298 ILE A O 1
ATOM 2162 N N . ALA A 1 299 ? 8.081 5.742 3.696 1.00 95.94 299 ALA A N 1
ATOM 2163 C CA . ALA A 1 299 ? 8.504 6.630 2.618 1.00 95.94 299 ALA A CA 1
ATOM 2164 C C . ALA A 1 299 ? 7.889 6.210 1.271 1.00 95.94 299 ALA A C 1
ATOM 2166 O O . ALA A 1 299 ? 7.445 5.079 1.088 1.00 95.94 299 ALA A O 1
ATOM 2167 N N . VAL A 1 300 ? 7.869 7.119 0.295 1.00 95.25 300 VAL A N 1
ATOM 2168 C CA . VAL A 1 300 ? 7.415 6.794 -1.067 1.00 95.25 300 VAL A CA 1
ATOM 2169 C C . VAL A 1 300 ? 8.270 5.666 -1.653 1.00 95.25 300 VAL A C 1
ATOM 2171 O O . VAL A 1 300 ? 9.498 5.739 -1.626 1.00 95.25 300 VAL A O 1
ATOM 2174 N N . GLY A 1 301 ? 7.622 4.634 -2.197 1.00 94.94 301 GLY A N 1
ATOM 2175 C CA . GLY A 1 301 ? 8.295 3.430 -2.703 1.00 94.94 301 GLY A CA 1
ATOM 2176 C C . GLY A 1 301 ? 8.538 2.346 -1.651 1.00 94.94 301 GLY A C 1
ATOM 2177 O O . GLY A 1 301 ? 9.054 1.276 -1.979 1.00 94.94 301 GLY A O 1
ATOM 2178 N N . GLU A 1 302 ? 8.145 2.596 -0.402 1.00 97.38 302 GLU A N 1
ATOM 2179 C CA . GLU A 1 302 ? 8.148 1.604 0.666 1.00 97.38 302 GLU A CA 1
ATOM 2180 C C . GLU A 1 302 ? 6.742 1.071 0.947 1.00 97.38 302 GLU A C 1
ATOM 2182 O O . GLU A 1 302 ? 5.713 1.687 0.653 1.00 97.38 302 GLU A O 1
ATOM 2187 N N . MET A 1 303 ? 6.706 -0.110 1.547 1.00 98.25 303 MET A N 1
ATOM 2188 C CA . MET A 1 303 ? 5.518 -0.745 2.078 1.00 98.25 303 MET A CA 1
ATOM 2189 C C . MET A 1 303 ? 5.755 -1.205 3.511 1.00 98.25 303 MET A C 1
ATOM 2191 O O . MET A 1 303 ? 6.885 -1.460 3.929 1.00 98.25 303 MET A O 1
ATOM 2195 N N . VAL A 1 304 ? 4.669 -1.376 4.258 1.00 98.56 304 VAL A N 1
ATOM 2196 C CA . VAL A 1 304 ? 4.690 -2.059 5.551 1.00 98.56 304 VAL A CA 1
ATOM 2197 C C . VAL A 1 304 ? 3.679 -3.194 5.571 1.00 98.56 304 VAL A C 1
ATOM 2199 O O . VAL A 1 304 ? 2.627 -3.131 4.934 1.00 98.56 304 VAL A O 1
ATOM 2202 N N . ARG A 1 305 ? 3.986 -4.233 6.350 1.00 98.44 305 ARG A N 1
ATOM 2203 C CA . ARG A 1 305 ? 3.094 -5.371 6.586 1.00 98.44 305 ARG A CA 1
ATOM 2204 C C . ARG A 1 305 ? 2.606 -5.398 8.027 1.00 98.44 305 ARG A C 1
ATOM 2206 O O . ARG A 1 305 ? 3.409 -5.326 8.964 1.00 98.44 305 ARG A O 1
ATOM 2213 N N . VAL A 1 306 ? 1.302 -5.593 8.197 1.00 98.31 306 VAL A N 1
ATOM 2214 C CA . VAL A 1 306 ? 0.654 -5.849 9.487 1.00 98.31 306 VAL A CA 1
ATOM 2215 C C . VAL A 1 306 ? -0.015 -7.214 9.436 1.00 98.31 306 VAL A C 1
ATOM 2217 O O . VAL A 1 306 ? -0.917 -7.431 8.635 1.00 98.31 306 VAL A O 1
ATOM 2220 N N . ARG A 1 307 ? 0.410 -8.154 10.286 1.00 97.94 307 ARG A N 1
ATOM 2221 C CA . ARG A 1 307 ? -0.179 -9.502 10.304 1.00 97.94 307 ARG A CA 1
ATOM 2222 C C . ARG A 1 307 ? -1.645 -9.434 10.734 1.00 97.94 307 ARG A C 1
ATOM 2224 O O . ARG A 1 307 ? -1.932 -8.865 11.787 1.00 97.94 307 ARG A O 1
ATOM 2231 N N . LEU A 1 308 ? -2.528 -10.080 9.980 1.00 96.69 308 LEU A N 1
ATOM 2232 C CA . LEU A 1 308 ? -3.950 -10.230 10.288 1.00 96.69 308 LEU A CA 1
ATOM 2233 C C . LEU A 1 308 ? -4.229 -11.581 10.964 1.00 96.69 308 LEU A C 1
ATOM 2235 O O . LEU A 1 308 ? -3.494 -12.555 10.797 1.00 96.69 308 LEU A O 1
ATOM 2239 N N . GLY A 1 309 ? -5.284 -11.634 11.767 1.00 93.38 309 GLY A N 1
ATOM 2240 C CA . GLY A 1 309 ? -5.706 -12.791 12.549 1.00 93.38 309 GLY A CA 1
ATOM 2241 C C . GLY A 1 309 ? -7.092 -12.565 13.150 1.00 93.38 309 GLY A C 1
ATOM 2242 O O . GLY A 1 309 ? -7.917 -11.893 12.546 1.00 93.38 309 GLY A O 1
ATOM 2243 N N . GLY A 1 310 ? -7.356 -13.132 14.329 1.00 89.06 310 GLY A N 1
ATOM 2244 C CA . GLY A 1 310 ? -8.698 -13.121 14.923 1.00 89.06 310 GLY A CA 1
ATOM 2245 C C . GLY A 1 310 ? -9.609 -14.211 14.350 1.00 89.06 310 GLY A C 1
ATOM 2246 O O . GLY A 1 310 ? -9.183 -15.023 13.525 1.00 89.06 310 GLY A O 1
ATOM 2247 N N . ALA A 1 311 ? -10.855 -14.261 14.828 1.00 88.38 311 ALA A N 1
ATOM 2248 C CA . ALA A 1 311 ? -11.843 -15.242 14.371 1.00 88.38 311 ALA A CA 1
ATOM 2249 C C . ALA A 1 311 ? -12.249 -15.013 12.904 1.00 88.38 311 ALA A C 1
ATOM 2251 O O . ALA A 1 311 ? -12.473 -15.972 12.168 1.00 88.38 311 ALA A O 1
ATOM 2252 N N . ASP A 1 312 ? -12.279 -13.748 12.486 1.00 88.50 312 ASP A N 1
ATOM 2253 C CA . ASP A 1 312 ? -12.533 -13.306 11.115 1.00 88.50 312 ASP A CA 1
ATOM 2254 C C . ASP A 1 312 ? -11.303 -13.441 10.203 1.00 88.50 312 ASP A C 1
ATOM 2256 O O . ASP A 1 312 ? -11.439 -13.493 8.986 1.00 88.50 312 ASP A O 1
ATOM 2260 N N . GLY A 1 313 ? -10.095 -13.531 10.770 1.00 93.00 313 GLY A N 1
ATOM 2261 C CA . GLY A 1 313 ? -8.847 -13.503 10.009 1.00 93.00 313 GLY A CA 1
ATOM 2262 C C . GLY A 1 313 ? -8.491 -12.116 9.468 1.00 93.00 313 GLY A C 1
ATOM 2263 O O . GLY A 1 313 ? -7.551 -12.015 8.683 1.00 93.00 313 GLY A O 1
ATOM 2264 N N . MET A 1 314 ? -9.216 -11.076 9.879 1.00 94.44 314 MET A N 1
ATOM 2265 C CA . MET A 1 314 ? -9.129 -9.716 9.344 1.00 94.44 314 MET A CA 1
ATOM 2266 C C . MET A 1 314 ? -8.692 -8.696 10.385 1.00 94.44 314 MET A C 1
ATOM 2268 O O . MET A 1 314 ? -8.463 -7.546 10.046 1.00 94.44 314 MET A O 1
ATOM 2272 N N . THR A 1 315 ? -8.536 -9.088 11.645 1.00 93.75 315 THR A N 1
ATOM 2273 C CA . THR A 1 315 ? -8.129 -8.171 12.710 1.00 93.75 315 THR A CA 1
ATOM 2274 C C . THR A 1 315 ? -6.607 -8.141 12.857 1.00 93.75 315 THR A C 1
ATOM 2276 O O . THR A 1 315 ? -5.961 -9.190 12.873 1.00 93.75 315 THR A O 1
ATOM 2279 N N . ALA A 1 316 ? -6.011 -6.957 13.020 1.00 95.31 316 ALA A N 1
ATOM 2280 C CA . ALA A 1 316 ? -4.585 -6.803 13.295 1.00 95.31 316 ALA A CA 1
ATOM 2281 C C . ALA A 1 316 ? -4.134 -7.660 14.496 1.00 95.31 316 ALA A C 1
ATOM 2283 O O . ALA A 1 316 ? -4.557 -7.469 15.635 1.00 95.31 316 ALA A O 1
ATOM 2284 N N . ALA A 1 317 ? -3.232 -8.605 14.236 1.00 93.75 317 ALA A N 1
ATOM 2285 C CA . ALA A 1 317 ? -2.714 -9.575 15.201 1.00 93.75 317 ALA A CA 1
ATOM 2286 C C . ALA A 1 317 ? -1.224 -9.364 15.520 1.00 93.75 317 ALA A C 1
ATOM 2288 O O . ALA A 1 317 ? -0.607 -10.181 16.214 1.00 93.75 317 ALA A O 1
ATOM 2289 N N . ALA A 1 318 ? -0.609 -8.322 14.961 1.00 93.62 318 ALA A N 1
ATOM 2290 C CA . ALA A 1 318 ? 0.744 -7.879 15.268 1.00 93.62 318 ALA A CA 1
ATOM 2291 C C . ALA A 1 318 ? 0.872 -6.368 15.025 1.00 93.62 318 ALA A C 1
ATOM 2293 O O . ALA A 1 318 ? 0.087 -5.782 14.287 1.00 93.62 318 ALA A O 1
ATOM 2294 N N . ALA A 1 319 ? 1.880 -5.752 15.638 1.00 95.38 319 ALA A N 1
ATOM 2295 C CA . ALA A 1 319 ? 2.302 -4.402 15.285 1.00 95.38 319 ALA A CA 1
ATOM 2296 C C . ALA A 1 319 ? 2.876 -4.355 13.849 1.00 95.38 319 ALA A C 1
ATOM 2298 O O . ALA A 1 319 ? 3.316 -5.400 13.349 1.00 95.38 319 ALA A O 1
ATOM 2299 N N . PRO A 1 320 ? 2.934 -3.176 13.201 1.00 98.19 320 PRO A N 1
ATOM 2300 C CA . PRO A 1 320 ? 3.534 -3.040 11.878 1.00 98.19 320 PRO A CA 1
ATOM 2301 C C . PRO A 1 320 ? 5.024 -3.412 11.902 1.00 98.19 320 PRO A C 1
ATOM 2303 O O . PRO A 1 320 ? 5.740 -3.098 12.862 1.00 98.19 320 PRO A O 1
ATOM 2306 N N . ARG A 1 321 ? 5.486 -4.119 10.863 1.00 97.81 321 ARG A N 1
ATOM 2307 C CA . ARG A 1 321 ? 6.908 -4.462 10.673 1.00 97.81 321 ARG A CA 1
ATOM 2308 C C . ARG A 1 321 ? 7.730 -3.233 10.267 1.00 97.81 321 ARG A C 1
ATOM 2310 O O . ARG A 1 321 ? 7.177 -2.163 10.071 1.00 97.81 321 ARG A O 1
ATOM 2317 N N . ALA A 1 322 ? 9.051 -3.372 10.175 1.00 97.00 322 ALA A N 1
ATOM 2318 C CA . ALA A 1 322 ? 9.868 -2.320 9.571 1.00 97.00 322 ALA A CA 1
ATOM 2319 C C . ALA A 1 322 ? 9.462 -2.125 8.092 1.00 97.00 322 ALA A C 1
ATOM 2321 O O . ALA A 1 322 ? 9.160 -3.136 7.447 1.00 97.00 322 ALA A O 1
ATOM 2322 N N . PRO A 1 323 ? 9.443 -0.882 7.575 1.00 97.81 323 PRO A N 1
ATOM 2323 C CA . PRO A 1 323 ? 9.220 -0.620 6.156 1.00 97.81 323 PRO A CA 1
ATOM 2324 C C . PRO A 1 323 ? 10.237 -1.341 5.262 1.00 97.81 323 PRO A C 1
ATOM 2326 O O . PRO A 1 323 ? 11.393 -1.539 5.642 1.00 97.81 323 PRO A O 1
ATOM 2329 N N . GLU A 1 324 ? 9.799 -1.743 4.074 1.00 96.88 324 GLU A N 1
ATOM 2330 C CA . GLU A 1 324 ? 10.619 -2.383 3.043 1.00 96.88 324 GLU A CA 1
ATOM 2331 C C . GLU A 1 324 ? 10.258 -1.827 1.663 1.00 96.88 324 GLU A C 1
ATOM 2333 O O . GLU A 1 324 ? 9.131 -1.394 1.447 1.00 96.88 324 GLU A O 1
ATOM 2338 N N . LEU A 1 325 ? 11.191 -1.845 0.712 1.00 95.25 325 LEU A N 1
ATOM 2339 C CA . LEU A 1 325 ? 10.895 -1.433 -0.662 1.00 95.25 325 LEU A CA 1
ATOM 2340 C C . LEU A 1 325 ? 9.929 -2.424 -1.323 1.00 95.25 325 LEU A C 1
ATOM 2342 O O . LEU A 1 325 ? 10.123 -3.638 -1.211 1.00 95.25 325 LEU A O 1
ATOM 2346 N N . TYR A 1 326 ? 8.933 -1.917 -2.053 1.00 96.50 326 TYR A N 1
ATOM 2347 C CA . TYR A 1 326 ? 8.106 -2.752 -2.926 1.00 96.50 326 TYR A CA 1
ATOM 2348 C C . TYR A 1 326 ? 8.597 -2.708 -4.377 1.00 96.50 326 TYR A C 1
ATOM 2350 O O . TYR A 1 326 ? 9.150 -1.721 -4.864 1.00 96.50 326 TYR A O 1
ATOM 2358 N N . GLY A 1 327 ? 8.387 -3.818 -5.082 1.00 95.12 327 GLY A N 1
ATOM 2359 C CA . GLY A 1 327 ? 8.695 -3.933 -6.503 1.00 95.12 327 GLY A CA 1
ATOM 2360 C C . GLY A 1 327 ? 7.598 -3.378 -7.400 1.00 95.12 327 GLY A C 1
ATOM 2361 O O . GLY A 1 327 ? 6.442 -3.259 -6.997 1.00 95.12 327 GLY A O 1
ATOM 2362 N N . PHE A 1 328 ? 7.940 -3.126 -8.662 1.00 95.19 328 PHE A N 1
ATOM 2363 C CA . PHE A 1 328 ? 7.009 -2.560 -9.642 1.00 95.19 328 PHE A CA 1
ATOM 2364 C C . PHE A 1 328 ? 5.751 -3.418 -9.869 1.00 95.19 328 PHE A C 1
ATOM 2366 O O . PHE A 1 328 ? 4.691 -2.889 -10.192 1.00 95.19 328 PHE A O 1
ATOM 2373 N N . ALA A 1 329 ? 5.831 -4.733 -9.636 1.00 93.06 329 ALA A N 1
ATOM 2374 C CA . ALA A 1 329 ? 4.681 -5.639 -9.707 1.00 93.06 329 ALA A CA 1
ATOM 2375 C C . ALA A 1 329 ? 3.509 -5.219 -8.791 1.00 93.06 329 ALA A C 1
ATOM 2377 O O . ALA A 1 329 ? 2.356 -5.499 -9.104 1.00 93.06 329 ALA A O 1
ATOM 2378 N N . ALA A 1 330 ? 3.773 -4.503 -7.691 1.00 95.12 330 ALA A N 1
ATOM 2379 C CA . ALA A 1 330 ? 2.719 -3.979 -6.820 1.00 95.12 330 ALA A CA 1
ATOM 2380 C C . ALA A 1 330 ? 1.863 -2.887 -7.492 1.00 95.12 330 ALA A C 1
ATOM 2382 O O . ALA A 1 330 ? 0.728 -2.667 -7.080 1.00 95.12 330 ALA A O 1
ATOM 2383 N N . LEU A 1 331 ? 2.388 -2.221 -8.526 1.00 95.38 331 LEU A N 1
ATOM 2384 C CA . LEU A 1 331 ? 1.723 -1.122 -9.233 1.00 95.38 331 LEU A CA 1
ATOM 2385 C C . LEU A 1 331 ? 1.040 -1.560 -10.532 1.00 95.38 331 LEU A C 1
ATOM 2387 O O . LEU A 1 331 ? 0.428 -0.740 -11.211 1.00 95.38 331 LEU A O 1
ATOM 2391 N N . GLN A 1 332 ? 1.148 -2.832 -10.911 1.00 89.00 332 GLN A N 1
ATOM 2392 C CA . GLN A 1 332 ? 0.497 -3.322 -12.121 1.00 89.00 332 GLN A CA 1
ATOM 2393 C C . GLN A 1 332 ? -1.022 -3.334 -11.953 1.00 89.00 332 GLN A C 1
ATOM 2395 O O . GLN A 1 332 ? -1.532 -3.733 -10.906 1.00 89.00 332 GLN A O 1
ATOM 2400 N N . GLY A 1 333 ? -1.719 -2.845 -12.981 1.00 88.56 333 GLY A N 1
ATOM 2401 C CA . GLY A 1 333 ? -3.181 -2.837 -13.046 1.00 88.56 333 GLY A CA 1
ATOM 2402 C C . GLY A 1 333 ? -3.874 -1.840 -12.115 1.00 88.56 333 GLY A C 1
ATOM 2403 O O . GLY A 1 333 ? -5.097 -1.746 -12.142 1.00 88.56 333 GLY A O 1
ATOM 2404 N N . ILE A 1 334 ? -3.136 -1.061 -11.311 1.00 96.00 334 ILE A N 1
ATOM 2405 C CA . ILE A 1 334 ? -3.770 -0.131 -10.372 1.00 96.00 334 ILE A CA 1
ATOM 2406 C C . ILE A 1 334 ? -4.506 0.987 -11.135 1.00 96.00 334 ILE A C 1
ATOM 2408 O O . ILE A 1 334 ? -3.935 1.591 -12.049 1.00 96.00 334 ILE A O 1
ATOM 2412 N N . PRO A 1 335 ? -5.746 1.330 -10.748 1.00 96.88 335 PRO A N 1
ATOM 2413 C CA . PRO A 1 335 ? -6.541 2.352 -11.420 1.00 96.88 335 PRO A CA 1
ATOM 2414 C C . PRO A 1 335 ? -6.145 3.772 -10.973 1.00 96.88 335 PRO A C 1
ATOM 2416 O O . PRO A 1 335 ? -6.989 4.571 -10.577 1.00 96.88 335 PRO A O 1
ATOM 2419 N N . ALA A 1 336 ? -4.850 4.110 -11.021 1.00 95.69 336 ALA A N 1
ATOM 2420 C CA . ALA A 1 336 ? -4.335 5.397 -10.537 1.00 95.69 336 ALA A CA 1
ATOM 2421 C C . ALA A 1 336 ? -4.889 6.612 -11.306 1.00 95.69 336 ALA A C 1
ATOM 2423 O O . ALA A 1 336 ? -4.920 7.708 -10.760 1.00 95.69 336 ALA A O 1
ATOM 2424 N N . GLY A 1 337 ? -5.362 6.423 -12.544 1.00 94.56 337 GLY A N 1
ATOM 2425 C CA . GLY A 1 337 ? -6.022 7.478 -13.323 1.00 94.56 337 GLY A CA 1
ATOM 2426 C C . GLY A 1 337 ? -7.405 7.889 -12.796 1.00 94.56 337 GLY A C 1
ATOM 2427 O O . GLY A 1 337 ? -7.957 8.870 -13.278 1.00 94.56 337 GLY A O 1
ATOM 2428 N N . LEU A 1 338 ? -7.967 7.158 -11.823 1.00 96.69 338 LEU A N 1
ATOM 2429 C CA . LEU A 1 338 ? -9.230 7.511 -11.160 1.00 96.69 338 LEU A CA 1
ATOM 2430 C C . LEU A 1 338 ? -9.041 8.414 -9.936 1.00 96.69 338 LEU A C 1
ATOM 2432 O O . LEU A 1 338 ? -10.029 8.832 -9.330 1.00 96.69 338 LEU A O 1
ATOM 2436 N N . LEU A 1 339 ? -7.793 8.679 -9.546 1.00 97.38 339 LEU A N 1
ATOM 2437 C CA . LEU A 1 339 ? -7.474 9.534 -8.411 1.00 97.38 339 LEU A CA 1
ATOM 2438 C C . LEU A 1 339 ? -7.559 11.021 -8.803 1.00 97.38 339 LEU A C 1
ATOM 2440 O O . LEU A 1 339 ? -7.149 11.381 -9.909 1.00 97.38 339 LEU A O 1
ATOM 2444 N N . PRO A 1 340 ? -8.086 11.885 -7.918 1.00 96.69 340 PRO A N 1
ATOM 2445 C CA . PRO A 1 340 ? -8.068 13.333 -8.084 1.00 96.69 340 PRO A CA 1
ATOM 2446 C C . PRO A 1 340 ? -6.701 13.953 -8.410 1.00 96.69 340 PRO A C 1
ATOM 2448 O O . PRO A 1 340 ? -6.637 14.763 -9.340 1.00 96.69 340 PRO A O 1
ATOM 2451 N N . GLU A 1 341 ? -5.622 13.618 -7.686 1.00 95.75 3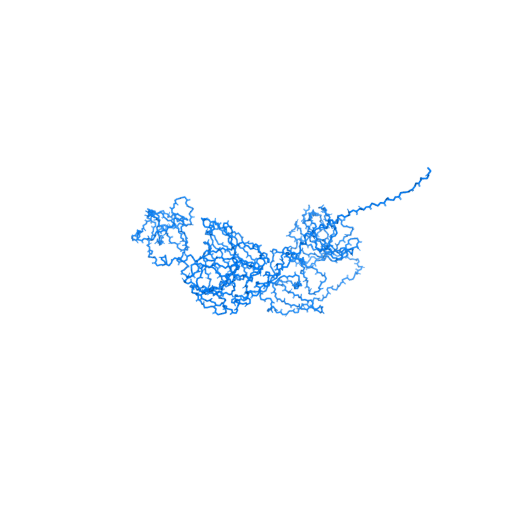41 GLU A N 1
ATOM 2452 C CA . GLU A 1 341 ? -4.261 13.965 -8.123 1.00 95.75 341 GLU A CA 1
ATOM 2453 C C . GLU A 1 341 ? -3.635 12.776 -8.879 1.00 95.75 341 GLU A C 1
ATOM 2455 O O . GLU A 1 341 ? -3.631 11.636 -8.407 1.00 95.75 341 GLU A O 1
ATOM 2460 N N . PRO A 1 342 ? -3.074 13.008 -10.080 1.00 94.75 342 PRO A N 1
ATOM 2461 C CA . PRO A 1 342 ? -2.449 11.936 -10.831 1.00 94.75 342 PRO A CA 1
ATOM 2462 C C . PRO A 1 342 ? -1.207 11.426 -10.100 1.00 94.75 342 PRO A C 1
ATOM 2464 O O . PRO A 1 342 ? -0.328 12.198 -9.707 1.00 94.75 342 PRO A O 1
ATOM 2467 N N . LEU A 1 343 ? -1.079 10.103 -9.999 1.00 96.25 343 LEU A N 1
ATOM 2468 C CA . LEU A 1 343 ? 0.155 9.484 -9.533 1.00 96.25 343 LEU A CA 1
ATOM 2469 C C . LEU A 1 343 ? 1.312 9.870 -10.468 1.00 96.25 343 LEU A C 1
ATOM 2471 O O . LEU A 1 343 ? 1.232 9.666 -11.682 1.00 96.25 343 LEU A O 1
ATOM 2475 N N . SER A 1 344 ? 2.403 10.388 -9.900 1.00 96.31 344 SER A N 1
ATOM 2476 C CA . SER A 1 344 ? 3.631 10.684 -10.644 1.00 96.31 344 SER A CA 1
ATOM 2477 C C . SER A 1 344 ? 4.105 9.472 -11.440 1.00 96.31 344 SER A C 1
ATOM 2479 O O . SER A 1 344 ? 4.082 8.346 -10.943 1.00 96.31 344 SER A O 1
ATOM 2481 N N . CYS A 1 345 ? 4.587 9.708 -12.660 1.00 97.12 345 CYS A N 1
ATOM 2482 C CA . CYS A 1 345 ? 5.076 8.629 -13.504 1.00 97.12 345 CYS A CA 1
ATOM 2483 C C . CYS A 1 345 ? 6.237 7.881 -12.840 1.00 97.12 345 CYS A C 1
ATOM 2485 O O . CYS A 1 345 ? 7.267 8.461 -12.476 1.00 97.12 345 CYS A O 1
ATOM 2487 N N . VAL A 1 346 ? 6.083 6.568 -12.744 1.00 96.88 346 VAL A N 1
ATOM 2488 C CA . VAL A 1 346 ? 7.130 5.645 -12.322 1.00 96.88 346 VAL A CA 1
ATOM 2489 C C . VAL A 1 346 ? 7.286 4.551 -13.365 1.00 96.88 346 VAL A C 1
ATOM 2491 O O . VAL A 1 346 ? 6.326 4.142 -14.022 1.00 96.88 346 VAL A O 1
ATOM 2494 N N . VAL A 1 347 ? 8.512 4.056 -13.501 1.00 97.00 347 VAL A N 1
ATOM 2495 C CA . VAL A 1 347 ? 8.833 2.915 -14.356 1.00 97.00 347 VAL A CA 1
ATOM 2496 C C . VAL A 1 347 ? 9.486 1.802 -13.565 1.00 97.00 347 VAL A C 1
ATOM 2498 O O . VAL A 1 347 ? 10.079 2.017 -12.505 1.00 97.00 347 VAL A O 1
ATOM 2501 N N . GLY A 1 348 ? 9.404 0.596 -14.102 1.00 95.69 348 GLY A N 1
ATOM 2502 C CA . GLY A 1 348 ? 10.070 -0.562 -13.539 1.00 95.69 348 GLY A CA 1
ATOM 2503 C C . GLY A 1 348 ? 9.966 -1.774 -14.444 1.00 95.69 348 GLY A C 1
ATOM 2504 O O . GLY A 1 348 ? 9.498 -1.697 -15.581 1.00 95.69 348 GLY A O 1
ATOM 2505 N N . ILE A 1 349 ? 10.442 -2.894 -13.918 1.00 94.81 349 ILE A N 1
ATOM 2506 C CA . ILE A 1 349 ? 10.370 -4.201 -14.564 1.00 94.81 349 ILE A CA 1
ATOM 2507 C C . ILE A 1 349 ? 9.800 -5.213 -13.572 1.00 94.81 349 ILE A C 1
ATOM 2509 O O . ILE A 1 349 ? 9.838 -5.006 -12.361 1.00 94.81 349 ILE A O 1
ATOM 2513 N N . THR A 1 350 ? 9.297 -6.325 -14.079 1.00 91.69 350 THR A N 1
ATOM 2514 C CA . THR A 1 350 ? 8.870 -7.484 -13.294 1.00 91.69 350 THR A CA 1
ATOM 2515 C C . THR A 1 350 ? 9.826 -8.655 -13.483 1.00 91.69 350 THR A C 1
ATOM 2517 O O . THR A 1 350 ? 10.728 -8.609 -14.316 1.00 91.69 350 THR A O 1
ATOM 2520 N N . ALA A 1 351 ? 9.655 -9.719 -12.693 1.00 85.69 351 ALA A N 1
ATOM 2521 C CA . ALA A 1 351 ? 10.524 -10.894 -12.758 1.00 85.69 351 ALA A CA 1
ATOM 2522 C C . ALA A 1 351 ? 10.486 -11.618 -14.120 1.00 85.69 351 ALA A C 1
ATOM 2524 O O . ALA A 1 351 ? 11.439 -12.319 -14.447 1.00 85.69 351 ALA A O 1
ATOM 2525 N N . GLY A 1 352 ? 9.407 -11.455 -14.895 1.00 84.00 352 GLY A N 1
ATOM 2526 C CA . GLY A 1 352 ? 9.269 -12.035 -16.234 1.00 84.00 352 GLY A CA 1
ATOM 2527 C C . GLY A 1 352 ? 9.748 -11.132 -17.373 1.00 84.00 352 GLY A C 1
ATOM 2528 O O . GLY A 1 352 ? 9.828 -11.593 -18.509 1.00 84.00 352 GLY A O 1
ATOM 2529 N N . ASP A 1 353 ? 10.056 -9.862 -17.099 1.00 86.25 353 ASP A N 1
ATOM 2530 C CA . ASP A 1 353 ? 10.491 -8.928 -18.136 1.00 86.25 353 ASP A CA 1
ATOM 2531 C C . ASP A 1 353 ? 11.970 -9.143 -18.495 1.00 86.25 353 ASP A C 1
ATOM 2533 O O . ASP A 1 353 ? 12.784 -9.609 -17.689 1.00 86.25 353 ASP A O 1
ATOM 2537 N N . ALA A 1 354 ? 12.341 -8.760 -19.719 1.00 85.12 354 ALA A N 1
AT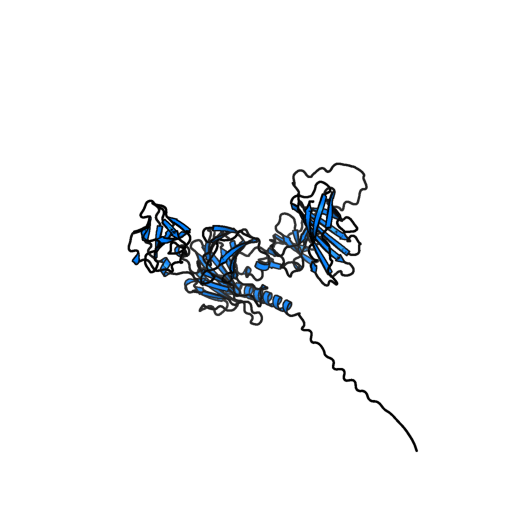OM 2538 C CA . ALA A 1 354 ? 13.738 -8.735 -20.125 1.00 85.12 354 ALA A CA 1
ATOM 2539 C C . ALA A 1 354 ? 14.544 -7.770 -19.238 1.00 85.12 354 ALA A C 1
ATOM 2541 O O . ALA A 1 354 ? 14.044 -6.749 -18.762 1.00 85.12 354 ALA A O 1
ATOM 2542 N N . ARG A 1 355 ? 15.828 -8.079 -19.025 1.00 86.00 355 ARG A N 1
ATOM 2543 C CA . ARG A 1 355 ? 16.714 -7.193 -18.265 1.00 86.00 355 ARG A CA 1
ATOM 2544 C C . ARG A 1 355 ? 16.880 -5.875 -19.006 1.00 86.00 355 ARG A C 1
ATOM 2546 O O . ARG A 1 355 ? 17.426 -5.846 -20.107 1.00 86.00 355 ARG A O 1
ATOM 2553 N N . THR A 1 356 ? 16.524 -4.788 -18.339 1.00 91.69 356 THR A N 1
ATOM 2554 C CA . THR A 1 356 ? 16.602 -3.455 -18.930 1.00 91.69 356 THR A CA 1
ATOM 2555 C C . THR A 1 356 ? 17.689 -2.636 -18.265 1.00 91.69 356 THR A C 1
ATOM 2557 O O . THR A 1 356 ? 17.764 -2.541 -17.037 1.00 91.69 356 THR A O 1
ATOM 2560 N N . ALA A 1 357 ? 18.565 -2.062 -19.086 1.00 91.25 357 ALA A N 1
ATOM 2561 C CA . ALA A 1 357 ? 19.674 -1.248 -18.625 1.00 91.25 357 ALA A CA 1
ATOM 2562 C C . ALA A 1 357 ? 19.323 0.242 -18.644 1.00 91.25 357 ALA A C 1
ATOM 2564 O O . ALA A 1 357 ? 18.831 0.769 -19.640 1.00 91.25 357 ALA A O 1
ATOM 2565 N N . ALA A 1 358 ? 19.663 0.931 -17.561 1.00 92.62 358 ALA A N 1
ATOM 2566 C CA . ALA A 1 358 ? 19.750 2.379 -17.540 1.00 92.62 358 ALA A CA 1
ATOM 2567 C C . ALA A 1 358 ? 21.086 2.836 -18.146 1.00 92.62 358 ALA A C 1
ATOM 2569 O O . ALA A 1 358 ? 22.130 2.210 -17.937 1.00 92.62 358 ALA A O 1
ATOM 2570 N N . LYS A 1 359 ? 21.067 3.959 -18.858 1.00 91.88 359 LYS A N 1
ATOM 2571 C CA . LYS A 1 359 ? 22.181 4.523 -19.630 1.00 91.88 359 LYS A CA 1
ATOM 2572 C C . LYS A 1 359 ? 22.430 5.981 -19.258 1.00 91.88 359 LYS A C 1
ATOM 2574 O O . LYS A 1 359 ? 21.538 6.645 -18.749 1.00 91.88 359 LYS A O 1
ATOM 2579 N N . ALA A 1 360 ? 23.645 6.474 -19.504 1.00 88.94 360 ALA A N 1
ATOM 2580 C CA . ALA A 1 360 ? 24.023 7.858 -19.180 1.00 88.94 360 ALA A CA 1
ATOM 2581 C C . ALA A 1 360 ? 23.334 8.891 -20.080 1.00 88.94 360 ALA A C 1
ATOM 2583 O O . ALA A 1 360 ? 22.970 9.973 -19.639 1.00 88.94 360 ALA A O 1
ATOM 2584 N N . THR A 1 361 ? 23.137 8.537 -21.345 1.00 90.31 361 THR A N 1
ATOM 2585 C CA . THR A 1 361 ? 22.380 9.319 -22.318 1.00 90.31 361 THR A CA 1
ATOM 2586 C C . THR A 1 361 ? 21.578 8.366 -23.204 1.00 90.31 361 THR A C 1
ATOM 2588 O O . THR A 1 361 ? 21.937 7.182 -23.314 1.00 90.31 361 THR A O 1
ATOM 2591 N N . PRO A 1 362 ? 20.502 8.850 -23.842 1.00 93.06 362 PRO A N 1
ATOM 2592 C CA . PRO A 1 362 ? 19.783 8.108 -24.871 1.00 93.06 362 PRO A CA 1
ATOM 2593 C C . PRO A 1 362 ? 20.726 7.562 -25.946 1.00 93.06 362 PRO A C 1
ATOM 2595 O O . PRO A 1 362 ? 21.674 8.231 -26.357 1.00 93.06 362 PRO A O 1
ATOM 2598 N N . GLY A 1 363 ? 20.518 6.309 -26.349 1.00 87.31 363 GLY A N 1
ATOM 2599 C CA . GLY A 1 363 ? 21.328 5.647 -27.377 1.00 87.31 363 GLY A CA 1
ATOM 2600 C C . GLY A 1 363 ? 22.756 5.260 -26.962 1.00 87.31 363 GLY A C 1
ATOM 2601 O O . GLY A 1 363 ? 23.442 4.577 -27.722 1.00 87.31 363 GLY A O 1
ATOM 2602 N N . ALA A 1 364 ? 23.228 5.616 -25.759 1.00 86.19 364 ALA A N 1
ATOM 2603 C CA . ALA A 1 364 ? 24.591 5.290 -25.341 1.00 86.19 364 ALA A CA 1
ATOM 2604 C C . ALA A 1 364 ? 24.864 3.773 -25.385 1.00 86.19 364 ALA A C 1
ATOM 2606 O O . ALA A 1 364 ? 24.043 2.945 -24.984 1.00 86.19 364 ALA A O 1
ATOM 2607 N N . ALA A 1 365 ? 26.064 3.388 -25.823 1.00 79.62 365 ALA A N 1
ATOM 2608 C CA . ALA A 1 365 ? 26.482 1.983 -25.804 1.00 79.62 365 ALA A CA 1
ATOM 2609 C C . ALA A 1 365 ? 26.769 1.466 -24.382 1.00 79.62 365 ALA A C 1
ATOM 2611 O O . ALA A 1 365 ? 26.853 0.260 -24.162 1.00 79.62 365 ALA A O 1
ATOM 2612 N N . ARG A 1 366 ? 26.970 2.376 -23.420 1.00 78.56 366 ARG A N 1
ATOM 2613 C CA . ARG A 1 366 ? 27.412 2.053 -22.063 1.00 78.56 366 ARG A CA 1
ATOM 2614 C C . ARG A 1 366 ? 26.234 1.992 -21.098 1.00 78.56 366 ARG A C 1
ATOM 2616 O O . ARG A 1 366 ? 25.591 3.007 -20.832 1.00 78.56 366 ARG A O 1
ATOM 2623 N N . ASN A 1 367 ? 26.050 0.820 -20.504 1.00 84.62 367 ASN A N 1
ATOM 2624 C CA . ASN A 1 367 ? 25.089 0.586 -19.435 1.00 84.62 367 ASN A CA 1
ATOM 2625 C C . ASN A 1 367 ? 25.640 1.084 -18.086 1.00 84.62 367 ASN A C 1
ATOM 2627 O O . ASN A 1 367 ? 26.817 0.888 -17.761 1.00 84.62 367 ASN A O 1
ATOM 2631 N N . LEU A 1 368 ? 24.788 1.762 -17.316 1.00 83.50 368 LEU A N 1
ATOM 2632 C CA . LEU A 1 368 ? 25.080 2.261 -15.971 1.00 83.50 368 LEU A CA 1
ATOM 2633 C C . LEU A 1 368 ? 24.708 1.239 -14.902 1.00 83.50 368 LEU A C 1
ATOM 2635 O O . LEU A 1 368 ? 25.500 0.974 -14.005 1.00 83.50 368 LEU A O 1
ATOM 2639 N N . PHE A 1 369 ? 23.494 0.703 -14.985 1.00 86.69 369 PHE A N 1
ATOM 2640 C CA . PHE A 1 369 ? 22.982 -0.367 -14.135 1.00 86.69 369 PHE A CA 1
ATOM 2641 C C . PHE A 1 369 ? 21.793 -1.041 -14.806 1.00 86.69 369 PHE A C 1
ATOM 2643 O O . PHE A 1 369 ? 21.256 -0.525 -15.782 1.00 86.69 369 PHE A O 1
ATOM 2650 N N . TYR A 1 370 ? 21.400 -2.193 -14.279 1.00 87.56 370 TYR A N 1
ATOM 2651 C CA . TYR A 1 370 ? 20.182 -2.879 -14.685 1.00 87.56 370 TYR A CA 1
ATOM 2652 C C . TYR A 1 370 ? 19.087 -2.594 -13.668 1.00 87.56 370 TYR A C 1
ATOM 2654 O O . TYR A 1 370 ? 19.349 -2.634 -12.463 1.00 87.56 370 TYR A O 1
ATOM 2662 N N . LEU A 1 371 ? 17.884 -2.304 -14.156 1.00 92.12 371 LEU A N 1
ATOM 2663 C CA . LEU A 1 371 ? 16.716 -2.132 -13.305 1.00 92.12 371 LEU A CA 1
ATOM 2664 C C . LEU A 1 371 ? 16.474 -3.425 -12.511 1.00 92.12 371 LEU A C 1
ATOM 2666 O O . LEU A 1 371 ? 16.766 -4.526 -12.982 1.00 92.12 371 LEU A O 1
ATOM 2670 N N . GLN A 1 372 ? 15.985 -3.282 -11.283 1.00 90.06 372 GLN A N 1
ATOM 2671 C CA . GLN A 1 372 ? 15.677 -4.396 -10.394 1.00 90.06 372 GLN A CA 1
ATOM 2672 C C . GLN A 1 372 ? 14.158 -4.574 -10.300 1.00 90.06 372 GLN A C 1
ATOM 2674 O O . GLN A 1 372 ? 13.465 -3.578 -10.102 1.00 90.06 372 GLN A O 1
ATOM 2679 N N . PRO A 1 373 ? 13.624 -5.811 -10.364 1.00 89.75 373 PRO A N 1
ATOM 2680 C CA . PRO A 1 373 ? 12.182 -6.036 -10.229 1.00 89.75 373 PRO A CA 1
ATOM 2681 C C . PRO A 1 373 ? 11.595 -5.591 -8.883 1.00 89.75 373 PRO A C 1
ATOM 2683 O O . PRO A 1 373 ? 10.425 -5.231 -8.789 1.00 89.75 373 PRO A O 1
ATOM 2686 N N . ALA A 1 374 ? 12.424 -5.604 -7.836 1.00 87.88 374 ALA A N 1
ATOM 2687 C CA . ALA A 1 374 ? 12.080 -5.178 -6.481 1.00 87.88 374 ALA A CA 1
ATOM 2688 C C . ALA A 1 374 ? 12.250 -3.662 -6.250 1.00 87.88 374 ALA A C 1
ATOM 2690 O O . ALA A 1 374 ? 12.347 -3.229 -5.107 1.00 87.88 374 ALA A O 1
ATOM 2691 N N . ALA A 1 375 ? 12.338 -2.866 -7.318 1.00 90.94 375 ALA A N 1
ATOM 2692 C CA . ALA A 1 375 ? 12.478 -1.420 -7.237 1.00 90.94 375 ALA A CA 1
ATOM 2693 C C . ALA A 1 375 ? 11.520 -0.714 -8.201 1.00 90.94 375 ALA A C 1
ATOM 2695 O O . ALA A 1 375 ? 11.143 -1.251 -9.246 1.00 90.94 375 ALA A O 1
ATOM 2696 N N . ILE A 1 376 ? 11.181 0.522 -7.850 1.00 95.44 376 ILE A N 1
ATOM 2697 C CA . ILE A 1 376 ? 10.482 1.474 -8.710 1.00 95.44 376 ILE A CA 1
ATOM 2698 C C . ILE A 1 376 ? 11.405 2.654 -9.008 1.00 95.44 376 ILE A C 1
ATOM 2700 O O . ILE A 1 376 ? 12.248 3.025 -8.188 1.00 95.44 376 ILE A O 1
ATOM 2704 N N . TYR A 1 377 ? 11.255 3.247 -10.187 1.00 95.12 377 TYR A N 1
ATOM 2705 C CA . TYR A 1 377 ? 12.111 4.333 -10.646 1.00 95.12 377 TYR A CA 1
ATOM 2706 C C . TYR A 1 377 ? 11.244 5.523 -11.067 1.00 95.12 377 TYR A C 1
ATOM 2708 O O . TYR A 1 377 ? 10.591 5.450 -12.109 1.00 95.12 377 TYR A O 1
ATOM 2716 N N . PRO A 1 378 ? 11.214 6.619 -10.288 1.00 95.62 378 PRO A N 1
ATOM 2717 C CA . PRO A 1 378 ? 10.462 7.808 -10.665 1.00 95.62 378 PRO A CA 1
ATOM 2718 C C . PRO A 1 378 ? 11.012 8.432 -11.947 1.00 95.62 378 PRO A C 1
ATOM 2720 O O . PRO A 1 378 ? 12.230 8.482 -12.149 1.00 95.62 378 PRO A O 1
ATOM 2723 N N . VAL A 1 379 ? 10.114 8.912 -12.802 1.00 96.19 379 VAL A N 1
ATOM 2724 C CA . VAL A 1 379 ? 10.434 9.522 -14.093 1.00 96.19 379 VAL A CA 1
ATOM 2725 C C . VAL A 1 379 ? 10.251 11.034 -14.013 1.00 96.19 379 VAL A C 1
ATOM 2727 O O . VAL A 1 379 ? 9.249 11.524 -13.504 1.00 96.19 379 VAL A O 1
ATOM 2730 N N . VAL A 1 380 ? 11.220 11.781 -14.542 1.00 96.06 380 VAL A N 1
ATOM 2731 C CA . VAL A 1 380 ? 11.231 13.259 -14.557 1.00 96.06 380 VAL A CA 1
ATOM 2732 C C . VAL A 1 380 ? 11.341 13.849 -15.958 1.00 96.06 380 VAL A C 1
ATOM 2734 O O . VAL A 1 380 ? 11.387 15.066 -16.114 1.00 96.06 380 VAL A O 1
ATOM 2737 N N . GLY A 1 381 ? 11.429 13.010 -16.987 1.00 96.12 381 GLY A N 1
ATOM 2738 C CA . GLY A 1 381 ? 11.502 13.481 -18.361 1.00 96.12 381 GLY A CA 1
ATOM 2739 C C . GLY A 1 381 ? 11.341 12.367 -19.382 1.00 96.12 381 GLY A C 1
ATOM 2740 O O . GLY A 1 381 ? 11.527 11.191 -19.074 1.00 96.12 381 GLY A O 1
ATOM 2741 N N . ALA A 1 382 ? 11.018 12.752 -20.606 1.00 97.56 382 ALA A N 1
ATOM 2742 C CA . ALA A 1 382 ? 10.945 11.883 -21.767 1.00 97.56 382 ALA A CA 1
ATOM 2743 C C . ALA A 1 382 ? 11.839 12.429 -22.882 1.00 97.56 382 ALA A C 1
ATOM 2745 O O . ALA A 1 382 ? 12.070 13.632 -22.967 1.00 97.56 382 ALA A O 1
ATOM 2746 N N . TYR A 1 383 ? 12.330 11.559 -23.755 1.00 96.94 383 TYR A N 1
ATOM 2747 C CA . TYR A 1 383 ? 13.082 11.970 -24.937 1.00 96.94 383 TYR A CA 1
ATOM 2748 C C . TYR A 1 383 ? 12.872 10.977 -26.073 1.00 96.94 383 TYR A C 1
ATOM 2750 O O . TYR A 1 383 ? 12.692 9.789 -25.825 1.00 96.94 383 TYR A O 1
ATOM 2758 N N . THR A 1 384 ? 12.901 11.451 -27.314 1.00 97.06 384 THR A N 1
ATOM 2759 C CA . THR A 1 384 ? 12.942 10.592 -28.503 1.00 97.06 384 THR A CA 1
ATOM 2760 C C . THR A 1 384 ? 14.221 10.921 -29.248 1.00 97.06 384 THR A C 1
ATOM 2762 O O . THR A 1 384 ? 14.432 12.078 -29.604 1.00 97.06 384 THR A O 1
ATOM 2765 N N . ASP A 1 385 ? 15.091 9.931 -29.428 1.00 94.81 385 ASP A N 1
ATOM 2766 C CA . ASP A 1 385 ? 16.363 10.150 -30.111 1.00 94.81 385 ASP A CA 1
ATOM 2767 C C . ASP A 1 385 ? 16.207 10.196 -31.639 1.00 94.81 385 ASP A C 1
ATOM 2769 O O . ASP A 1 385 ? 15.124 10.015 -32.199 1.00 94.81 385 ASP A O 1
ATOM 2773 N N . SER A 1 386 ? 17.315 10.453 -32.335 1.00 92.94 386 SER A N 1
ATOM 2774 C CA . SER A 1 386 ? 17.347 10.550 -33.799 1.00 92.94 386 SER A CA 1
ATOM 2775 C C . SER A 1 386 ? 17.028 9.239 -34.527 1.00 92.94 386 SER A C 1
ATOM 2777 O O . SER A 1 386 ? 16.839 9.262 -35.740 1.00 92.94 386 SER A O 1
ATOM 2779 N N . SER A 1 387 ? 16.983 8.109 -33.814 1.00 94.50 387 SER A N 1
ATOM 2780 C CA . SER A 1 387 ? 16.579 6.798 -34.337 1.00 94.50 387 SER A CA 1
ATOM 2781 C C . SER A 1 387 ? 15.124 6.461 -33.983 1.00 94.50 387 SER A C 1
ATOM 2783 O O . SER A 1 387 ? 14.732 5.304 -34.094 1.00 94.50 387 SER A O 1
ATOM 2785 N N . GLU A 1 388 ? 14.338 7.452 -33.538 1.00 96.50 388 GLU A N 1
ATOM 2786 C CA . GLU A 1 388 ? 12.947 7.316 -33.080 1.00 96.50 388 GLU A CA 1
ATOM 2787 C C . GLU A 1 388 ? 12.771 6.415 -31.844 1.00 96.50 388 GLU A C 1
ATOM 2789 O O . GLU A 1 388 ? 11.648 6.056 -31.477 1.00 96.50 388 GLU A O 1
ATOM 2794 N N . VAL A 1 389 ? 13.862 6.081 -31.145 1.00 96.19 389 VAL A N 1
ATOM 2795 C CA . VAL A 1 389 ? 13.787 5.318 -29.898 1.00 96.19 389 VAL A CA 1
ATOM 2796 C C . VAL A 1 389 ? 13.379 6.264 -28.778 1.00 96.19 389 VAL A C 1
ATOM 2798 O O . VAL A 1 389 ? 13.957 7.339 -28.595 1.00 96.19 389 VAL A O 1
ATOM 2801 N N . LYS A 1 390 ? 12.365 5.860 -28.010 1.00 97.38 390 LYS A N 1
ATOM 2802 C CA . LYS A 1 390 ? 11.849 6.639 -26.886 1.00 97.38 390 LYS A CA 1
ATOM 2803 C C . LYS A 1 390 ? 12.554 6.261 -25.589 1.00 97.38 390 LYS A C 1
ATOM 2805 O O . LYS A 1 390 ? 12.773 5.084 -25.301 1.00 97.38 390 LYS A O 1
ATOM 2810 N N . TRP A 1 391 ? 12.804 7.260 -24.753 1.00 97.31 391 TRP A N 1
ATOM 2811 C CA . TRP A 1 391 ? 13.528 7.145 -23.495 1.00 97.31 391 TRP A CA 1
ATOM 2812 C C . TRP A 1 391 ? 12.789 7.840 -22.350 1.00 97.31 391 TRP A C 1
ATOM 2814 O O . TRP A 1 391 ? 12.158 8.879 -22.541 1.00 97.31 391 TRP A O 1
ATOM 2824 N N . TRP A 1 392 ? 12.916 7.286 -21.148 1.00 97.62 392 TRP A N 1
ATOM 2825 C CA . TRP A 1 392 ? 12.534 7.906 -19.882 1.00 97.62 392 TRP A CA 1
ATOM 2826 C C . TRP A 1 392 ? 13.772 8.376 -19.128 1.00 97.62 392 TRP A C 1
ATOM 2828 O O . TRP A 1 392 ? 14.714 7.602 -18.959 1.00 97.62 392 TRP A O 1
ATOM 2838 N N . LYS A 1 393 ? 13.751 9.612 -18.628 1.00 96.25 393 LYS A N 1
ATOM 2839 C CA . LYS A 1 393 ? 14.735 10.157 -17.691 1.00 96.25 393 LYS A CA 1
ATOM 2840 C C . LYS A 1 393 ? 14.313 9.831 -16.263 1.00 96.25 393 LYS A C 1
ATOM 2842 O O . LYS A 1 393 ? 13.234 10.234 -15.835 1.00 96.25 393 LYS A O 1
ATOM 2847 N N . LEU A 1 394 ? 15.171 9.144 -15.521 1.00 95.75 394 LEU A N 1
ATOM 2848 C CA . LEU A 1 394 ? 14.933 8.786 -14.122 1.00 95.75 394 LEU A CA 1
ATOM 2849 C C . LEU A 1 394 ? 15.289 9.955 -13.184 1.00 95.75 394 LEU A C 1
ATOM 2851 O O . LEU A 1 394 ? 16.182 10.743 -13.488 1.00 95.75 394 LEU A O 1
ATOM 2855 N N . ALA A 1 395 ? 14.601 10.056 -12.045 1.00 91.25 395 ALA A N 1
ATOM 2856 C CA . ALA A 1 395 ? 14.636 11.209 -11.135 1.00 91.25 395 ALA A CA 1
ATOM 2857 C C . ALA A 1 395 ? 15.926 11.419 -10.323 1.00 91.25 395 ALA A C 1
ATOM 2859 O O . ALA A 1 395 ? 16.028 12.404 -9.594 1.00 91.25 395 ALA A O 1
ATOM 2860 N N . ASP A 1 396 ? 16.901 10.511 -10.376 1.00 81.38 396 ASP A N 1
ATOM 2861 C CA . ASP A 1 396 ? 18.083 10.642 -9.523 1.00 81.38 396 ASP A CA 1
ATOM 2862 C C . ASP A 1 396 ? 19.138 11.631 -10.056 1.00 81.38 396 ASP A C 1
ATOM 2864 O O . ASP A 1 396 ? 19.107 12.072 -11.202 1.00 81.38 396 ASP A O 1
ATOM 2868 N N . ALA A 1 397 ? 20.093 11.994 -9.191 1.00 57.47 397 ALA A N 1
ATOM 2869 C CA . ALA A 1 397 ? 21.086 13.050 -9.421 1.00 57.47 397 ALA A CA 1
ATOM 2870 C C . ALA A 1 397 ? 22.068 12.801 -10.587 1.00 57.47 397 ALA A C 1
ATOM 2872 O O . ALA A 1 397 ? 22.909 13.651 -10.875 1.00 57.47 397 ALA A O 1
ATOM 2873 N N . SER A 1 398 ? 22.005 11.648 -11.248 1.00 68.19 398 SER A N 1
ATOM 2874 C CA . SER A 1 398 ? 22.798 11.357 -12.442 1.00 68.19 398 SER A CA 1
ATOM 2875 C C . SER A 1 398 ? 21.861 11.158 -13.618 1.00 68.19 398 SER A C 1
ATOM 2877 O O . SER A 1 398 ? 20.938 10.361 -13.519 1.00 68.19 398 SER A O 1
ATOM 2879 N N . GLU A 1 399 ? 22.110 11.851 -14.728 1.00 76.81 399 GLU A N 1
ATOM 2880 C CA . GLU A 1 399 ? 21.343 11.690 -15.964 1.00 76.81 399 GLU A CA 1
ATOM 2881 C C . GLU A 1 399 ? 21.258 10.211 -16.350 1.00 76.81 399 GLU A C 1
ATOM 2883 O O . GLU A 1 399 ? 22.229 9.601 -16.797 1.00 76.81 399 GLU A O 1
ATOM 2888 N N . ARG A 1 400 ? 20.100 9.610 -16.089 1.00 91.06 400 ARG A N 1
ATOM 2889 C CA . ARG A 1 400 ? 19.850 8.191 -16.301 1.00 91.06 400 ARG A CA 1
ATOM 2890 C C . ARG A 1 400 ? 18.647 8.046 -17.185 1.00 91.06 400 ARG A C 1
ATOM 2892 O O . ARG A 1 400 ? 17.584 8.581 -16.888 1.00 91.06 400 ARG A O 1
ATOM 2899 N N . TRP A 1 401 ? 18.843 7.283 -18.240 1.00 95.00 401 TRP A N 1
ATOM 2900 C CA . TRP A 1 401 ? 17.869 7.084 -19.286 1.00 95.00 401 TRP A CA 1
ATOM 2901 C C . TRP A 1 401 ? 17.580 5.607 -19.435 1.00 95.00 401 TRP A C 1
ATOM 2903 O O . TRP A 1 401 ? 18.503 4.795 -19.447 1.00 95.00 401 TRP A O 1
ATOM 2913 N N . VAL A 1 402 ? 16.311 5.256 -19.558 1.00 96.25 402 VAL A N 1
ATOM 2914 C CA . VAL A 1 402 ? 15.885 3.890 -19.846 1.00 96.25 402 VAL A CA 1
ATOM 2915 C C . VAL A 1 402 ? 14.977 3.887 -21.065 1.00 96.25 402 VAL A C 1
ATOM 2917 O O . VAL A 1 402 ? 14.178 4.801 -21.242 1.00 96.25 402 VAL A O 1
ATOM 2920 N N . GLU A 1 403 ? 15.139 2.903 -21.940 1.00 97.06 403 GLU A N 1
ATOM 2921 C CA . GLU A 1 403 ? 14.319 2.778 -23.143 1.00 97.06 403 GLU A CA 1
ATOM 2922 C C . GLU A 1 403 ? 12.875 2.441 -22.756 1.00 97.06 403 GLU A C 1
ATOM 2924 O O . GLU A 1 403 ? 12.648 1.534 -21.953 1.00 97.06 403 GLU A O 1
ATOM 2929 N N . GLN A 1 404 ? 11.895 3.155 -23.321 1.00 96.94 404 GLN A N 1
ATOM 2930 C CA . GLN A 1 404 ? 10.487 2.980 -22.942 1.00 96.94 404 GLN A CA 1
ATOM 2931 C C . GLN A 1 404 ? 9.980 1.567 -23.252 1.00 96.94 404 GLN A C 1
ATOM 2933 O O . GLN A 1 404 ? 9.228 1.009 -22.464 1.00 96.94 404 GLN A O 1
ATOM 2938 N N . ALA A 1 405 ? 10.433 0.964 -24.356 1.00 95.56 405 ALA A N 1
ATOM 2939 C CA . ALA A 1 405 ? 10.042 -0.388 -24.756 1.00 95.56 405 ALA A CA 1
ATOM 2940 C C . ALA A 1 405 ? 10.550 -1.485 -23.799 1.00 95.56 405 ALA A C 1
ATOM 2942 O O . ALA A 1 405 ? 10.029 -2.597 -23.811 1.00 95.56 405 ALA A O 1
ATOM 2943 N N . GLY A 1 406 ? 11.564 -1.186 -22.978 1.00 93.94 406 GLY A N 1
ATOM 2944 C CA . GLY A 1 406 ? 12.141 -2.129 -22.019 1.00 93.94 406 GLY A CA 1
ATOM 2945 C C . GLY A 1 406 ? 11.532 -2.053 -20.619 1.00 93.94 406 GLY A C 1
ATOM 2946 O O . GLY A 1 406 ? 11.972 -2.779 -19.730 1.00 93.94 406 GLY A O 1
ATOM 2947 N N . VAL A 1 407 ? 10.576 -1.161 -20.369 1.00 96.31 407 VAL A N 1
ATOM 2948 C CA . VAL A 1 407 ? 9.994 -0.973 -19.036 1.00 96.31 407 VAL A CA 1
ATOM 2949 C C . VAL A 1 407 ? 8.483 -0.914 -19.091 1.00 96.31 407 VAL A C 1
ATOM 2951 O O . VAL A 1 407 ? 7.874 -0.656 -20.125 1.00 96.31 407 VAL A O 1
ATOM 2954 N N . ARG A 1 408 ? 7.878 -1.120 -17.929 1.00 94.88 408 ARG A N 1
ATOM 2955 C CA . ARG A 1 408 ? 6.465 -0.858 -17.689 1.00 94.88 408 ARG A CA 1
ATOM 2956 C C . ARG A 1 408 ? 6.315 0.481 -16.977 1.00 94.88 408 ARG A C 1
ATOM 2958 O O . ARG A 1 408 ? 7.241 0.931 -16.303 1.00 94.88 408 ARG A O 1
ATOM 2965 N N . THR A 1 409 ? 5.153 1.099 -17.131 1.00 95.50 409 THR A N 1
ATOM 2966 C CA . THR A 1 409 ? 4.816 2.421 -16.584 1.00 95.50 409 THR A CA 1
ATOM 2967 C C . THR A 1 409 ? 3.605 2.337 -15.664 1.00 95.50 409 THR A C 1
ATOM 2969 O O . THR A 1 409 ? 2.696 1.550 -15.920 1.00 95.50 409 THR A O 1
ATOM 2972 N N . ALA A 1 410 ? 3.586 3.154 -14.616 1.00 94.75 410 ALA A N 1
ATOM 2973 C CA . ALA A 1 410 ? 2.413 3.398 -13.781 1.00 94.75 410 ALA A CA 1
ATOM 2974 C C . ALA A 1 410 ? 2.327 4.897 -13.451 1.00 94.75 410 ALA A C 1
ATOM 2976 O O . ALA A 1 410 ? 3.358 5.566 -13.340 1.00 94.75 410 ALA A O 1
ATOM 2977 N N . GLY A 1 411 ? 1.106 5.413 -13.300 1.00 95.06 411 GLY A N 1
ATOM 2978 C CA . GLY A 1 411 ? 0.847 6.848 -13.135 1.00 95.06 411 GLY A CA 1
ATOM 2979 C C . GLY A 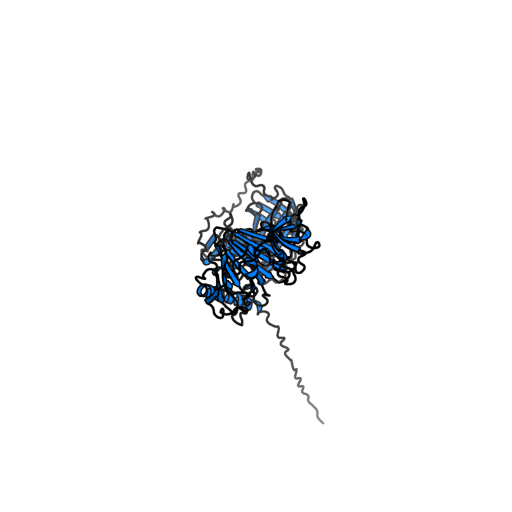1 411 ? 0.733 7.608 -14.463 1.00 95.06 411 GLY A C 1
ATOM 2980 O O . GLY A 1 411 ? 0.647 6.999 -15.528 1.00 95.06 411 GLY A O 1
ATOM 2981 N N . ALA A 1 412 ? 0.729 8.940 -14.392 1.00 94.81 412 ALA A N 1
ATOM 2982 C CA . ALA A 1 412 ? 0.486 9.849 -15.518 1.00 94.81 412 ALA A CA 1
ATOM 2983 C C . ALA A 1 412 ? 1.725 10.052 -16.411 1.00 94.81 412 ALA A C 1
ATOM 2985 O O . ALA A 1 412 ? 2.275 11.152 -16.533 1.00 94.81 412 ALA A O 1
ATOM 2986 N N . CYS A 1 413 ? 2.214 8.972 -17.017 1.00 95.88 413 CYS A N 1
ATOM 2987 C CA . CYS A 1 413 ? 3.433 8.974 -17.829 1.00 95.88 413 CYS A CA 1
ATOM 2988 C C . CYS A 1 413 ? 3.308 9.735 -19.156 1.00 95.88 413 CYS A C 1
ATOM 2990 O O . CYS A 1 413 ? 4.302 10.235 -19.678 1.00 95.88 413 CYS A O 1
ATOM 2992 N N . GLU A 1 414 ? 2.098 9.895 -19.674 1.00 94.44 414 GLU A N 1
ATOM 2993 C CA . GLU A 1 414 ? 1.776 10.706 -20.848 1.00 94.44 414 GLU A CA 1
ATOM 2994 C C . GLU A 1 414 ? 1.970 12.213 -20.625 1.00 94.44 414 GLU A C 1
ATOM 2996 O O . GLU A 1 414 ? 2.138 12.958 -21.589 1.00 94.44 414 GLU A O 1
ATOM 3001 N N . THR A 1 415 ? 1.990 12.662 -19.366 1.00 94.06 415 THR A N 1
ATOM 3002 C CA . THR A 1 415 ? 2.180 14.078 -19.000 1.00 94.06 415 THR A CA 1
ATOM 3003 C C . THR A 1 415 ? 3.637 14.445 -18.715 1.00 94.06 415 THR A C 1
ATOM 3005 O O . THR A 1 415 ? 3.955 15.611 -18.472 1.00 94.06 415 THR A O 1
ATOM 3008 N N . VAL A 1 416 ? 4.546 13.466 -18.750 1.00 96.50 416 VAL A N 1
ATOM 3009 C CA . VAL A 1 416 ? 5.969 13.681 -18.475 1.00 96.50 416 VAL A CA 1
ATOM 3010 C C . VAL A 1 416 ? 6.573 14.610 -19.528 1.00 96.50 416 VAL A C 1
ATOM 3012 O O . VAL A 1 416 ? 6.509 14.352 -20.730 1.00 96.50 416 VAL A O 1
ATOM 3015 N N . ALA A 1 417 ? 7.212 15.684 -19.062 1.00 96.88 417 ALA A N 1
ATOM 3016 C CA . ALA A 1 417 ? 7.820 16.685 -19.927 1.00 96.88 417 ALA A CA 1
ATOM 3017 C C . ALA A 1 417 ? 8.924 16.095 -20.818 1.00 96.88 417 ALA A C 1
ATOM 3019 O O . ALA A 1 417 ? 9.730 15.270 -20.381 1.00 96.88 417 ALA A O 1
ATOM 3020 N N . VAL A 1 418 ? 9.015 16.575 -22.059 1.00 96.81 418 VAL A N 1
ATOM 3021 C CA . VAL A 1 418 ? 10.156 16.268 -22.928 1.00 96.81 418 VAL A CA 1
ATOM 3022 C C . VAL A 1 418 ? 11.375 17.046 -22.435 1.00 96.81 418 VAL A C 1
ATOM 3024 O O . VAL A 1 418 ? 11.307 18.259 -22.245 1.00 96.81 418 VAL A O 1
ATOM 3027 N N . VAL A 1 419 ? 12.488 16.350 -22.215 1.00 94.88 419 VAL A N 1
ATOM 3028 C CA . VAL A 1 419 ? 13.741 16.926 -21.721 1.00 94.88 419 VAL A CA 1
ATOM 3029 C C . VAL A 1 419 ? 14.862 16.529 -22.670 1.00 94.88 419 VAL A C 1
ATOM 3031 O O . VAL A 1 419 ? 15.066 15.346 -22.928 1.00 94.88 419 VAL A O 1
ATOM 3034 N N . GLU A 1 420 ? 15.611 17.509 -23.167 1.00 92.81 420 GLU A N 1
ATOM 3035 C CA . GLU A 1 420 ? 16.814 17.247 -23.958 1.00 92.81 420 GLU A CA 1
ATOM 3036 C C . GLU A 1 420 ? 17.915 16.637 -23.066 1.00 92.81 420 GLU A C 1
ATOM 3038 O O . GLU A 1 420 ? 18.123 17.103 -21.936 1.00 92.81 420 GLU A O 1
ATOM 3043 N N . PRO A 1 421 ? 18.634 15.597 -23.525 1.00 90.69 421 PRO A N 1
ATOM 3044 C CA . PRO A 1 421 ? 19.816 15.098 -22.833 1.00 90.69 421 PRO A CA 1
ATOM 3045 C C . PRO A 1 421 ? 20.861 16.206 -22.742 1.00 90.69 421 PRO A C 1
ATOM 3047 O O . PRO A 1 421 ? 21.093 16.902 -23.732 1.00 90.69 421 PRO A O 1
ATOM 3050 N N . SER A 1 422 ? 21.538 16.362 -21.598 1.00 85.38 422 SER A N 1
ATOM 3051 C CA . SER A 1 422 ? 22.688 17.265 -21.587 1.00 85.38 422 SER A CA 1
ATOM 3052 C C . SER A 1 422 ? 23.699 16.766 -22.609 1.00 85.38 422 SER A C 1
ATOM 3054 O O . SER A 1 422 ? 23.998 15.567 -22.671 1.00 85.38 422 SER A O 1
ATOM 3056 N N . GLU A 1 423 ? 24.239 17.689 -23.404 1.00 74.31 423 GLU A N 1
ATOM 3057 C CA . GLU A 1 423 ? 25.370 17.432 -24.286 1.00 74.31 423 GLU A CA 1
ATOM 3058 C C . GLU A 1 423 ? 26.580 17.065 -23.421 1.00 74.31 423 GLU A C 1
ATOM 3060 O O . GLU A 1 423 ? 27.452 17.876 -23.100 1.00 74.31 423 GLU A O 1
ATOM 3065 N N . THR A 1 424 ? 26.639 15.811 -22.986 1.00 58.28 424 THR A N 1
ATOM 3066 C CA . THR A 1 424 ? 27.853 15.258 -22.419 1.00 58.28 424 THR A CA 1
ATOM 3067 C C . THR A 1 424 ? 28.822 15.177 -23.578 1.00 58.28 424 THR A C 1
ATOM 3069 O O . THR A 1 424 ? 28.766 14.253 -24.385 1.00 58.28 424 THR A O 1
ATOM 3072 N N . THR A 1 425 ? 29.675 16.203 -23.696 1.00 47.50 425 THR A N 1
ATOM 3073 C CA . THR A 1 425 ? 30.815 16.208 -24.616 1.00 47.50 425 THR A CA 1
ATOM 3074 C C . THR A 1 425 ? 31.428 14.812 -24.538 1.00 47.50 425 THR A C 1
ATOM 3076 O O . THR A 1 425 ? 31.907 14.463 -23.451 1.00 47.50 425 THR A O 1
ATOM 3079 N N . PRO A 1 426 ? 31.340 13.972 -25.592 1.00 51.50 426 PRO A N 1
ATOM 3080 C CA . PRO A 1 426 ? 31.753 12.584 -25.498 1.00 51.50 426 PRO A CA 1
ATOM 3081 C C . PRO A 1 426 ? 33.168 12.593 -24.960 1.00 51.50 426 PRO A C 1
ATOM 3083 O O . PRO A 1 426 ? 34.038 13.226 -25.563 1.00 51.50 426 PRO A O 1
ATOM 3086 N N . ALA A 1 427 ? 33.359 12.004 -23.772 1.00 46.62 427 ALA A N 1
ATOM 3087 C CA . ALA A 1 427 ? 34.640 12.011 -23.088 1.00 46.62 427 ALA A CA 1
ATOM 3088 C C . ALA A 1 427 ? 35.659 11.497 -24.096 1.00 46.62 427 ALA A C 1
ATOM 3090 O O . ALA A 1 427 ? 35.619 10.323 -24.469 1.00 46.62 427 ALA A O 1
ATOM 3091 N N . LYS A 1 428 ? 36.461 12.425 -24.633 1.00 39.84 428 LYS A N 1
ATOM 3092 C CA . LYS A 1 428 ? 37.295 12.199 -25.808 1.00 39.84 428 LYS A CA 1
ATOM 3093 C C . LYS A 1 428 ? 38.088 10.941 -25.510 1.00 39.84 428 LYS A C 1
ATOM 3095 O O . LYS A 1 428 ? 38.843 10.934 -24.537 1.00 39.84 428 LYS A O 1
ATOM 3100 N N . ALA A 1 429 ? 37.831 9.868 -26.262 1.00 44.41 429 ALA A N 1
ATOM 3101 C CA . ALA A 1 429 ? 38.518 8.605 -26.063 1.00 44.41 429 ALA A CA 1
ATOM 3102 C C . ALA A 1 429 ? 40.012 8.930 -26.063 1.00 44.41 429 ALA A C 1
ATOM 3104 O O . ALA A 1 429 ? 40.538 9.421 -27.061 1.00 44.41 429 ALA A O 1
ATOM 3105 N N . SER A 1 430 ? 40.650 8.781 -24.902 1.00 40.28 430 SER A N 1
ATOM 3106 C CA . SER A 1 430 ? 42.070 9.048 -24.725 1.00 40.28 430 SER A CA 1
ATOM 3107 C C . SER A 1 430 ? 42.818 8.036 -25.586 1.00 40.28 430 SER A C 1
ATOM 3109 O O . SER A 1 430 ? 43.062 6.901 -25.180 1.00 40.28 430 SER A O 1
ATOM 3111 N N . SER A 1 431 ? 43.078 8.411 -26.837 1.00 40.47 431 SER A N 1
ATOM 3112 C CA . SER A 1 431 ? 43.914 7.653 -27.751 1.00 40.47 431 SER A CA 1
ATOM 3113 C C . SER A 1 431 ? 45.313 7.627 -27.154 1.00 40.47 431 SER A C 1
ATOM 3115 O O . SER A 1 431 ? 45.891 8.686 -26.907 1.00 40.47 431 SER A O 1
ATOM 3117 N N . GLY A 1 432 ? 45.810 6.421 -26.884 1.00 46.16 432 GLY A N 1
ATOM 3118 C CA . GLY A 1 432 ? 47.039 6.158 -26.147 1.00 46.16 432 GLY A CA 1
ATOM 3119 C C . GLY A 1 432 ? 48.202 7.065 -26.537 1.00 46.16 432 GLY A C 1
ATOM 3120 O O . GLY A 1 432 ? 48.813 6.904 -27.589 1.00 46.16 432 GLY A O 1
ATOM 3121 N N . GLY A 1 433 ? 48.530 7.989 -25.637 1.00 35.50 433 GLY A N 1
ATOM 3122 C CA . GLY A 1 433 ? 49.833 8.629 -25.585 1.00 35.50 433 GLY A CA 1
ATOM 3123 C C . GLY A 1 433 ? 50.774 7.742 -24.783 1.00 35.50 433 GLY A C 1
ATOM 3124 O O . GLY A 1 433 ? 50.692 7.688 -23.557 1.00 35.50 433 GLY A O 1
ATOM 3125 N N . THR A 1 434 ? 51.658 7.031 -25.474 1.00 44.88 434 THR A N 1
ATOM 3126 C CA . THR A 1 434 ? 52.762 6.264 -24.891 1.00 44.88 434 THR A CA 1
ATOM 3127 C C . THR A 1 434 ? 53.800 7.243 -24.329 1.00 44.88 434 THR A C 1
ATOM 3129 O O . THR A 1 434 ? 54.803 7.541 -24.967 1.00 44.88 434 THR A O 1
ATOM 3132 N N . GLY A 1 435 ? 53.531 7.816 -23.156 1.00 40.28 435 GLY A N 1
ATOM 3133 C CA . GLY A 1 435 ? 54.424 8.744 -22.463 1.00 40.28 435 GLY A CA 1
ATOM 3134 C C . GLY A 1 435 ? 54.751 8.224 -21.071 1.00 40.28 435 GLY A C 1
ATOM 3135 O O . GLY A 1 435 ? 53.931 8.322 -20.163 1.00 40.28 435 GLY A O 1
ATOM 3136 N N . GLY A 1 436 ? 55.940 7.644 -20.910 1.00 45.62 436 GLY A N 1
ATOM 3137 C CA . GLY A 1 436 ? 56.450 7.189 -19.620 1.00 45.62 436 GLY A CA 1
ATOM 3138 C C . GLY A 1 436 ? 56.634 8.361 -18.659 1.00 45.62 436 GLY A C 1
ATOM 3139 O O . GLY A 1 436 ? 57.496 9.209 -18.860 1.00 45.62 436 GLY A O 1
ATOM 3140 N N . GLY A 1 437 ? 55.828 8.388 -17.603 1.00 38.31 437 GLY A N 1
ATOM 3141 C CA . GLY A 1 437 ? 55.925 9.364 -16.527 1.00 38.31 437 GLY A CA 1
ATOM 3142 C C . GLY A 1 437 ? 55.267 8.812 -15.273 1.00 38.31 437 GLY A C 1
ATOM 3143 O O . GLY A 1 437 ? 54.061 8.941 -15.088 1.00 38.31 437 GLY A O 1
ATOM 3144 N N . SER A 1 438 ? 56.069 8.169 -14.424 1.00 44.66 438 SER A N 1
ATOM 3145 C CA . SER A 1 438 ? 55.690 7.758 -13.072 1.00 44.66 438 SER A CA 1
ATOM 3146 C C . SER A 1 438 ? 55.344 8.998 -12.245 1.00 44.66 438 SER A C 1
ATOM 3148 O O . SER A 1 438 ? 56.220 9.604 -11.633 1.00 44.66 438 SER A O 1
ATOM 3150 N N . SER A 1 439 ? 54.070 9.380 -12.235 1.00 38.56 439 SER A N 1
ATOM 3151 C CA . SER A 1 439 ? 53.519 10.347 -11.291 1.00 38.56 439 SER A CA 1
ATOM 3152 C C . SER A 1 439 ? 52.473 9.641 -10.435 1.00 38.56 439 SER A C 1
ATOM 3154 O O . SER A 1 439 ? 51.554 8.986 -10.924 1.00 38.56 439 SER A O 1
ATOM 3156 N N . SER A 1 440 ? 52.712 9.704 -9.130 1.00 40.69 440 SER A N 1
ATOM 3157 C CA . SER A 1 440 ? 51.877 9.179 -8.058 1.00 40.69 440 SER A CA 1
ATOM 3158 C C . SER A 1 440 ? 50.422 9.611 -8.215 1.00 40.69 440 SER A C 1
ATOM 3160 O O . SER A 1 440 ? 50.147 10.786 -8.457 1.00 40.69 440 SER A O 1
ATOM 3162 N N . ALA A 1 441 ? 49.512 8.656 -8.023 1.00 37.44 441 ALA A N 1
ATOM 3163 C CA . ALA A 1 441 ? 48.071 8.846 -7.994 1.00 37.44 441 ALA A CA 1
ATOM 3164 C C . ALA A 1 441 ? 47.675 9.975 -7.024 1.00 37.44 441 ALA A C 1
ATOM 3166 O O . ALA A 1 441 ? 47.605 9.782 -5.811 1.00 37.44 441 ALA A O 1
ATOM 3167 N N . GLY A 1 442 ? 47.417 11.162 -7.574 1.00 35.97 442 GLY A N 1
ATOM 3168 C CA . GLY A 1 442 ? 46.701 12.225 -6.887 1.00 35.97 442 GLY A CA 1
ATOM 3169 C C . GLY A 1 442 ? 45.247 11.799 -6.748 1.00 35.97 442 GLY A C 1
ATOM 3170 O O . GLY A 1 442 ? 44.511 11.766 -7.733 1.00 35.97 442 GLY A O 1
ATOM 3171 N N . GLY A 1 443 ? 44.863 11.405 -5.535 1.00 34.56 443 GLY A N 1
ATOM 3172 C CA . GLY A 1 443 ? 43.478 11.115 -5.194 1.00 34.56 443 GLY A CA 1
ATOM 3173 C C . GLY A 1 443 ? 42.603 12.342 -5.430 1.00 34.56 443 GLY A C 1
ATOM 3174 O O . GLY A 1 443 ? 43.005 13.464 -5.129 1.00 34.56 443 GLY A O 1
ATOM 3175 N N . VAL A 1 444 ? 41.400 12.118 -5.959 1.00 39.56 444 VAL A N 1
ATOM 3176 C CA . VAL A 1 444 ? 40.318 13.106 -5.915 1.00 39.56 444 VAL A CA 1
ATOM 3177 C C . VAL A 1 444 ? 40.070 13.422 -4.432 1.00 39.56 444 VAL A C 1
ATOM 3179 O O . VAL A 1 444 ? 39.672 12.513 -3.698 1.00 39.56 444 VAL A O 1
ATOM 3182 N N . PRO A 1 445 ? 40.334 14.646 -3.947 1.00 34.84 445 PRO A N 1
ATOM 3183 C CA . PRO A 1 445 ? 40.139 14.965 -2.539 1.00 34.84 445 PRO A CA 1
ATOM 3184 C C . PRO A 1 445 ? 38.633 15.027 -2.248 1.00 34.84 445 PRO A C 1
ATOM 3186 O O . PRO A 1 445 ? 37.950 15.901 -2.775 1.00 34.84 445 PRO A O 1
ATOM 3189 N N . GLY A 1 446 ? 38.115 14.098 -1.432 1.00 40.22 446 GLY A N 1
ATOM 3190 C CA . GLY A 1 446 ? 36.791 14.227 -0.799 1.00 40.22 446 GLY A CA 1
ATOM 3191 C C . GLY A 1 446 ? 35.797 13.059 -0.907 1.00 40.22 446 GLY A C 1
ATOM 3192 O O . GLY A 1 446 ? 34.763 13.133 -0.257 1.00 40.22 446 GLY A O 1
ATOM 3193 N N . GLY A 1 447 ? 36.067 11.984 -1.659 1.00 42.47 447 GLY A N 1
ATOM 3194 C CA . GLY A 1 447 ? 35.136 10.844 -1.788 1.00 42.47 447 GLY A CA 1
ATOM 3195 C C . GLY A 1 447 ? 35.705 9.556 -1.196 1.00 42.47 447 GLY A C 1
ATOM 3196 O O . GLY A 1 447 ? 36.625 8.976 -1.776 1.00 42.47 447 GLY A O 1
ATOM 3197 N N . GLY A 1 448 ? 35.192 9.127 -0.041 1.00 58.47 448 GLY A N 1
ATOM 3198 C CA . GLY A 1 448 ? 35.550 7.880 0.645 1.00 58.47 448 GLY A CA 1
ATOM 3199 C C . GLY A 1 448 ? 35.027 6.633 -0.074 1.00 58.47 448 GLY A C 1
ATOM 3200 O O . GLY A 1 448 ? 34.247 5.871 0.491 1.00 58.47 448 GLY A O 1
ATOM 3201 N N . GLY A 1 449 ? 35.444 6.432 -1.323 1.00 78.69 449 GLY A N 1
ATOM 3202 C CA . GLY A 1 449 ? 35.060 5.274 -2.118 1.00 78.69 449 GLY A CA 1
ATOM 3203 C C . GLY A 1 449 ? 35.574 3.962 -1.515 1.00 78.69 449 GLY A C 1
ATOM 3204 O O . GLY A 1 449 ? 36.680 3.884 -0.991 1.00 78.69 449 GLY A O 1
ATOM 3205 N N . PHE A 1 450 ? 34.774 2.909 -1.632 1.00 91.69 450 PHE A N 1
ATOM 3206 C CA . PHE A 1 450 ? 35.080 1.531 -1.256 1.00 91.69 450 PHE A CA 1
ATOM 3207 C C . PHE A 1 450 ? 35.999 0.805 -2.247 1.00 91.69 450 PHE A C 1
ATOM 3209 O O . PHE A 1 450 ? 36.461 -0.298 -1.961 1.00 91.69 450 PHE A O 1
ATOM 3216 N N . ALA A 1 451 ? 36.255 1.390 -3.420 1.00 92.31 451 ALA A N 1
ATOM 3217 C CA . ALA A 1 451 ? 37.176 0.808 -4.386 1.00 92.31 451 ALA A CA 1
ATOM 3218 C C . ALA A 1 451 ? 38.600 0.719 -3.796 1.00 92.31 451 ALA A C 1
ATOM 3220 O O . ALA A 1 451 ? 39.083 1.691 -3.210 1.00 92.31 451 ALA A O 1
ATOM 3221 N N . PRO A 1 452 ? 39.305 -0.414 -3.957 1.00 92.00 452 PRO A N 1
ATOM 3222 C CA . PRO A 1 452 ? 40.603 -0.619 -3.336 1.00 92.00 452 PRO A CA 1
ATOM 3223 C C . PRO A 1 452 ? 41.648 0.336 -3.924 1.00 92.00 452 PRO A C 1
ATOM 3225 O O . PRO A 1 452 ? 41.740 0.507 -5.139 1.00 92.00 452 PRO A O 1
ATOM 3228 N N . ALA A 1 453 ? 42.468 0.934 -3.056 1.00 92.88 453 ALA A N 1
ATOM 3229 C CA . ALA A 1 453 ? 43.551 1.844 -3.449 1.00 92.88 453 ALA A CA 1
ATOM 3230 C C . ALA A 1 453 ?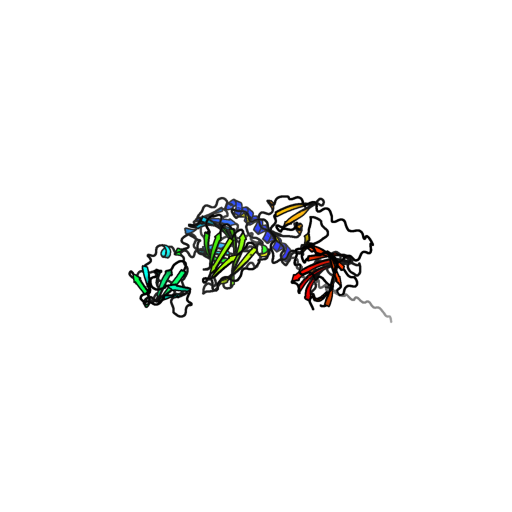 44.824 1.116 -3.927 1.00 92.88 453 ALA A C 1
ATOM 3232 O O . ALA A 1 453 ? 45.720 1.728 -4.506 1.00 92.88 453 ALA A O 1
ATOM 3233 N N . SER A 1 454 ? 44.900 -0.198 -3.717 1.00 93.88 454 SER A N 1
ATOM 3234 C CA . SER A 1 454 ? 45.986 -1.071 -4.162 1.00 93.88 454 SER A CA 1
ATOM 3235 C C . SER A 1 454 ? 45.428 -2.352 -4.787 1.00 93.88 454 SER A C 1
ATOM 3237 O O . SER A 1 454 ? 44.220 -2.601 -4.779 1.00 93.88 454 SER A O 1
ATOM 3239 N N . ARG A 1 455 ? 46.305 -3.177 -5.370 1.00 96.38 455 ARG A N 1
ATOM 3240 C CA . ARG A 1 455 ? 45.902 -4.484 -5.895 1.00 96.38 455 ARG A CA 1
ATOM 3241 C C . ARG A 1 455 ? 45.409 -5.381 -4.759 1.00 96.38 455 ARG A C 1
ATOM 3243 O O . ARG A 1 455 ? 46.114 -5.572 -3.774 1.00 96.38 455 ARG A O 1
ATOM 3250 N N . THR A 1 456 ? 44.236 -5.974 -4.943 1.00 96.44 456 THR A N 1
ATOM 3251 C CA . THR A 1 456 ? 43.563 -6.837 -3.962 1.00 96.44 456 THR A CA 1
ATOM 3252 C C . THR A 1 456 ? 43.099 -8.139 -4.613 1.00 96.44 456 THR A C 1
ATOM 3254 O O . THR A 1 456 ? 42.901 -8.193 -5.831 1.00 96.44 456 THR A O 1
ATOM 3257 N N . ILE A 1 457 ? 42.967 -9.196 -3.807 1.00 97.06 457 ILE A N 1
ATOM 3258 C CA . ILE A 1 457 ? 42.446 -10.504 -4.222 1.00 97.06 457 ILE A CA 1
ATOM 3259 C C . ILE A 1 457 ? 41.132 -10.756 -3.488 1.00 97.06 457 ILE A C 1
ATOM 3261 O O . ILE A 1 457 ? 41.048 -10.568 -2.276 1.00 97.06 457 ILE A O 1
ATOM 3265 N N . TRP A 1 458 ? 40.125 -11.193 -4.231 1.00 97.31 458 TRP A N 1
ATOM 3266 C CA . TRP A 1 458 ? 38.763 -11.374 -3.748 1.00 97.31 458 TRP A CA 1
ATOM 3267 C C . TRP A 1 458 ? 38.301 -12.792 -4.032 1.00 97.31 458 TRP A C 1
ATOM 3269 O O . TRP A 1 458 ? 38.635 -13.333 -5.085 1.00 97.31 458 TRP A O 1
ATOM 3279 N N . ASN A 1 459 ? 37.530 -13.381 -3.122 1.00 96.88 459 ASN A N 1
ATOM 32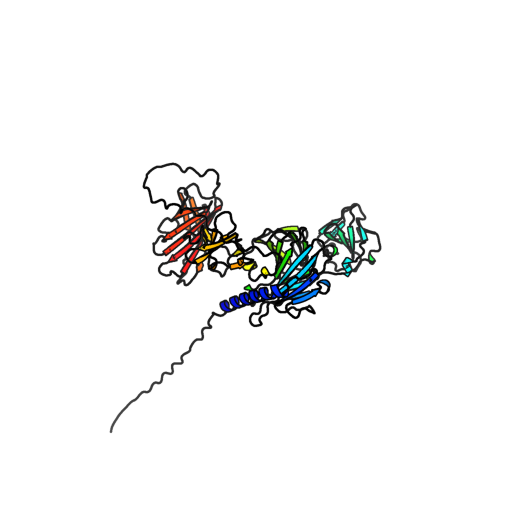80 C CA . ASN A 1 459 ? 36.778 -14.592 -3.420 1.00 96.88 459 ASN A CA 1
ATOM 3281 C C . ASN A 1 459 ? 35.442 -14.192 -4.048 1.00 96.88 459 ASN A C 1
ATOM 3283 O O . ASN A 1 459 ? 34.658 -13.507 -3.396 1.00 96.88 459 ASN A O 1
ATOM 3287 N N . ALA A 1 460 ? 35.207 -14.572 -5.304 1.00 96.94 460 ALA A N 1
ATOM 3288 C CA . ALA A 1 460 ? 33.978 -14.267 -6.023 1.00 96.94 460 ALA A CA 1
ATOM 3289 C C . ALA A 1 460 ? 33.106 -15.521 -6.144 1.00 96.94 460 ALA A C 1
ATOM 3291 O O . ALA A 1 460 ? 33.448 -16.456 -6.872 1.00 96.94 460 ALA A O 1
ATOM 3292 N N . GLU A 1 461 ? 31.972 -15.510 -5.450 1.00 96.19 461 GLU A N 1
ATOM 3293 C CA . GLU A 1 461 ? 30.890 -16.479 -5.628 1.00 96.19 461 GLU A CA 1
ATOM 3294 C C . GLU A 1 461 ? 30.060 -16.086 -6.851 1.00 96.19 461 GLU A C 1
ATOM 3296 O O . GLU A 1 461 ? 29.836 -14.898 -7.079 1.00 96.19 461 GLU A O 1
ATOM 3301 N N . ILE A 1 462 ? 29.606 -17.055 -7.645 1.00 95.56 462 ILE A N 1
ATOM 3302 C CA . ILE A 1 462 ? 28.941 -16.798 -8.931 1.00 95.56 462 ILE A CA 1
ATOM 3303 C C . ILE A 1 462 ? 27.554 -17.427 -8.941 1.00 95.56 462 ILE A C 1
ATOM 3305 O O . ILE A 1 462 ? 27.384 -18.577 -8.543 1.00 95.56 462 ILE A O 1
ATOM 3309 N N . SER A 1 463 ? 26.560 -16.671 -9.405 1.00 91.56 463 SER A N 1
ATOM 3310 C CA . SER A 1 463 ? 25.206 -17.173 -9.616 1.00 91.56 463 SER A CA 1
ATOM 3311 C C . SER A 1 463 ? 25.151 -18.182 -10.765 1.00 91.56 463 SER A C 1
ATOM 3313 O O . SER A 1 463 ? 25.958 -18.137 -11.698 1.00 91.56 463 SER A O 1
ATOM 3315 N N . SER A 1 464 ? 24.124 -19.032 -10.769 1.00 92.50 464 SER A N 1
ATOM 3316 C CA . SER A 1 464 ? 23.754 -19.773 -11.978 1.00 92.50 464 SER A CA 1
ATOM 3317 C C . SER A 1 464 ? 23.531 -18.824 -13.160 1.00 92.50 464 SER A C 1
ATOM 3319 O O . SER A 1 464 ? 23.143 -17.663 -12.972 1.00 92.50 464 SER A O 1
ATOM 3321 N N . ASP A 1 465 ? 23.786 -19.330 -14.367 1.00 94.31 465 ASP A N 1
ATOM 3322 C CA . ASP A 1 465 ? 23.536 -18.604 -15.610 1.00 94.31 465 ASP A CA 1
ATOM 3323 C C . ASP A 1 465 ? 22.065 -18.209 -15.722 1.00 94.31 465 ASP A C 1
ATOM 3325 O O . ASP A 1 465 ? 21.168 -19.048 -15.614 1.00 94.31 465 ASP A O 1
ATOM 3329 N N . GLN A 1 466 ? 21.835 -16.921 -15.933 1.00 89.62 466 GLN A N 1
ATOM 3330 C CA . GLN A 1 466 ? 20.532 -16.371 -16.262 1.00 89.62 466 GLN A CA 1
ATOM 3331 C C . GLN A 1 466 ? 20.510 -16.120 -17.769 1.00 89.62 466 GLN A C 1
ATOM 3333 O O . GLN A 1 466 ? 20.977 -15.084 -18.249 1.00 89.62 466 GLN A O 1
ATOM 3338 N N . MET A 1 467 ? 19.988 -17.100 -18.503 1.00 91.88 467 MET A N 1
ATOM 3339 C CA . MET A 1 467 ? 19.844 -17.040 -19.954 1.00 91.88 467 MET A CA 1
ATOM 3340 C C . MET A 1 467 ? 18.612 -16.221 -20.346 1.00 91.88 467 MET A C 1
ATOM 3342 O O . MET A 1 467 ? 17.532 -16.412 -19.790 1.00 91.88 467 MET A O 1
ATOM 3346 N N . SER A 1 468 ? 18.759 -15.348 -21.338 1.00 84.19 468 SER A N 1
ATOM 3347 C CA . SER A 1 468 ? 17.645 -14.650 -21.987 1.00 84.19 468 SER A CA 1
ATOM 3348 C C . SER A 1 468 ? 17.741 -14.804 -23.503 1.00 84.19 468 SER A C 1
ATOM 3350 O O . SER A 1 468 ? 18.826 -14.679 -24.075 1.00 84.19 468 SER A O 1
ATOM 3352 N N . GLY A 1 469 ? 16.603 -15.068 -24.148 1.00 88.06 469 GLY A N 1
ATOM 3353 C CA . GLY A 1 469 ? 16.511 -15.345 -25.581 1.00 88.06 469 GLY A CA 1
ATOM 3354 C C . GLY A 1 469 ? 16.674 -16.828 -25.936 1.00 88.06 469 GLY A C 1
ATOM 3355 O O . GLY A 1 469 ? 16.337 -17.709 -25.146 1.00 88.06 469 GLY A O 1
ATOM 3356 N N . THR A 1 470 ? 17.144 -17.112 -27.154 1.00 88.38 470 THR A N 1
ATOM 3357 C CA . THR A 1 470 ? 17.237 -18.487 -27.692 1.00 88.38 470 THR A CA 1
ATOM 3358 C C . THR A 1 470 ? 18.645 -19.034 -27.493 1.00 88.38 470 THR A C 1
ATOM 3360 O O . THR A 1 470 ? 19.515 -18.824 -28.333 1.00 88.38 470 THR A O 1
ATOM 3363 N N . CYS A 1 471 ? 18.864 -19.707 -26.366 1.00 92.56 471 CYS A N 1
ATOM 3364 C CA . CYS A 1 471 ? 20.177 -20.184 -25.934 1.00 92.56 471 CYS A CA 1
ATOM 3365 C C . CYS A 1 471 ? 20.331 -21.694 -26.133 1.00 92.56 471 CYS A C 1
ATOM 3367 O O . CYS A 1 471 ? 19.409 -22.450 -25.821 1.00 92.56 471 CYS A O 1
ATOM 3369 N N . SER A 1 472 ? 21.488 -22.149 -26.626 1.00 93.12 472 SER A N 1
ATOM 3370 C CA . SER A 1 472 ? 21.723 -23.587 -26.840 1.00 93.12 472 SER A CA 1
ATOM 3371 C C . SER A 1 472 ? 22.093 -24.348 -25.563 1.00 93.12 472 SER A C 1
ATOM 3373 O O . SER A 1 472 ? 21.736 -25.520 -25.424 1.00 93.12 472 SER A O 1
ATOM 3375 N N . ALA A 1 473 ? 22.793 -23.702 -24.626 1.00 93.88 473 ALA A N 1
ATOM 3376 C CA . ALA A 1 473 ? 23.214 -24.294 -23.359 1.00 93.88 473 ALA A CA 1
ATOM 3377 C C . ALA A 1 473 ? 23.593 -23.224 -22.326 1.00 93.88 473 ALA A C 1
ATOM 3379 O O . ALA A 1 473 ? 24.077 -22.159 -22.687 1.00 93.88 473 ALA A O 1
ATOM 3380 N N . ALA A 1 474 ? 23.442 -23.539 -21.037 1.00 93.31 474 ALA A N 1
ATOM 3381 C CA . ALA A 1 474 ? 23.886 -22.668 -19.950 1.00 93.31 474 ALA A CA 1
ATOM 3382 C C . ALA A 1 474 ? 25.417 -22.667 -19.797 1.00 93.31 474 ALA A C 1
ATOM 3384 O O . ALA A 1 474 ? 26.068 -23.713 -19.905 1.00 93.31 474 ALA A O 1
ATOM 3385 N N . LEU A 1 475 ? 25.987 -21.510 -19.461 1.00 92.75 475 LEU A N 1
ATOM 3386 C CA . LEU A 1 475 ? 27.391 -21.377 -19.083 1.00 92.75 475 LEU A CA 1
ATOM 3387 C C . LEU A 1 475 ? 27.584 -21.717 -17.605 1.00 92.75 475 LEU A C 1
ATOM 3389 O O . LEU A 1 475 ? 26.924 -21.174 -16.725 1.00 92.75 475 LEU A O 1
ATOM 3393 N N . ASN A 1 476 ? 28.549 -22.580 -17.304 1.00 89.50 476 ASN A N 1
ATOM 3394 C CA . ASN A 1 476 ? 28.899 -22.899 -15.924 1.00 89.50 476 ASN A CA 1
ATOM 3395 C C . ASN A 1 476 ? 30.215 -22.224 -15.552 1.00 89.50 476 ASN A C 1
ATOM 3397 O O . ASN A 1 476 ? 31.280 -22.621 -16.026 1.00 89.50 476 ASN A O 1
ATOM 3401 N N . TYR A 1 477 ? 30.138 -21.231 -14.669 1.00 90.50 477 TYR A N 1
ATOM 3402 C CA . TYR A 1 477 ? 31.303 -20.660 -14.006 1.00 90.50 477 TYR A CA 1
ATOM 3403 C C . TYR A 1 477 ? 31.395 -21.183 -12.576 1.00 90.50 477 TYR A C 1
ATOM 3405 O O . TYR A 1 477 ? 30.401 -21.251 -11.857 1.00 90.50 477 TYR A O 1
ATOM 3413 N N . CYS A 1 478 ? 32.609 -21.518 -12.151 1.00 92.19 478 CYS A N 1
ATOM 3414 C CA . CYS A 1 478 ? 32.883 -21.838 -10.757 1.00 92.19 478 CYS A CA 1
ATOM 3415 C C . CYS A 1 478 ? 33.257 -20.567 -9.990 1.00 92.19 478 CYS A C 1
ATOM 3417 O O . CYS A 1 478 ? 33.854 -19.641 -10.555 1.00 92.19 478 CYS A O 1
ATOM 3419 N N . ALA A 1 479 ? 32.984 -20.569 -8.683 1.00 93.81 479 ALA A N 1
ATOM 3420 C CA . ALA A 1 479 ? 33.559 -19.590 -7.769 1.00 93.81 479 ALA A CA 1
ATOM 3421 C C . ALA A 1 479 ? 35.085 -19.535 -7.947 1.00 93.81 479 ALA A C 1
ATOM 3423 O O . ALA A 1 479 ? 35.744 -20.567 -8.135 1.00 93.81 479 ALA A O 1
ATOM 3424 N N . HIS A 1 480 ? 35.651 -18.331 -7.947 1.00 96.19 480 HIS A N 1
ATOM 3425 C CA . HIS A 1 480 ? 37.071 -18.148 -8.223 1.00 96.19 480 HIS A CA 1
ATOM 3426 C C . HIS A 1 480 ? 37.654 -16.895 -7.582 1.00 96.19 480 HIS A C 1
ATOM 3428 O O . HIS A 1 480 ? 36.950 -15.977 -7.165 1.00 96.19 480 HIS A O 1
ATOM 3434 N N . LEU A 1 481 ? 38.986 -16.861 -7.524 1.00 97.12 481 LEU A N 1
ATOM 3435 C CA . LEU A 1 481 ? 39.710 -15.688 -7.066 1.00 97.12 481 LEU A CA 1
ATOM 3436 C C . LEU A 1 481 ? 39.800 -14.646 -8.177 1.00 97.12 481 LEU A C 1
ATOM 3438 O O . LEU A 1 481 ? 40.186 -14.963 -9.302 1.00 97.12 481 LEU A O 1
ATOM 3442 N N . VAL A 1 482 ? 39.523 -13.396 -7.828 1.00 97.44 482 VAL A N 1
ATOM 3443 C CA . VAL A 1 482 ? 39.618 -12.253 -8.737 1.00 97.44 482 VAL A CA 1
ATOM 3444 C C . VAL A 1 482 ? 40.671 -11.284 -8.224 1.00 97.44 482 VAL A C 1
ATOM 3446 O O . VAL A 1 482 ? 40.683 -10.924 -7.048 1.00 97.44 482 VAL A O 1
ATOM 3449 N N . ALA A 1 483 ? 41.548 -10.835 -9.118 1.00 97.44 483 ALA A N 1
ATOM 3450 C CA . ALA A 1 483 ? 42.451 -9.723 -8.865 1.00 97.44 483 ALA A CA 1
ATOM 3451 C C . ALA A 1 483 ? 41.821 -8.412 -9.353 1.00 97.44 483 ALA A C 1
ATOM 3453 O O . ALA A 1 483 ? 41.551 -8.264 -10.547 1.00 97.44 483 ALA A O 1
ATOM 3454 N N . LEU A 1 484 ? 41.663 -7.450 -8.441 1.00 97.38 484 LEU A N 1
ATOM 3455 C CA . LEU A 1 484 ? 41.272 -6.078 -8.759 1.00 97.38 484 LEU A CA 1
ATOM 3456 C C . LEU A 1 484 ? 42.474 -5.164 -8.555 1.00 97.38 484 LEU A C 1
ATOM 3458 O O . LEU A 1 484 ? 43.016 -5.102 -7.450 1.00 97.38 484 LEU A O 1
ATOM 3462 N N . SER A 1 485 ? 42.908 -4.467 -9.608 1.00 96.88 485 SER A N 1
ATOM 3463 C CA . SER A 1 485 ? 44.000 -3.485 -9.494 1.00 96.88 485 SER A CA 1
ATOM 3464 C C . SER A 1 485 ? 43.528 -2.108 -9.959 1.00 96.88 485 SER A C 1
ATOM 3466 O O . SER A 1 485 ? 43.135 -1.983 -11.124 1.00 96.88 485 SER A O 1
ATOM 3468 N N . PRO A 1 486 ? 43.552 -1.077 -9.097 1.00 95.50 486 PRO A N 1
ATOM 3469 C CA . PRO A 1 486 ? 43.173 0.276 -9.488 1.00 95.50 486 PRO A CA 1
ATOM 3470 C C . PRO A 1 486 ? 44.154 0.841 -10.521 1.00 95.50 486 PRO A C 1
ATOM 3472 O O . PRO A 1 486 ? 45.358 0.591 -10.465 1.00 95.50 486 PRO A O 1
ATOM 3475 N N . GLN A 1 487 ? 43.634 1.622 -11.464 1.00 93.75 487 GLN A N 1
ATOM 3476 C CA . GLN A 1 487 ? 44.395 2.277 -12.525 1.00 93.75 487 GLN A CA 1
ATOM 3477 C C . GLN A 1 487 ? 43.804 3.672 -12.782 1.00 93.75 487 GLN A C 1
ATOM 3479 O O . GLN A 1 487 ? 42.996 3.871 -13.688 1.00 93.75 487 GLN A O 1
ATOM 3484 N N . GLY A 1 488 ? 44.172 4.650 -11.950 1.00 91.19 488 GLY A N 1
ATOM 3485 C CA . GLY A 1 488 ? 43.594 5.998 -12.003 1.00 91.19 488 GLY A CA 1
ATOM 3486 C C . GLY A 1 488 ? 42.079 5.969 -11.774 1.00 91.19 488 GLY A C 1
ATOM 3487 O O . GLY A 1 488 ? 41.616 5.497 -10.740 1.00 91.19 488 GLY A O 1
ATOM 3488 N N . ASN A 1 489 ? 41.301 6.421 -12.762 1.00 88.06 489 ASN A N 1
ATOM 3489 C CA . ASN A 1 489 ? 39.830 6.381 -12.739 1.00 88.06 489 ASN A CA 1
ATOM 3490 C C . ASN A 1 489 ? 39.243 5.056 -13.266 1.00 88.06 489 ASN A C 1
ATOM 3492 O O . ASN A 1 489 ? 38.095 5.014 -13.704 1.00 88.06 489 ASN A O 1
ATOM 3496 N N . ALA A 1 490 ? 40.013 3.973 -13.257 1.00 94.44 490 ALA A N 1
ATOM 3497 C CA . ALA A 1 490 ? 39.582 2.650 -13.690 1.00 94.44 490 ALA A CA 1
ATOM 3498 C C . ALA A 1 490 ? 40.002 1.574 -12.681 1.00 94.44 490 ALA A C 1
ATOM 3500 O O . ALA A 1 490 ? 40.843 1.806 -11.812 1.00 94.44 490 ALA A O 1
ATOM 3501 N N . VAL A 1 491 ? 39.424 0.385 -12.815 1.00 96.94 491 VAL A N 1
ATOM 3502 C CA . VAL A 1 491 ? 39.861 -0.834 -12.130 1.00 96.94 491 VAL A CA 1
ATOM 3503 C C . VAL A 1 491 ? 40.081 -1.907 -13.180 1.00 96.94 491 VAL A C 1
ATOM 3505 O O . VAL A 1 491 ? 39.242 -2.132 -14.048 1.00 96.94 491 VAL A O 1
ATOM 3508 N N . THR A 1 492 ? 41.221 -2.580 -13.102 1.00 97.69 492 THR A N 1
ATOM 3509 C CA . THR A 1 492 ? 41.473 -3.782 -13.894 1.00 97.69 492 THR A CA 1
ATOM 3510 C C . THR A 1 492 ? 40.886 -4.998 -13.188 1.00 97.69 492 THR A C 1
ATOM 3512 O O . THR A 1 492 ? 41.114 -5.189 -11.994 1.00 97.69 492 THR A O 1
ATOM 3515 N N . TRP A 1 493 ? 40.138 -5.805 -13.933 1.00 97.44 493 TRP A N 1
ATOM 3516 C CA . TRP A 1 493 ? 39.563 -7.081 -13.526 1.00 97.44 493 TRP A CA 1
ATOM 3517 C C . TRP A 1 493 ? 40.345 -8.227 -14.161 1.00 97.44 493 TRP A C 1
ATOM 3519 O O . TRP A 1 493 ? 40.462 -8.300 -15.389 1.00 97.44 493 TRP A O 1
ATOM 3529 N N . LYS A 1 494 ? 40.848 -9.142 -13.331 1.00 97.25 494 LYS A N 1
ATOM 3530 C CA . LYS A 1 494 ? 41.452 -10.404 -13.770 1.00 97.25 494 LYS A CA 1
ATOM 3531 C C . LYS A 1 494 ? 40.887 -11.569 -12.954 1.00 97.25 494 LYS A C 1
ATOM 3533 O O . LYS A 1 494 ? 41.347 -11.797 -11.835 1.00 97.25 494 LYS A O 1
ATOM 3538 N N . GLY A 1 495 ? 39.911 -12.281 -13.516 1.00 94.19 495 GLY A N 1
ATOM 3539 C CA . GLY A 1 495 ? 39.387 -13.546 -13.000 1.00 94.19 495 GLY A CA 1
ATOM 3540 C C . GLY A 1 495 ? 39.958 -14.739 -13.773 1.00 94.19 495 GLY A C 1
ATOM 3541 O O . GLY A 1 495 ? 41.150 -14.768 -14.103 1.00 94.19 495 GLY A O 1
ATOM 3542 N N . GLN A 1 496 ? 39.106 -15.723 -14.075 1.00 92.00 496 GLN A N 1
ATOM 3543 C CA . GLN A 1 496 ? 39.463 -16.903 -14.882 1.00 92.00 496 GLN A CA 1
ATOM 3544 C C . GLN A 1 496 ? 39.593 -16.617 -16.388 1.00 92.00 496 GLN A C 1
ATOM 3546 O O . GLN A 1 496 ? 39.983 -17.494 -17.159 1.00 92.00 496 GLN A O 1
ATOM 3551 N N . GLU A 1 497 ? 39.281 -15.405 -16.839 1.00 88.94 497 GLU A N 1
ATOM 3552 C CA . GLU A 1 497 ? 39.289 -15.065 -18.256 1.00 88.94 497 GLU A CA 1
ATOM 3553 C C . GLU A 1 497 ? 40.718 -14.949 -18.797 1.00 88.94 497 GLU A C 1
ATOM 3555 O O . GLU A 1 497 ? 41.656 -14.564 -18.092 1.00 88.94 497 GLU A O 1
ATOM 3560 N N . LEU A 1 498 ? 40.908 -15.235 -20.088 1.00 89.38 498 LEU A N 1
ATOM 3561 C CA . LEU A 1 498 ? 42.232 -15.178 -20.719 1.00 89.38 498 LEU A CA 1
ATOM 3562 C C . LEU A 1 498 ? 42.834 -13.765 -20.693 1.00 89.38 498 LEU A C 1
ATOM 3564 O O . LEU A 1 498 ? 44.036 -13.605 -20.470 1.00 89.38 498 LEU A O 1
ATOM 3568 N N . LYS A 1 499 ? 41.999 -12.732 -20.849 1.00 92.69 499 LYS A N 1
ATOM 3569 C CA . LYS A 1 499 ? 42.410 -11.322 -20.875 1.00 92.69 499 LYS A CA 1
ATOM 3570 C C . LYS A 1 499 ? 41.947 -10.581 -19.625 1.00 92.69 499 LYS A C 1
ATOM 3572 O O . LYS A 1 499 ? 40.938 -10.927 -19.027 1.00 92.69 499 LYS A O 1
ATOM 3577 N N . THR A 1 500 ? 42.709 -9.561 -19.250 1.00 96.44 500 THR A N 1
ATOM 3578 C CA . THR A 1 500 ? 42.317 -8.583 -18.229 1.00 96.44 500 THR A CA 1
ATOM 3579 C C . THR A 1 500 ? 41.362 -7.570 -18.853 1.00 96.44 500 THR A C 1
ATOM 3581 O O . THR A 1 500 ? 41.624 -7.097 -19.960 1.00 96.44 500 THR A O 1
ATOM 3584 N N . TYR A 1 501 ? 40.303 -7.195 -18.139 1.00 97.19 501 TYR A N 1
ATOM 3585 C CA . TYR A 1 501 ? 39.406 -6.114 -18.552 1.00 97.19 501 TYR A CA 1
ATOM 3586 C C . TYR A 1 501 ? 39.706 -4.851 -17.751 1.00 97.19 501 TYR A C 1
ATOM 3588 O O . TYR A 1 501 ? 39.905 -4.922 -16.543 1.00 97.19 501 TYR A O 1
ATOM 3596 N N . THR A 1 502 ? 39.718 -3.687 -18.396 1.00 97.00 502 THR A N 1
ATOM 3597 C CA . THR A 1 502 ? 39.863 -2.397 -17.706 1.00 97.00 502 THR A CA 1
ATOM 3598 C C . THR A 1 502 ? 38.498 -1.730 -17.628 1.00 97.00 502 THR A C 1
ATOM 3600 O O . THR A 1 502 ? 38.007 -1.193 -18.618 1.00 97.00 502 THR A O 1
ATOM 3603 N N . LEU A 1 503 ? 37.875 -1.781 -16.453 1.00 96.31 503 LEU A N 1
ATOM 3604 C CA . LEU A 1 503 ? 36.566 -1.200 -16.200 1.00 96.31 503 LEU A CA 1
ATOM 3605 C C . LEU A 1 503 ? 36.743 0.281 -15.862 1.00 96.31 503 LEU A C 1
ATOM 3607 O O . LEU A 1 503 ? 37.410 0.639 -14.889 1.00 96.31 503 LEU A O 1
ATOM 3611 N N . ALA A 1 504 ? 36.127 1.155 -16.649 1.00 90.12 504 ALA A N 1
ATOM 3612 C CA . ALA A 1 504 ? 36.139 2.589 -16.398 1.00 90.12 504 ALA A CA 1
ATOM 3613 C C . ALA A 1 504 ? 35.154 2.930 -15.273 1.00 90.12 504 ALA A C 1
ATOM 3615 O O . ALA A 1 504 ? 34.026 2.432 -15.267 1.00 90.12 504 ALA A O 1
ATOM 3616 N N . ARG A 1 505 ? 35.535 3.814 -14.346 1.00 89.69 505 ARG A N 1
ATOM 3617 C CA . ARG A 1 505 ? 34.619 4.334 -13.320 1.00 89.69 505 ARG A CA 1
ATOM 3618 C C . ARG A 1 505 ? 33.460 5.075 -14.001 1.00 89.69 505 ARG A C 1
ATOM 3620 O O . ARG A 1 505 ? 33.681 5.850 -14.931 1.00 89.69 505 ARG A O 1
ATOM 3627 N N . ILE A 1 506 ? 32.222 4.793 -13.598 1.00 79.69 506 ILE A N 1
ATOM 3628 C CA . ILE A 1 506 ? 31.023 5.558 -14.004 1.00 79.69 506 ILE A CA 1
ATOM 3629 C C . ILE A 1 506 ? 30.558 6.505 -12.910 1.00 79.69 506 ILE A C 1
ATOM 3631 O O . ILE A 1 506 ? 30.086 7.595 -13.201 1.00 79.69 506 ILE A O 1
ATOM 3635 N N . ARG A 1 507 ? 30.678 6.080 -11.655 1.00 78.62 507 ARG A N 1
ATOM 3636 C CA . ARG A 1 507 ? 30.351 6.871 -10.468 1.00 78.62 507 ARG A CA 1
ATOM 3637 C C . ARG A 1 507 ? 31.185 6.366 -9.300 1.00 78.62 507 ARG A C 1
ATOM 3639 O O . ARG A 1 507 ? 32.022 5.471 -9.455 1.00 78.62 507 ARG A O 1
ATOM 3646 N N . GLU A 1 508 ? 30.997 6.939 -8.123 1.00 84.25 508 GLU A N 1
ATOM 3647 C CA . GLU A 1 508 ? 31.630 6.404 -6.926 1.00 84.25 508 GLU A CA 1
ATOM 3648 C C . GLU A 1 508 ? 31.309 4.913 -6.759 1.00 84.25 508 GLU A C 1
ATOM 3650 O O . GLU A 1 508 ? 30.174 4.476 -6.955 1.00 84.25 508 GLU A O 1
ATOM 3655 N N . ASN A 1 509 ? 32.353 4.117 -6.513 1.00 89.00 509 ASN A N 1
ATOM 3656 C CA . ASN A 1 509 ? 32.273 2.670 -6.297 1.00 89.00 509 ASN A CA 1
ATOM 3657 C C . ASN A 1 509 ? 31.711 1.835 -7.450 1.00 89.00 509 ASN A C 1
ATOM 3659 O O . ASN A 1 509 ? 31.543 0.634 -7.285 1.00 89.00 509 ASN A O 1
ATOM 3663 N N . THR A 1 510 ? 31.453 2.422 -8.619 1.00 87.00 510 THR A N 1
ATOM 3664 C CA . THR A 1 510 ? 30.821 1.720 -9.739 1.00 87.00 510 THR A CA 1
ATOM 3665 C C . THR A 1 510 ? 31.668 1.862 -10.998 1.00 87.00 510 THR A C 1
ATOM 3667 O O . THR A 1 510 ? 31.995 2.976 -11.418 1.00 87.00 510 THR A O 1
ATOM 3670 N N . TYR A 1 511 ? 32.002 0.735 -11.616 1.00 93.62 511 TYR A N 1
ATOM 3671 C CA . TYR A 1 511 ? 32.881 0.632 -12.775 1.00 93.62 511 TYR A CA 1
ATOM 3672 C C . TYR A 1 511 ? 32.217 -0.227 -13.845 1.00 93.62 511 TYR A C 1
ATOM 3674 O O . TYR A 1 511 ? 31.524 -1.186 -13.521 1.00 93.62 511 TYR A O 1
ATOM 3682 N N . SER A 1 512 ? 32.434 0.085 -15.120 1.00 91.12 512 SER A N 1
ATOM 3683 C CA . SER A 1 512 ? 31.889 -0.718 -16.212 1.00 91.12 512 SER A CA 1
ATOM 3684 C C . SER A 1 512 ? 32.847 -0.901 -17.380 1.00 91.12 512 SER A C 1
ATOM 3686 O O . SER A 1 512 ? 33.713 -0.063 -17.641 1.00 91.12 512 SER A O 1
ATOM 3688 N N . TYR A 1 513 ? 32.672 -2.018 -18.081 1.00 94.31 513 TYR A N 1
ATOM 3689 C CA . TYR A 1 513 ? 33.357 -2.365 -19.321 1.00 94.31 513 TYR A CA 1
ATOM 3690 C C . TYR A 1 513 ? 32.329 -2.871 -20.332 1.00 94.31 513 TYR A C 1
ATOM 3692 O O . TYR A 1 513 ? 31.433 -3.628 -19.974 1.00 94.31 513 TYR A O 1
ATOM 3700 N N . VAL A 1 514 ? 32.471 -2.465 -21.591 1.00 90.12 514 VAL A N 1
ATOM 3701 C CA . VAL A 1 514 ? 31.717 -3.006 -22.726 1.00 90.12 514 VAL A CA 1
ATOM 3702 C C . VAL A 1 514 ? 32.717 -3.221 -23.853 1.00 90.12 514 VAL A C 1
ATOM 3704 O O . VAL A 1 514 ? 33.441 -2.295 -24.218 1.00 90.12 514 VAL A O 1
ATOM 3707 N N . GLY A 1 515 ? 32.784 -4.432 -24.394 1.00 93.38 515 GLY A N 1
ATOM 3708 C CA . GLY A 1 515 ? 33.745 -4.757 -25.442 1.00 93.38 515 GLY A CA 1
ATOM 3709 C C . GLY A 1 515 ? 33.666 -6.206 -25.893 1.00 93.38 515 GLY A C 1
ATOM 3710 O O . GLY A 1 515 ? 32.652 -6.872 -25.704 1.00 93.38 515 GLY A O 1
ATOM 3711 N N . ARG A 1 516 ? 34.739 -6.699 -26.512 1.00 96.44 516 ARG A N 1
ATOM 3712 C CA . ARG A 1 516 ? 34.873 -8.120 -26.851 1.00 96.44 516 ARG A CA 1
ATOM 3713 C C . ARG A 1 516 ? 35.303 -8.904 -25.618 1.00 96.44 516 ARG A C 1
ATOM 3715 O O . ARG A 1 516 ? 36.120 -8.421 -24.835 1.00 96.44 516 ARG A O 1
ATOM 3722 N N . ASN A 1 517 ? 34.776 -10.112 -25.458 1.00 95.50 517 ASN A N 1
ATOM 3723 C CA . ASN A 1 517 ? 35.240 -11.024 -24.417 1.00 95.50 517 ASN A CA 1
ATOM 3724 C C . ASN A 1 517 ? 36.716 -11.428 -24.644 1.00 95.50 517 ASN A C 1
ATOM 3726 O O . ASN A 1 517 ? 37.342 -11.096 -25.656 1.00 95.50 517 ASN A O 1
ATOM 3730 N N . GLY A 1 518 ? 37.299 -12.151 -23.687 1.00 91.38 518 GLY A N 1
ATOM 3731 C CA . GLY A 1 518 ? 38.713 -12.536 -23.723 1.00 91.38 518 GLY A CA 1
ATOM 3732 C C . GLY A 1 518 ? 39.120 -13.347 -24.961 1.00 91.38 518 GLY A C 1
ATOM 3733 O O . GLY A 1 518 ? 40.255 -13.210 -25.425 1.00 91.38 518 GLY A O 1
ATOM 3734 N N . LEU A 1 519 ? 38.189 -14.134 -25.508 1.00 94.50 519 LEU A N 1
ATOM 3735 C CA . LEU A 1 519 ? 38.365 -14.950 -26.714 1.00 94.50 519 LEU A CA 1
ATOM 3736 C C . LEU A 1 519 ? 38.147 -14.158 -28.007 1.00 94.50 519 LEU A C 1
ATOM 3738 O O . LEU A 1 519 ? 38.685 -14.518 -29.049 1.00 94.50 519 LEU A O 1
ATOM 3742 N N . GLY A 1 520 ? 37.437 -13.035 -27.932 1.00 94.50 520 GLY A N 1
ATOM 3743 C CA . GLY A 1 520 ? 37.101 -12.235 -29.093 1.00 94.50 520 GLY A CA 1
ATOM 3744 C C . GLY A 1 520 ? 36.050 -12.885 -29.983 1.00 94.50 520 GLY A C 1
ATOM 3745 O O . GLY A 1 520 ? 36.032 -12.544 -31.159 1.00 94.50 520 GLY A O 1
ATOM 3746 N N . ASP A 1 521 ? 35.196 -13.760 -29.447 1.00 96.25 521 ASP A N 1
ATOM 3747 C CA . ASP A 1 521 ? 34.095 -14.473 -30.125 1.00 96.25 521 ASP A CA 1
ATOM 3748 C C . ASP A 1 521 ? 32.699 -14.063 -29.606 1.00 96.25 521 ASP A C 1
ATOM 3750 O O . ASP A 1 521 ? 31.678 -14.630 -29.991 1.00 96.25 521 ASP A O 1
ATOM 3754 N N . GLY A 1 522 ? 32.645 -13.052 -28.740 1.00 95.12 522 GLY A N 1
ATOM 3755 C CA . GLY A 1 522 ? 31.402 -12.469 -28.259 1.00 95.12 522 GLY A CA 1
ATOM 3756 C C . GLY A 1 522 ? 31.593 -11.068 -27.699 1.00 95.12 522 GLY A C 1
ATOM 3757 O O . GLY A 1 522 ? 32.715 -10.605 -27.453 1.00 95.12 522 GLY A O 1
ATOM 3758 N N . LYS A 1 523 ? 30.476 -10.380 -27.488 1.00 95.62 523 LYS A N 1
ATOM 3759 C CA . LYS A 1 523 ? 30.407 -9.128 -26.738 1.00 95.62 523 LYS A CA 1
ATOM 3760 C C . LYS A 1 523 ? 30.266 -9.450 -25.249 1.00 95.62 523 LYS A C 1
ATOM 3762 O O . LYS A 1 523 ? 29.474 -10.308 -24.877 1.00 95.62 523 LYS A O 1
ATOM 3767 N N . ILE A 1 524 ? 31.027 -8.759 -24.405 1.00 95.38 524 ILE A N 1
ATOM 3768 C CA . ILE A 1 524 ? 30.911 -8.812 -22.947 1.00 95.38 524 ILE A CA 1
ATOM 3769 C C . ILE A 1 524 ? 30.606 -7.422 -22.403 1.00 95.38 524 ILE A C 1
ATOM 3771 O O . ILE A 1 524 ? 31.182 -6.416 -22.832 1.00 95.38 524 ILE A O 1
ATOM 3775 N N . GLU A 1 525 ? 29.723 -7.389 -21.421 1.00 93.94 525 GLU A N 1
ATOM 3776 C CA . GLU A 1 525 ? 29.415 -6.221 -20.618 1.00 93.94 525 GLU A CA 1
ATOM 3777 C C . GLU A 1 525 ? 29.626 -6.565 -19.149 1.00 93.94 525 GLU A C 1
ATOM 3779 O O . GLU A 1 525 ? 29.153 -7.592 -18.670 1.00 93.94 525 GLU A O 1
ATOM 3784 N N . MET A 1 526 ? 30.350 -5.714 -18.432 1.00 95.31 526 MET A N 1
ATOM 3785 C CA . MET A 1 526 ? 30.652 -5.895 -17.017 1.00 95.31 526 MET A CA 1
ATOM 3786 C C . MET A 1 526 ? 30.260 -4.635 -16.264 1.00 95.31 526 MET A C 1
ATOM 3788 O O . MET A 1 526 ? 30.603 -3.527 -16.682 1.00 95.31 526 MET A O 1
ATOM 3792 N N . LEU A 1 527 ? 29.584 -4.809 -15.135 1.00 92.50 527 LEU A N 1
ATOM 3793 C CA . LEU A 1 527 ? 29.241 -3.745 -14.205 1.00 92.50 527 LEU A CA 1
ATOM 3794 C C . LEU A 1 527 ? 29.627 -4.169 -12.795 1.00 92.50 527 LEU A C 1
ATOM 3796 O O . LEU A 1 527 ? 28.969 -5.022 -12.208 1.00 92.50 527 LEU A O 1
ATOM 3800 N N . LEU A 1 528 ? 30.677 -3.557 -12.264 1.00 95.12 528 LEU A N 1
ATOM 3801 C CA . LEU A 1 528 ? 31.220 -3.800 -10.934 1.00 95.12 528 LEU A CA 1
ATOM 3802 C C . LEU A 1 528 ? 30.771 -2.694 -9.977 1.00 95.12 528 LEU A C 1
ATOM 3804 O O . LEU A 1 528 ? 30.987 -1.516 -10.258 1.00 95.12 528 LEU A O 1
ATOM 3808 N N . VAL A 1 529 ? 30.206 -3.072 -8.832 1.00 92.62 529 VAL A N 1
ATOM 3809 C CA . VAL A 1 529 ? 29.768 -2.168 -7.763 1.00 92.62 529 VAL A CA 1
ATOM 3810 C C . VAL A 1 529 ? 30.388 -2.602 -6.440 1.00 92.62 529 VAL A C 1
ATOM 3812 O O . VAL A 1 529 ? 30.055 -3.663 -5.916 1.00 92.62 529 VAL A O 1
ATOM 3815 N N . PHE A 1 530 ? 31.258 -1.779 -5.863 1.00 94.56 530 PHE A N 1
ATOM 3816 C CA . PHE A 1 530 ? 31.717 -1.978 -4.489 1.00 94.56 530 PHE A CA 1
ATOM 3817 C C . PHE A 1 530 ? 30.597 -1.579 -3.527 1.00 94.56 530 PHE A C 1
ATOM 3819 O O . PHE A 1 530 ? 30.169 -0.425 -3.502 1.00 94.56 530 PHE A O 1
ATOM 3826 N N . THR A 1 531 ? 30.110 -2.543 -2.751 1.00 89.06 531 THR A N 1
ATOM 3827 C CA . THR A 1 531 ? 29.001 -2.371 -1.801 1.00 89.06 531 THR A CA 1
ATOM 3828 C C . THR A 1 531 ? 29.492 -2.011 -0.400 1.00 89.06 531 THR A C 1
ATOM 3830 O O . THR A 1 531 ? 28.740 -1.449 0.388 1.00 89.06 531 THR A O 1
ATOM 3833 N N . SER A 1 532 ? 30.754 -2.312 -0.086 1.00 90.94 532 SER A N 1
ATOM 3834 C CA . SER A 1 532 ? 31.452 -1.904 1.138 1.00 90.94 532 SER A CA 1
ATOM 3835 C C . SER A 1 532 ? 32.973 -1.984 0.914 1.00 90.94 532 SER A C 1
ATOM 3837 O O . SER A 1 532 ? 33.391 -2.506 -0.123 1.00 90.94 532 SER A O 1
ATOM 3839 N N . PRO A 1 533 ? 33.831 -1.556 1.865 1.00 92.31 533 PRO A N 1
ATOM 3840 C CA . PRO A 1 533 ? 35.284 -1.728 1.748 1.00 92.31 533 PRO A CA 1
ATOM 3841 C C . PRO A 1 533 ? 35.739 -3.186 1.565 1.00 92.31 533 PRO A C 1
ATOM 3843 O O . PRO A 1 533 ? 36.861 -3.427 1.128 1.00 92.31 533 PRO A O 1
ATOM 3846 N N . THR A 1 534 ? 34.894 -4.159 1.920 1.00 94.62 534 THR A N 1
ATOM 3847 C CA . THR A 1 534 ? 35.222 -5.591 1.916 1.00 94.62 534 THR A CA 1
ATOM 3848 C C . THR A 1 534 ? 34.300 -6.427 1.035 1.00 94.62 534 THR A C 1
ATOM 3850 O O . THR A 1 534 ? 34.484 -7.644 0.965 1.00 94.62 534 THR A O 1
ATOM 3853 N N . THR A 1 535 ? 33.338 -5.810 0.335 1.00 94.81 535 THR A N 1
ATOM 3854 C CA . THR A 1 535 ? 32.395 -6.523 -0.540 1.00 94.81 535 THR A CA 1
ATOM 3855 C C . THR A 1 535 ? 32.135 -5.806 -1.863 1.00 94.81 535 THR A C 1
ATOM 3857 O O . THR A 1 535 ? 32.099 -4.575 -1.931 1.00 94.81 535 THR A O 1
ATOM 3860 N N . PHE A 1 536 ? 31.902 -6.582 -2.923 1.00 97.00 536 PHE A N 1
ATOM 3861 C CA . PHE A 1 536 ? 31.401 -6.074 -4.199 1.00 97.00 536 PHE A CA 1
ATOM 3862 C C . PHE A 1 536 ? 30.329 -6.987 -4.798 1.00 97.00 536 PHE A C 1
ATOM 3864 O O . PHE A 1 536 ? 30.247 -8.173 -4.482 1.00 97.00 536 PHE A O 1
ATOM 3871 N N . THR A 1 537 ? 29.561 -6.438 -5.736 1.00 95.25 537 THR A N 1
ATOM 3872 C CA . THR A 1 537 ? 28.752 -7.201 -6.692 1.00 95.25 537 THR A CA 1
ATOM 3873 C C . THR A 1 537 ? 29.208 -6.888 -8.114 1.00 95.25 537 THR A C 1
ATOM 3875 O O . THR A 1 537 ? 29.601 -5.759 -8.407 1.00 95.25 537 THR A O 1
ATOM 3878 N N . MET A 1 538 ? 29.200 -7.874 -9.006 1.00 96.38 538 MET A N 1
ATOM 3879 C CA . MET A 1 538 ? 29.453 -7.662 -10.427 1.00 96.38 538 MET A CA 1
ATOM 3880 C C . MET A 1 538 ? 28.393 -8.359 -11.266 1.00 96.38 538 MET A C 1
ATOM 3882 O O . MET A 1 538 ? 28.140 -9.538 -11.077 1.00 96.38 538 MET A O 1
ATOM 3886 N N . THR A 1 539 ? 27.800 -7.653 -12.222 1.00 93.69 539 THR A N 1
ATOM 3887 C CA . THR A 1 539 ? 27.026 -8.282 -13.298 1.00 93.69 539 THR A CA 1
ATOM 3888 C C . THR A 1 539 ? 27.921 -8.445 -14.517 1.00 93.69 539 THR A C 1
ATOM 3890 O O . THR A 1 539 ? 28.514 -7.464 -14.963 1.00 93.69 539 THR A O 1
ATOM 3893 N N . GLN A 1 540 ? 27.975 -9.650 -15.073 1.00 95.69 540 GLN A N 1
ATOM 3894 C CA . GLN A 1 540 ? 28.616 -9.948 -16.347 1.00 95.69 540 GLN A CA 1
ATOM 3895 C C . GLN A 1 540 ? 27.576 -10.496 -17.321 1.00 95.69 540 GLN A C 1
ATOM 3897 O O . GLN A 1 540 ? 26.967 -11.526 -17.044 1.00 95.69 540 GLN A O 1
ATOM 3902 N N . THR A 1 541 ? 27.400 -9.825 -18.456 1.00 94.31 541 THR A N 1
ATOM 3903 C CA . THR A 1 541 ? 26.527 -10.267 -19.547 1.00 94.31 541 THR A CA 1
ATOM 3904 C C . THR A 1 541 ? 27.382 -10.586 -20.767 1.00 94.31 541 THR A C 1
ATOM 3906 O O . THR A 1 541 ? 28.197 -9.757 -21.176 1.00 94.31 541 THR A O 1
ATOM 3909 N N . VAL A 1 542 ? 27.213 -11.769 -21.354 1.00 96.31 542 VAL A N 1
ATOM 3910 C CA . VAL A 1 542 ? 27.923 -12.204 -22.563 1.00 96.31 542 VAL A CA 1
ATOM 3911 C C . VAL A 1 542 ? 26.914 -12.549 -23.655 1.00 96.31 542 VAL A C 1
ATOM 3913 O O . VAL A 1 542 ? 25.940 -13.254 -23.407 1.00 96.31 542 VAL A O 1
ATOM 3916 N N . THR A 1 543 ? 27.176 -12.078 -24.870 1.00 95.19 543 THR A N 1
ATOM 3917 C CA . THR A 1 543 ? 26.449 -12.443 -26.093 1.00 95.19 543 THR A CA 1
ATOM 3918 C C . THR A 1 543 ? 27.464 -12.954 -27.101 1.00 95.19 543 THR A C 1
ATOM 3920 O O . THR A 1 543 ? 28.324 -12.190 -27.549 1.00 95.19 543 THR A O 1
ATOM 3923 N N . TYR A 1 544 ? 27.407 -14.243 -27.428 1.00 96.50 544 TYR A N 1
ATOM 3924 C CA . TYR A 1 544 ? 28.318 -14.851 -28.397 1.00 96.50 544 TYR A CA 1
ATOM 3925 C C . TYR A 1 544 ? 27.899 -14.527 -29.827 1.00 96.50 544 TYR A C 1
ATOM 3927 O O . TYR A 1 544 ? 26.714 -14.454 -30.136 1.00 96.50 544 TYR A O 1
ATOM 3935 N N . ASP A 1 545 ? 28.871 -14.398 -30.727 1.00 95.88 545 ASP A N 1
ATOM 3936 C CA . ASP A 1 545 ? 28.593 -14.122 -32.141 1.00 95.88 545 ASP A CA 1
ATOM 3937 C C . ASP A 1 545 ? 27.842 -15.267 -32.824 1.00 95.88 545 ASP A C 1
ATOM 3939 O O . ASP A 1 545 ? 27.079 -15.037 -33.758 1.00 95.88 545 ASP A O 1
ATOM 3943 N N . ALA A 1 546 ? 28.068 -16.500 -32.362 1.00 96.00 546 ALA A N 1
ATOM 3944 C CA . ALA A 1 546 ? 27.374 -17.683 -32.858 1.00 96.00 546 ALA A CA 1
ATOM 3945 C C . ALA A 1 546 ? 25.891 -17.708 -32.449 1.00 96.00 546 ALA A C 1
ATOM 3947 O O . ALA A 1 546 ? 25.082 -18.337 -33.127 1.00 96.00 546 ALA A O 1
ATOM 3948 N N . GLU A 1 547 ? 25.534 -17.011 -31.366 1.00 95.12 547 GLU A N 1
ATOM 3949 C CA . GLU A 1 547 ? 24.186 -16.973 -30.795 1.00 95.12 547 GLU A CA 1
ATOM 3950 C C . GLU A 1 547 ? 23.805 -15.528 -30.433 1.00 95.12 547 GLU A C 1
ATOM 3952 O O . GLU A 1 547 ? 23.619 -15.198 -29.262 1.00 95.12 547 GLU A O 1
ATOM 3957 N N . PRO A 1 548 ? 23.668 -14.628 -31.426 1.00 91.44 548 PRO A N 1
ATOM 3958 C CA . PRO A 1 548 ? 23.453 -13.202 -31.168 1.00 91.44 548 PRO A CA 1
ATOM 3959 C C . PRO A 1 548 ? 22.106 -12.909 -30.487 1.00 91.44 548 PRO A C 1
ATOM 3961 O O . PRO A 1 548 ? 21.921 -11.834 -29.921 1.00 91.44 548 PRO A O 1
ATOM 3964 N N . GLY A 1 549 ? 21.170 -13.862 -30.540 1.00 86.56 549 GLY A N 1
ATOM 3965 C CA . GLY A 1 549 ? 19.888 -13.821 -29.838 1.00 86.56 549 GLY A CA 1
ATOM 3966 C C . GLY A 1 549 ? 19.902 -14.456 -28.444 1.00 86.56 549 GLY A C 1
ATOM 3967 O O . GLY A 1 549 ? 18.828 -14.585 -27.864 1.00 86.56 549 GLY A O 1
ATOM 3968 N N . CYS A 1 550 ? 21.059 -14.881 -27.926 1.00 92.50 550 CYS A N 1
ATOM 3969 C CA . CYS A 1 550 ? 21.215 -15.414 -26.575 1.00 92.50 550 CYS A CA 1
ATOM 3970 C C . CYS A 1 550 ? 22.100 -14.497 -25.721 1.00 92.50 550 CYS A C 1
ATOM 3972 O O . CYS A 1 550 ? 23.208 -14.117 -26.109 1.00 92.50 550 CYS A O 1
ATOM 3974 N N . GLN A 1 551 ? 21.622 -14.156 -24.527 1.00 94.50 551 GLN A N 1
ATOM 3975 C CA . GLN A 1 551 ? 22.405 -13.460 -23.512 1.00 94.50 551 GLN A CA 1
ATOM 3976 C C . GLN A 1 551 ? 22.598 -14.356 -22.295 1.00 94.50 551 GLN A C 1
ATOM 3978 O O . GLN A 1 551 ? 21.620 -14.790 -21.692 1.00 94.50 551 GLN A O 1
ATOM 3983 N N . HIS A 1 552 ? 23.853 -14.551 -21.900 1.00 95.44 552 HIS A N 1
ATOM 3984 C CA . HIS A 1 552 ? 24.233 -15.231 -20.664 1.00 95.44 552 HIS A CA 1
ATOM 3985 C C . HIS A 1 552 ? 24.570 -14.196 -19.605 1.00 95.44 552 HIS A C 1
ATOM 3987 O O . HIS A 1 552 ? 25.451 -13.358 -19.817 1.00 95.44 552 HIS A O 1
ATOM 3993 N N . THR A 1 553 ? 23.875 -14.225 -18.473 1.00 92.88 553 THR A N 1
ATOM 3994 C CA . THR A 1 553 ? 24.096 -13.289 -17.371 1.00 92.88 553 THR A CA 1
ATOM 3995 C C . THR A 1 553 ? 24.550 -14.030 -16.124 1.00 92.88 553 THR A C 1
ATOM 3997 O O . THR A 1 553 ? 23.851 -14.898 -15.611 1.00 92.88 553 THR A O 1
ATOM 4000 N N . HIS A 1 554 ? 25.652 -13.564 -15.542 1.00 94.69 554 HIS A N 1
ATOM 4001 C CA . HIS A 1 554 ? 26.110 -13.979 -14.222 1.00 94.69 554 HIS A CA 1
ATOM 4002 C C . HIS A 1 554 ? 26.174 -12.792 -13.273 1.00 94.69 554 HIS A C 1
ATOM 4004 O O . HIS A 1 554 ? 26.608 -11.698 -13.643 1.00 94.69 554 HIS A O 1
ATOM 4010 N N . THR A 1 555 ? 25.780 -13.026 -12.025 1.00 92.94 555 THR A N 1
ATOM 4011 C CA . THR A 1 555 ? 26.044 -12.110 -10.919 1.00 92.94 555 THR A CA 1
ATOM 4012 C C . THR A 1 555 ? 27.105 -12.721 -10.022 1.00 92.94 555 THR A C 1
ATOM 4014 O O . THR A 1 555 ? 26.974 -13.858 -9.576 1.00 92.94 555 THR A O 1
ATOM 4017 N N . LEU A 1 556 ? 28.162 -11.962 -9.765 1.00 96.56 556 LEU A N 1
ATOM 4018 C CA . LEU A 1 556 ? 29.258 -12.341 -8.896 1.00 96.56 556 LEU A CA 1
ATOM 4019 C C . LEU A 1 556 ? 29.171 -11.536 -7.600 1.00 96.56 556 LEU A C 1
ATOM 4021 O O . LEU A 1 556 ? 29.013 -10.316 -7.646 1.00 96.56 556 LEU A O 1
ATOM 4025 N N . ALA A 1 557 ? 29.303 -12.201 -6.458 1.00 96.06 557 ALA A N 1
ATOM 4026 C CA . ALA A 1 557 ? 29.404 -11.581 -5.143 1.00 96.06 557 ALA A CA 1
ATOM 4027 C C . ALA A 1 557 ? 30.817 -11.804 -4.601 1.00 96.06 557 ALA A C 1
ATOM 4029 O O . ALA A 1 557 ? 31.228 -12.935 -4.348 1.00 96.06 557 ALA A O 1
ATOM 4030 N N . GLY A 1 558 ? 31.577 -10.719 -4.469 1.00 96.19 558 GLY A N 1
ATOM 4031 C CA . GLY A 1 558 ? 32.968 -10.756 -4.043 1.00 96.19 558 GLY A CA 1
ATOM 4032 C C . GLY A 1 558 ? 33.148 -10.375 -2.582 1.00 96.19 558 GLY A C 1
ATOM 4033 O O . GLY A 1 558 ? 32.609 -9.357 -2.147 1.00 96.19 558 GLY A O 1
ATOM 4034 N N . THR A 1 559 ? 33.969 -11.126 -1.850 1.00 94.75 559 THR A N 1
ATOM 4035 C CA . THR A 1 559 ? 34.468 -10.760 -0.516 1.00 94.75 559 THR A CA 1
ATOM 4036 C C . THR A 1 559 ? 35.991 -10.673 -0.523 1.00 94.75 559 THR A C 1
ATOM 4038 O O . THR A 1 559 ? 36.670 -11.477 -1.170 1.00 94.75 559 THR A O 1
ATOM 4041 N N . ILE A 1 560 ? 36.547 -9.655 0.138 1.00 91.31 560 ILE A N 1
ATOM 4042 C CA . ILE A 1 560 ? 38.004 -9.499 0.214 1.00 91.31 560 ILE A CA 1
ATOM 4043 C C . ILE A 1 560 ? 38.595 -10.629 1.064 1.00 91.31 560 ILE A C 1
ATOM 4045 O O . ILE A 1 560 ? 37.989 -11.036 2.059 1.00 91.31 560 ILE A O 1
ATOM 4049 N N . ARG A 1 561 ? 39.752 -11.151 0.651 1.00 73.94 561 ARG A N 1
ATOM 4050 C CA . ARG A 1 561 ? 40.452 -12.220 1.367 1.00 73.94 561 ARG A CA 1
ATOM 4051 C C . ARG A 1 561 ? 41.488 -11.691 2.349 1.00 73.94 561 ARG A C 1
ATOM 4053 O O . ARG A 1 561 ? 42.152 -10.686 2.009 1.00 73.94 561 ARG A O 1
#

Secondary structure (DSSP, 8-state):
-------------------------HHHHHHHHHHHHHHHHHHHHHHHTTTPPTTEEEEEES-EES-TT--STT-EEEGGG-SEEEEPPPBTTTTB--EEEEEEE-SS-EEEEEEESSEEEEE---HHHHSPPPEEEEESSSSPEEEESSSSTTSPEEEEE-TT--EEEEEE-TTSSEEEEEETTEEEEEEGGGEEESS-GGGSPB--TT----GGG--STTTEEEEEE---TT-TTT--EEEEEE--SSPEEEEETTEEEEEEEEEEEEEE-TTSEEEEEEEEEEEEEEETTEEEEE-TTEEEEEEEESSSS-EE-S-----EEPPGGGGTT--GGGSSSPPPPEEE--TTSPP-EEESSTT-S-EEEE--TT--EEEEEEEE-TTS-EEEEESSSS--EEEGGGSEEESSGGGPPB-PPP----------------------TT----S-SS-EEEEEEEPPPEEEES-SS---PPPEEEEEEEETTEEEEESSSSS-EEEEEEETTEEEEEEE-TTSSEEEEEEEEEEETTEEEEEEEEEETT-TTEEEEEEEEEEE-

pLDDT: mean 89.72, std 15.22, range [34.56, 98.69]

Radius of gyration: 32.03 Å; chains: 1; bounding box: 85×102×110 Å

=== Feature glossary ===
Legend for the data blocks above and below:

— What the protein is —

Sequence gives the chain of amino acids in standard one-letter code (A=alanine, C=cysteine, …, Y=tyrosine), read N→C. It is the only feature that is directly encoded by the gene; all structural features are derived from the folded form of this sequence.

The annotation block draws on four external resources. InterPro: which protein families and domains the sequence belongs to. GO: standardized terms for what the protein does, what process it participates in, and where in the cell it acts. CATH: which structural fold it has in the CATH hierarchy. Organism: the species of origin.

— Where its atoms are —

Atomic coordinates in PDBx/mmCIF format — the same representation the Protein Data Bank distributes. Each line of the _atom_site loop places one backbone atom in Cartesian space (units: ångströms, origin: arbitrary).

Six rendered views show the 3D structure from the faces of a cube — i.e. along ±x, ±y, ±z. Rendering representation is drawn randomly per protein from cartoon (secondary-structure ribbons), sticks (backbone bonds), or molecular surface; coloring is either N→C rainbow (blue at the N-terminus through red at the C-terminus) or one color per chain.

— Local backbone conformation —

DSSP 8-state secondary structure assigns each residue one of H (α-helix), G (3₁₀-helix), I (π-helix), E (extended β-strand), B (isolated β-bridge), T (hydrogen-bonded turn), S (bend), or '-' (coil). The assignment is computed from backbone hydrogen-bond geometry via the Kabsch–Sander algorithm.

P-SEA three-state annotation labels each residue as helix, strand, or coil based purely on the geometry of the Cα trace. It serves as a fallback when the full backbone (and thus DSSP) is unavailable.

φ (phi) and ψ (psi) are the two rotatable backbone dihedrals per residue: φ is the C(i-1)–N–Cα–C torsion, ψ is the N–Cα–C–N(i+1) torsion, both in degrees on (−180°, 180°]. α-helical residues cluster near (−60°, −45°); β-strand residues near (−120°, +130°). A Ramachandran plot is simply a scatter of (φ, ψ) for every residue.

— Global shape and packing —

Radius of gyration (Rg) is the root-mean-square distance of Cα atoms from their centroid — a single number for overall size and compactness. A globular domain of N residues has Rg ≈ 2.2·N^0.38 Å; an extended or disordered chain has a much larger Rg. The Cα contact count is the number of residue pairs whose Cα atoms are within 8 Å and are more than four positions apart in sequence — a standard proxy for tertiary packing density. The bounding box is the smallest axis-aligned box enclosing all Cα atoms.

Accessible surface area quantifies burial. A residue with SASA near zero is packed into the hydrophobic core; one with SASA >100 Å² sits on the surface. Computed here via the Shrake–Rupley numerical algorithm with a 1.4 Å probe.

The contact map is a binary N×N matrix image: pixel (i, j) is dark where Cα_i and Cα_j are within 8 Å and |i−j|>4. Because the |i−j|>4 filter removes local helical contacts, off-diagonal stripes parallel to the main diagonal indicate parallel β-sheets; stripes perpendicular to it indicate antiparallel β-sheets. The Ramachandran plot scatters every residue's (φ, ψ) pair against the sterically allowed regions. The PAE heatmap renders the predicted-aligned-error matrix.

— Structural neighborhood —

A 3Di character summarizes, for each residue, the relative orientation of the Cα frame of its nearest spatial neighbor. Because it encodes fold topology rather than chemistry, 3Di alignments detect remote structural similarity that sequence alignment misses.

Structural nearest neighbors (via Foldseek easy-search vs the PDB). Reported per hit: target PDB id, E-value, and alignment TM-score. A TM-score above ~0.5 is the conventional threshold for 'same fold'.

— Confidence and disorder —

For AlphaFold models, the B-factor field carries pLDDT — the model's own estimate of local accuracy on a 0–100 scale. Regions with pLDDT<50 should be treated as essentially unmodeled; they often correspond to intrinsically disordered segments.

B-factor (Debye–Waller factor) reflects atomic displacement in the crystal lattice. It is an experimental observable (units Å²), not a prediction; low values mean the atom is pinned down, high values mean it moves or is heterogeneous across the crystal.

Predicted Aligned Error (PAE) is an AlphaFold confidence matrix: entry (i, j) is the expected error in the position of residue j, in ångströms, when the prediction is superimposed on the true structure at residue i. Low PAE within a block of residues means that block is internally rigid and well-predicted; high PAE between two blocks means their relative placement is uncertain even if each block individually is confident.